Protein AF-0000000084697681 (afdb_homodimer)

Solvent-accessible surface area (backbone atoms only — not comparable to full-atom values): 21598 Å² total; per-residue (Å²): 124,84,71,75,67,72,73,78,75,67,57,63,63,62,41,42,51,48,46,28,52,48,40,50,53,44,12,68,83,71,47,48,68,67,56,49,20,61,71,52,74,42,55,61,68,55,45,37,72,73,51,44,54,69,68,48,42,50,51,52,24,51,50,52,49,48,52,53,50,48,54,53,47,51,59,32,52,45,77,88,50,92,84,57,55,68,66,58,27,54,49,38,31,48,49,45,49,48,57,63,14,45,37,92,87,50,65,44,16,44,54,55,70,32,26,30,50,27,41,38,82,41,62,70,42,19,51,49,45,41,51,51,54,50,50,56,31,48,54,47,32,53,55,44,64,74,45,41,85,44,33,74,52,56,88,42,42,65,38,50,18,51,48,55,41,13,44,49,46,29,51,24,51,42,20,41,43,62,48,47,61,75,62,49,45,53,56,42,51,28,51,46,56,54,44,62,73,46,36,55,75,80,80,127,124,83,73,75,67,74,72,78,74,65,57,63,64,60,42,41,52,49,47,28,53,48,39,49,52,43,14,67,82,68,49,48,68,68,55,48,19,62,71,52,74,40,55,59,70,55,45,36,72,72,50,45,54,69,69,48,43,50,52,51,25,49,51,52,49,48,52,55,50,48,54,54,45,51,60,32,50,45,77,87,50,91,83,57,54,67,67,58,26,55,48,39,32,47,49,44,51,47,55,64,14,48,39,90,87,53,67,46,16,42,53,54,70,32,26,29,50,27,40,37,82,42,64,69,43,18,50,50,45,40,49,51,56,50,50,55,31,47,55,47,33,53,57,44,64,75,45,41,85,44,32,74,53,57,87,42,42,64,37,50,19,52,48,55,41,14,45,50,45,29,50,23,51,41,22,40,43,62,48,47,63,75,64,49,46,53,55,42,50,28,52,46,56,52,44,62,74,46,36,54,73,79,80,128

InterPro domains:
  IPR001647 DNA-binding HTH domain, TetR-type [PF00440] (16-59)
  IPR009057 Homedomain-like superfamily [SSF46689] (5-82)
  IPR036271 Tetracyclin repressor-like, C-terminal domain superfamily [SSF48498] (85-189)

Radius of gyration: 23.49 Å; Cα contacts (8 Å, |Δi|>4): 510; chains: 2; bounding box: 80×73×41 Å

Nearest PDB structures (foldseek):
  6nsm-assembly1_B  TM=8.604E-01  e=1.608E-07  Pseudomonas aeruginosa UCBPP-PA14
  6nsr-assembly1_B  TM=8.466E-01  e=1.390E-07  Pseudomonas aeruginosa
  3qbm-assembly1_B  TM=8.726E-01  e=2.319E-06  Chloroflexus aurantiacus J-10-fl
  2g3b-assembly1_B  TM=7.833E-01  e=9.471E-06  Rhodococcus jostii RHA1
  3eup-assembly1_B  TM=8.165E-01  e=3.868E-05  Cytophaga hutchinsonii ATCC 33406

Organism: NCBI:txid1124991

Secondary structure (DSSP, 8-state):
-----------HHHHHHHHHHHHHHHTTTT--HHHHHHHHT--HHHHHHHH-SHHHHHHHHHHHHHHHHHHHHHHHHS-SSTT--HHHHHHHHHHHHHHHHS-SSS--S-HHHHHHGGGTTSHHHHHHHHHHHHHHHHHHHHHHHHTGGGBSSGGGHHHHHHHHHHHHHHHHHHHHTT--HHHHHHHHHHHHHHHHHHBPPP--/-----------HHHHHHHHHHHHHHHTTTT--HHHHHHHHT--HHHHHHHH-SHHHHHHHHHHHHHHHHHHHHHHHHS-SSTT--HHHHHHHHHHHHHHHHS-TTS--S-HHHHHHGGGTTSHHHHHHHHHHHHHHHHHHHHHHHHTGGGBSSGGGHHHHHHHHHHHHHHHHHHHHTT--HHHHHHHHHHHHHHHHHHBPPP--

Structure (mmCIF, N/CA/C/O backbone):
data_AF-0000000084697681-model_v1
#
loop_
_entity.id
_entity.type
_entity.pdbx_description
1 polymer 'Transcriptional regulator, TetR family'
#
loop_
_atom_site.group_PDB
_atom_site.id
_atom_site.type_symbol
_atom_site.label_atom_id
_atom_site.label_alt_id
_atom_site.label_comp_id
_atom_site.label_asym_id
_atom_site.label_entity_id
_atom_site.label_seq_id
_atom_site.pdbx_PDB_ins_code
_atom_site.Cartn_x
_atom_site.Cartn_y
_atom_site.Cartn_z
_atom_site.occupancy
_atom_site.B_iso_or_equiv
_atom_site.auth_seq_id
_atom_site.auth_comp_id
_atom_site.auth_asym_id
_atom_site.auth_atom_id
_atom_site.pdbx_PDB_model_num
ATOM 1 N N . MET A 1 1 ? 37.469 41.094 18.422 1 31.19 1 MET A N 1
ATOM 2 C CA . MET A 1 1 ? 36.219 40.719 17.734 1 31.19 1 MET A CA 1
ATOM 3 C C . MET A 1 1 ? 35.781 39.312 18.156 1 31.19 1 MET A C 1
ATOM 5 O O . MET A 1 1 ? 36.594 38.406 18.25 1 31.19 1 MET A O 1
ATOM 9 N N . ALA A 1 2 ? 34.781 39.125 18.938 1 38.47 2 ALA A N 1
ATOM 10 C CA . ALA A 1 2 ? 34.375 37.812 19.422 1 38.47 2 ALA A CA 1
ATOM 11 C C . ALA A 1 2 ? 34.375 36.781 18.266 1 38.47 2 ALA A C 1
ATOM 13 O O . ALA A 1 2 ? 33.844 37.062 17.203 1 38.47 2 ALA A O 1
ATOM 14 N N . GLN A 1 3 ? 35.312 36 18.031 1 37.06 3 GLN A N 1
ATOM 15 C CA . GLN A 1 3 ? 35.406 35 16.984 1 37.06 3 GLN A CA 1
ATOM 16 C C . GLN A 1 3 ? 34.094 34.25 16.828 1 37.06 3 GLN A C 1
ATOM 18 O O . GLN A 1 3 ? 33.531 33.75 17.797 1 37.06 3 GLN A O 1
ATOM 23 N N . LYS A 1 4 ? 33.219 34.719 15.969 1 39.34 4 LYS A N 1
ATOM 24 C CA . LYS A 1 4 ? 31.953 34.094 15.656 1 39.34 4 LYS A CA 1
ATOM 25 C C . LYS A 1 4 ? 32.031 32.594 15.766 1 39.34 4 LYS A C 1
ATOM 27 O O . LYS A 1 4 ? 32.969 31.969 15.219 1 39.34 4 LYS A O 1
ATOM 32 N N . GLY A 1 5 ? 31.766 32 16.922 1 38.31 5 GLY A N 1
ATOM 33 C CA . GLY A 1 5 ? 31.828 30.594 17.25 1 38.31 5 GLY A CA 1
ATOM 34 C C . GLY A 1 5 ? 31.594 29.688 16.047 1 38.31 5 GLY A C 1
ATOM 35 O O . GLY A 1 5 ? 31.062 30.141 15.023 1 38.31 5 GLY A O 1
ATOM 36 N N . ARG A 1 6 ? 32.531 28.797 15.695 1 40.5 6 ARG A N 1
ATOM 37 C CA . ARG A 1 6 ? 32.375 27.75 14.688 1 40.5 6 ARG A CA 1
ATOM 38 C C . ARG A 1 6 ? 30.906 27.312 14.602 1 40.5 6 ARG A C 1
ATOM 40 O O . ARG A 1 6 ? 30.281 27.016 15.617 1 40.5 6 ARG A O 1
ATOM 47 N N . PRO A 1 7 ? 30.109 27.828 13.664 1 44.47 7 PRO A N 1
ATOM 48 C CA . PRO A 1 7 ? 28.734 27.312 13.609 1 44.47 7 PRO A CA 1
ATOM 49 C C . PRO A 1 7 ? 28.641 25.875 14.141 1 44.47 7 PRO A C 1
ATOM 51 O O . PRO A 1 7 ? 29.578 25.094 14.008 1 44.47 7 PRO A O 1
ATOM 54 N N . ARG A 1 8 ? 28.172 25.562 15.289 1 45.44 8 ARG A N 1
ATOM 55 C CA . ARG A 1 8 ? 27.938 24.219 15.82 1 45.44 8 ARG A CA 1
ATOM 56 C C . ARG A 1 8 ? 27.781 23.203 14.695 1 45.44 8 ARG A C 1
ATOM 58 O O . ARG A 1 8 ? 26.938 23.375 13.812 1 45.44 8 ARG A O 1
ATOM 65 N N . ASN A 1 9 ? 28.75 22.578 14.188 1 47.59 9 ASN A N 1
ATOM 66 C CA . ASN A 1 9 ? 28.812 21.469 13.242 1 47.59 9 ASN A CA 1
ATOM 67 C C . ASN A 1 9 ? 27.656 20.484 13.461 1 47.59 9 ASN A C 1
ATOM 69 O O . ASN A 1 9 ? 27.766 19.578 14.281 1 47.59 9 ASN A O 1
ATOM 73 N N . TYR A 1 10 ? 26.422 20.891 13.531 1 52.44 10 TYR A N 1
ATOM 74 C CA . TYR A 1 10 ? 25.344 19.906 13.609 1 52.44 10 TYR A CA 1
ATOM 75 C C . TYR A 1 10 ? 25.641 18.703 12.727 1 52.44 10 TYR A C 1
ATOM 77 O O . TYR A 1 10 ? 26.125 18.859 11.602 1 52.44 10 TYR A O 1
ATOM 85 N N . ASP A 1 11 ? 25.984 17.625 13.414 1 62.75 11 ASP A N 1
ATOM 86 C CA . ASP A 1 11 ? 26.031 16.375 12.664 1 62.75 11 ASP A CA 1
ATOM 87 C C . ASP A 1 11 ? 24.797 16.219 11.781 1 62.75 11 ASP A C 1
ATOM 89 O O . ASP A 1 11 ? 23.719 15.875 12.273 1 62.75 11 ASP A O 1
ATOM 93 N N . SER A 1 12 ? 24.828 16.75 10.609 1 79.25 12 SER A N 1
ATOM 94 C CA . SER A 1 12 ? 23.781 16.844 9.602 1 79.25 12 SER A CA 1
ATOM 95 C C . SER A 1 12 ? 23.078 15.5 9.406 1 79.25 12 SER A C 1
ATOM 97 O O . SER A 1 12 ? 21.859 15.453 9.242 1 79.25 12 SER A O 1
ATOM 99 N N . ALA A 1 13 ? 23.844 14.461 9.812 1 85 13 ALA A N 1
ATOM 100 C CA . ALA A 1 13 ? 23.234 13.148 9.586 1 85 13 ALA A CA 1
ATOM 101 C C . ALA A 1 13 ? 22.281 12.781 10.711 1 85 13 ALA A C 1
ATOM 103 O O . ALA A 1 13 ? 21.172 12.289 10.461 1 85 13 ALA A O 1
ATOM 104 N N . ALA A 1 14 ? 22.672 13.062 11.945 1 89.69 14 ALA A N 1
ATOM 105 C CA . ALA A 1 14 ? 21.812 12.781 13.102 1 89.69 14 ALA A CA 1
ATOM 106 C C . ALA A 1 14 ? 20.562 13.641 13.078 1 89.69 14 ALA A C 1
ATOM 108 O O . ALA A 1 14 ? 19.469 13.156 13.398 1 89.69 14 ALA A O 1
ATOM 109 N N . ALA A 1 15 ? 20.766 14.867 12.75 1 90.88 15 ALA A N 1
ATOM 110 C CA . ALA A 1 15 ? 19.609 15.766 12.648 1 90.88 15 ALA A CA 1
ATOM 111 C C . ALA A 1 15 ? 18.656 15.305 11.562 1 90.88 15 ALA A C 1
ATOM 113 O O . ALA A 1 15 ? 17.438 15.312 11.758 1 90.88 15 ALA A O 1
ATOM 114 N N . LEU A 1 16 ? 19.25 14.852 10.492 1 91.81 16 LEU A N 1
ATOM 115 C CA . LEU A 1 16 ? 18.422 14.391 9.383 1 91.81 16 LEU A CA 1
ATOM 116 C C . LEU A 1 16 ? 17.641 13.133 9.766 1 91.81 16 LEU A C 1
ATOM 118 O O . LEU A 1 16 ? 16.484 12.961 9.367 1 91.81 16 LEU A O 1
ATOM 122 N N . ASP A 1 17 ? 18.266 12.312 10.57 1 92.62 17 ASP A N 1
ATOM 123 C CA . ASP A 1 17 ? 17.578 11.109 11.039 1 92.62 17 ASP A CA 1
ATOM 124 C C . ASP A 1 17 ? 16.391 11.461 11.914 1 92.62 17 ASP A C 1
ATOM 126 O O . ASP A 1 17 ? 15.336 10.828 11.82 1 92.62 17 ASP A O 1
ATOM 130 N N . LYS A 1 18 ? 16.531 12.414 12.703 1 92.75 18 LYS A N 1
ATOM 131 C CA . LYS A 1 18 ? 15.438 12.875 13.555 1 92.75 18 LYS A CA 1
ATOM 132 C C . LYS A 1 18 ? 14.32 13.508 12.734 1 92.75 18 LYS A C 1
ATOM 134 O O . LYS A 1 18 ? 13.141 13.305 13.016 1 92.75 18 LYS A O 1
ATOM 139 N N . ILE A 1 19 ? 14.758 14.25 11.75 1 93.19 19 ILE A N 1
ATOM 140 C CA . ILE A 1 19 ? 13.805 14.891 10.852 1 93.19 19 ILE A CA 1
ATOM 141 C C . ILE A 1 19 ? 13.016 13.828 10.094 1 93.19 19 ILE A C 1
ATOM 143 O O . ILE A 1 19 ? 11.789 13.906 10 1 93.19 19 ILE A O 1
ATOM 147 N N . MET A 1 20 ? 13.688 12.836 9.617 1 93.44 20 MET A N 1
ATOM 148 C CA . MET A 1 20 ? 13.062 11.719 8.922 1 93.44 20 MET A CA 1
ATOM 149 C C . MET A 1 20 ? 12.047 11.016 9.82 1 93.44 20 MET A C 1
ATOM 151 O O . MET A 1 20 ? 10.922 10.75 9.406 1 93.44 20 MET A O 1
ATOM 155 N N . ALA A 1 21 ? 12.406 10.805 11.062 1 91.81 21 ALA A N 1
ATOM 156 C CA . ALA A 1 21 ? 11.523 10.117 12.008 1 91.81 21 ALA A CA 1
ATOM 157 C C . ALA A 1 21 ? 10.258 10.93 12.258 1 91.81 21 ALA A C 1
ATOM 159 O O . ALA A 1 21 ? 9.172 10.367 12.391 1 91.81 21 ALA A O 1
ATOM 160 N N . GLN A 1 22 ? 10.398 12.211 12.281 1 92.06 22 GLN A N 1
ATOM 161 C CA . GLN A 1 22 ? 9.25 13.078 12.531 1 92.06 22 GLN A CA 1
ATOM 162 C C . GLN A 1 22 ? 8.281 13.055 11.352 1 92.06 22 GLN A C 1
ATOM 164 O O . GLN A 1 22 ? 7.074 12.898 11.531 1 92.06 22 GLN A O 1
ATOM 169 N N . PHE A 1 23 ? 8.836 13.195 10.125 1 92.25 23 PHE A N 1
ATOM 170 C CA . PHE A 1 23 ? 8 13.117 8.938 1 92.25 23 PHE A CA 1
ATOM 171 C C . PHE A 1 23 ? 7.371 11.734 8.805 1 92.25 23 PHE A C 1
ATOM 173 O O . PHE A 1 23 ? 6.238 11.609 8.336 1 92.25 23 PHE A O 1
ATOM 180 N N . TRP A 1 24 ? 8.078 10.766 9.219 1 91 24 TRP A N 1
ATOM 181 C CA . TRP A 1 24 ? 7.602 9.383 9.172 1 91 24 TRP A CA 1
ATOM 182 C C . TRP A 1 24 ? 6.41 9.195 10.102 1 91 24 TRP A C 1
ATOM 184 O O . TRP A 1 24 ? 5.406 8.586 9.719 1 91 24 TRP A O 1
ATOM 194 N N . ARG A 1 25 ? 6.441 9.82 11.188 1 87.88 25 ARG A N 1
ATOM 195 C CA . ARG A 1 25 ? 5.406 9.664 12.211 1 87.88 25 ARG A CA 1
ATOM 196 C C . ARG A 1 25 ? 4.164 10.477 11.859 1 87.88 25 ARG A C 1
ATOM 198 O O . ARG A 1 25 ? 3.045 9.969 11.906 1 87.88 25 ARG A O 1
ATOM 205 N N . LYS A 1 26 ? 4.375 11.727 11.383 1 86.06 26 LYS A N 1
ATOM 206 C CA . LYS A 1 26 ? 3.244 12.656 11.359 1 86.06 26 LYS A CA 1
ATOM 207 C C . LYS A 1 26 ? 2.854 13.016 9.93 1 86.06 26 LYS A C 1
ATOM 209 O O . LYS A 1 26 ? 1.774 13.562 9.695 1 86.06 26 LYS A O 1
ATOM 214 N N . GLY A 1 27 ? 3.768 12.664 9.008 1 88.25 27 GLY A N 1
ATOM 215 C CA . GLY A 1 27 ? 3.521 13.109 7.645 1 88.25 27 GLY A CA 1
ATOM 216 C C . GLY A 1 27 ? 3.998 14.531 7.391 1 88.25 27 GLY A C 1
ATOM 217 O O . GLY A 1 27 ? 4.586 15.156 8.273 1 88.25 27 GLY A O 1
ATOM 218 N N . TYR A 1 28 ? 3.811 15.031 6.191 1 89.62 28 TYR A N 1
ATOM 219 C CA . TYR A 1 28 ? 4.312 16.312 5.73 1 89.62 28 TYR A CA 1
ATOM 220 C C . TYR A 1 28 ? 3.479 17.469 6.285 1 89.62 28 TYR A C 1
ATOM 222 O O . TYR A 1 28 ? 4.012 18.375 6.918 1 89.62 28 TYR A O 1
ATOM 230 N N . THR A 1 29 ? 2.221 17.375 6.105 1 87.31 29 THR A N 1
ATOM 231 C CA . THR A 1 29 ? 1.325 18.484 6.434 1 87.31 29 THR A CA 1
ATOM 232 C C . THR A 1 29 ? 1.271 18.703 7.941 1 87.31 29 THR A C 1
ATOM 234 O O . THR A 1 29 ? 1.312 19.844 8.406 1 87.31 29 THR A O 1
ATOM 237 N N . ALA A 1 30 ? 1.287 17.672 8.727 1 87.56 30 ALA A N 1
ATOM 238 C CA . ALA A 1 30 ? 1.078 17.766 10.172 1 87.56 30 ALA A CA 1
ATOM 239 C C . ALA A 1 30 ? 2.371 18.141 10.891 1 87.56 30 ALA A C 1
ATOM 241 O O . ALA A 1 30 ? 2.354 18.484 12.07 1 87.56 30 ALA A O 1
ATOM 242 N N . THR A 1 31 ? 3.473 18.062 10.172 1 91.88 31 THR A N 1
ATOM 243 C CA . THR A 1 31 ? 4.754 18.406 10.773 1 91.88 31 THR A CA 1
ATOM 244 C C . THR A 1 31 ? 5.086 19.875 10.539 1 91.88 31 THR A C 1
ATOM 246 O O . THR A 1 31 ? 5.004 20.359 9.406 1 91.88 31 THR A O 1
ATOM 249 N N . SER A 1 32 ? 5.484 20.578 11.625 1 91.12 32 SER A N 1
ATOM 250 C CA . SER A 1 32 ? 5.84 21.984 11.5 1 91.12 32 SER A CA 1
ATOM 251 C C . SER A 1 32 ? 7.344 22.188 11.625 1 91.12 32 SER A C 1
ATOM 253 O O . SER A 1 32 ? 8.047 21.328 12.164 1 91.12 32 SER A O 1
ATOM 255 N N . LEU A 1 33 ? 7.711 23.359 11.156 1 91.62 33 LEU A N 1
ATOM 256 C CA . LEU A 1 33 ? 9.125 23.719 11.289 1 91.62 33 LEU A CA 1
ATOM 257 C C . LEU A 1 33 ? 9.508 23.875 12.758 1 91.62 33 LEU A C 1
ATOM 259 O O . LEU A 1 33 ? 10.633 23.562 13.148 1 91.62 33 LEU A O 1
ATOM 263 N N . ASP A 1 34 ? 8.555 24.344 13.57 1 92.19 34 ASP A N 1
ATOM 264 C CA . ASP A 1 34 ? 8.805 24.469 15 1 92.19 34 ASP A CA 1
ATOM 265 C C . ASP A 1 34 ? 9.078 23.109 15.641 1 92.19 34 ASP A C 1
ATOM 267 O O . ASP A 1 34 ? 9.992 22.984 16.453 1 92.19 34 ASP A O 1
ATOM 271 N N . GLU A 1 35 ? 8.336 22.172 15.266 1 92.94 35 GLU A N 1
ATOM 272 C CA . GLU A 1 35 ? 8.523 20.812 15.789 1 92.94 35 GLU A CA 1
ATOM 273 C C . GLU A 1 35 ? 9.867 20.234 15.352 1 92.94 35 GLU A C 1
ATOM 275 O O . GLU A 1 35 ? 10.547 19.578 16.141 1 92.94 35 GLU A O 1
ATOM 280 N N . LEU A 1 36 ? 10.203 20.453 14.086 1 94.12 36 LEU A N 1
ATOM 281 C CA . LEU A 1 36 ? 11.469 19.953 13.57 1 94.12 36 LEU A CA 1
ATOM 282 C C . LEU A 1 36 ? 12.648 20.594 14.289 1 94.12 36 LEU A C 1
ATOM 284 O O . LEU A 1 36 ? 13.633 19.938 14.602 1 94.12 36 LEU A O 1
ATOM 288 N N . ALA A 1 37 ? 12.469 21.859 14.539 1 92.69 37 ALA A N 1
ATOM 289 C CA . ALA A 1 37 ? 13.508 22.578 15.281 1 92.69 37 ALA A CA 1
ATOM 290 C C . ALA A 1 37 ? 13.672 22.016 16.688 1 92.69 37 ALA A C 1
ATOM 292 O O . ALA A 1 37 ? 14.797 21.797 17.141 1 92.69 37 ALA A O 1
ATOM 293 N N . ALA A 1 38 ? 12.617 21.766 17.344 1 92.5 38 ALA A N 1
ATOM 294 C CA . ALA A 1 38 ? 12.633 21.219 18.688 1 92.5 38 ALA A CA 1
ATOM 295 C C . ALA A 1 38 ? 13.258 19.828 18.719 1 92.5 38 ALA A C 1
ATOM 297 O O . ALA A 1 38 ? 14.07 19.531 19.594 1 92.5 38 ALA A O 1
ATOM 298 N N . GLU A 1 39 ? 12.953 19.031 17.703 1 90.69 39 GLU A N 1
ATOM 299 C CA . GLU A 1 39 ? 13.422 17.656 17.641 1 90.69 39 GLU A CA 1
ATOM 300 C C . GLU A 1 39 ? 14.922 17.594 17.359 1 90.69 39 GLU A C 1
ATOM 302 O O . GLU A 1 39 ? 15.602 16.656 17.797 1 90.69 39 GLU A O 1
ATOM 307 N N . THR A 1 40 ? 15.438 18.594 16.703 1 90.88 40 THR A N 1
ATOM 308 C CA . THR A 1 40 ? 16.844 18.578 16.312 1 90.88 40 THR A CA 1
ATOM 309 C C . THR A 1 40 ? 17.672 19.438 17.266 1 90.88 40 THR A C 1
ATOM 311 O O . THR A 1 40 ? 18.891 19.547 17.094 1 90.88 40 THR A O 1
ATOM 314 N N . ASP A 1 41 ? 17.016 20.078 18.172 1 89.62 41 ASP A N 1
ATOM 315 C CA . ASP A 1 41 ? 17.672 21 19.094 1 89.62 41 ASP A CA 1
ATOM 316 C C . ASP A 1 41 ? 18.391 22.109 18.344 1 89.62 41 ASP A C 1
ATOM 318 O O . ASP A 1 41 ? 19.547 22.406 18.641 1 89.62 41 ASP A O 1
ATOM 322 N N . MET A 1 42 ? 17.797 22.562 17.359 1 87.44 42 MET A N 1
ATOM 323 C CA . MET A 1 42 ? 18.281 23.703 16.578 1 87.44 42 MET A CA 1
ATOM 324 C C . MET A 1 42 ? 17.281 24.859 16.625 1 87.44 42 MET A C 1
ATOM 326 O O . MET A 1 42 ? 16.078 24.625 16.781 1 87.44 42 MET A O 1
ATOM 330 N N . ARG A 1 43 ? 17.875 26.047 16.5 1 88.12 43 ARG A N 1
ATOM 331 C CA . ARG A 1 43 ? 17 27.203 16.281 1 88.12 43 ARG A CA 1
ATOM 332 C C . ARG A 1 43 ? 16.516 27.25 14.836 1 88.12 43 ARG A C 1
ATOM 334 O O . ARG A 1 43 ? 17.219 26.812 13.922 1 88.12 43 ARG A O 1
ATOM 341 N N . LYS A 1 44 ? 15.305 27.75 14.609 1 88.69 44 LYS A N 1
ATOM 342 C CA . LYS A 1 44 ? 14.656 27.797 13.305 1 88.69 44 LYS A CA 1
ATOM 343 C C . LYS A 1 44 ? 15.57 28.406 12.25 1 88.69 44 LYS A C 1
ATOM 345 O O . LYS A 1 44 ? 15.734 27.844 11.164 1 88.69 44 LYS A O 1
ATOM 350 N N . PRO A 1 45 ? 16.266 29.484 12.57 1 87 45 PRO A N 1
ATOM 351 C CA . PRO A 1 45 ? 17.156 30.047 11.562 1 87 45 PRO A CA 1
ATOM 352 C C . PRO A 1 45 ? 18.297 29.109 11.188 1 87 45 PRO A C 1
ATOM 354 O O . PRO A 1 45 ? 18.688 29.031 10.023 1 87 45 PRO A O 1
ATOM 357 N N . SER A 1 46 ? 18.75 28.438 12.117 1 85.81 46 SER A N 1
ATOM 358 C CA . SER A 1 46 ? 19.797 27.469 11.867 1 85.81 46 SER A CA 1
ATOM 359 C C . SER A 1 46 ? 19.297 26.312 11.016 1 85.81 46 SER A C 1
ATOM 361 O O . SER A 1 46 ? 20.016 25.828 10.133 1 85.81 46 SER A O 1
ATOM 363 N N . LEU A 1 47 ? 18.078 25.859 11.258 1 87.69 47 LEU A N 1
ATOM 364 C CA . LEU A 1 47 ? 17.469 24.781 10.484 1 87.69 47 LEU A CA 1
ATOM 365 C C . LEU A 1 47 ? 17.297 25.188 9.031 1 87.69 47 LEU A C 1
ATOM 367 O O . LEU A 1 47 ? 17.625 24.422 8.117 1 87.69 47 LEU A O 1
ATOM 371 N N . TYR A 1 48 ? 16.859 26.422 8.891 1 85.25 48 TYR A N 1
ATOM 372 C CA . TYR A 1 48 ? 16.641 26.953 7.551 1 85.25 48 TYR A CA 1
ATOM 373 C C . TYR A 1 48 ? 17.969 27.078 6.801 1 85.25 48 TYR A C 1
ATOM 375 O O . TYR A 1 48 ? 18.047 26.781 5.609 1 85.25 48 TYR A O 1
ATOM 383 N N . ALA A 1 49 ? 18.922 27.531 7.516 1 84.81 49 ALA A N 1
ATOM 384 C CA . ALA A 1 49 ? 20.234 27.719 6.902 1 84.81 49 ALA A CA 1
ATOM 385 C C . ALA A 1 49 ? 20.844 26.375 6.496 1 84.81 49 ALA A C 1
ATOM 387 O O . ALA A 1 49 ? 21.469 26.266 5.441 1 84.81 49 ALA A O 1
ATOM 388 N N . ALA A 1 50 ? 20.578 25.438 7.27 1 81.94 50 ALA A N 1
ATOM 389 C CA . ALA A 1 50 ? 21.203 24.125 7.062 1 81.94 50 ALA A CA 1
ATOM 390 C C . ALA A 1 50 ? 20.422 23.312 6.031 1 81.94 50 ALA A C 1
ATOM 392 O O . ALA A 1 50 ? 21.016 22.609 5.215 1 81.94 50 ALA A O 1
ATOM 393 N N . PHE A 1 51 ? 19.047 23.422 6.027 1 84.5 51 PHE A N 1
ATOM 394 C CA . PHE A 1 51 ? 18.281 22.453 5.266 1 84.5 51 PHE A CA 1
ATOM 395 C C . PHE A 1 51 ? 17.312 23.141 4.324 1 84.5 51 PHE A C 1
ATOM 397 O O . PHE A 1 51 ? 16.781 22.516 3.398 1 84.5 51 PHE A O 1
ATOM 404 N N . GLY A 1 52 ? 17.141 24.312 4.535 1 84.75 52 GLY A N 1
ATOM 405 C CA . GLY A 1 52 ? 16.188 25.016 3.695 1 84.75 52 GLY A CA 1
ATOM 406 C C . GLY A 1 52 ? 14.773 25.031 4.273 1 84.75 52 GLY A C 1
ATOM 407 O O . GLY A 1 52 ? 14.602 25.047 5.492 1 84.75 52 GLY A O 1
ATOM 408 N N . ASN A 1 53 ? 13.773 25.047 3.414 1 89.56 53 ASN A N 1
ATOM 409 C CA . ASN A 1 53 ? 12.375 25.109 3.83 1 89.56 53 ASN A CA 1
ATOM 410 C C . ASN A 1 53 ? 11.805 23.719 4.086 1 89.56 53 ASN A C 1
ATOM 412 O O . ASN A 1 53 ? 12.523 22.719 3.98 1 89.56 53 ASN A O 1
ATOM 416 N N . LYS A 1 54 ? 10.609 23.656 4.477 1 91.94 54 LYS A N 1
ATOM 417 C CA . LYS A 1 54 ? 9.969 22.406 4.859 1 91.94 54 LYS A CA 1
ATOM 418 C C . LYS A 1 54 ? 9.969 21.406 3.699 1 91.94 54 LYS A C 1
ATOM 420 O O . LYS A 1 54 ? 10.195 20.219 3.896 1 91.94 54 LYS A O 1
ATOM 425 N N . GLU A 1 55 ? 9.711 21.906 2.516 1 91.75 55 GLU A N 1
ATOM 426 C CA . GLU A 1 55 ? 9.688 21.047 1.331 1 91.75 55 GLU A CA 1
ATOM 427 C C . GLU A 1 55 ? 11.039 20.375 1.118 1 91.75 55 GLU A C 1
ATOM 429 O O . GLU A 1 55 ? 11.109 19.172 0.868 1 91.75 55 GLU A O 1
ATOM 434 N N . ARG A 1 56 ? 12 21.141 1.185 1 92.38 56 ARG A N 1
ATOM 435 C CA . ARG A 1 56 ? 13.344 20.609 1.019 1 92.38 56 ARG A CA 1
ATOM 436 C C . ARG A 1 56 ? 13.68 19.609 2.123 1 92.38 56 ARG A C 1
ATOM 438 O O . ARG A 1 56 ? 14.281 18.562 1.864 1 92.38 56 ARG A O 1
ATOM 445 N N . LEU A 1 57 ? 13.336 19.938 3.365 1 93.69 57 LEU A N 1
ATOM 446 C CA . LEU A 1 57 ? 13.57 19.031 4.488 1 93.69 57 LEU A CA 1
ATOM 447 C C . LEU A 1 57 ? 12.875 17.688 4.262 1 93.69 57 LEU A C 1
ATOM 449 O O . LEU A 1 57 ? 13.438 16.641 4.547 1 93.69 57 LEU A O 1
ATOM 453 N N . TYR A 1 58 ? 11.719 17.766 3.773 1 94.44 58 TYR A N 1
ATOM 454 C CA . TYR A 1 58 ? 10.969 16.531 3.506 1 94.44 58 TYR A CA 1
ATOM 455 C C . TYR A 1 58 ? 11.641 15.719 2.408 1 94.44 58 TYR A C 1
ATOM 457 O O . TYR A 1 58 ? 11.742 14.492 2.514 1 94.44 58 TYR A O 1
ATOM 465 N N . GLN A 1 59 ? 12.078 16.359 1.381 1 93.81 59 GLN A N 1
ATOM 466 C CA . GLN A 1 59 ? 12.789 15.68 0.302 1 93.81 59 GLN A CA 1
ATOM 467 C C . GLN A 1 59 ? 14.047 14.992 0.82 1 93.81 59 GLN A C 1
ATOM 469 O O . GLN A 1 59 ? 14.336 13.852 0.458 1 93.81 59 GLN A O 1
ATOM 474 N N . LEU A 1 60 ? 14.75 15.711 1.635 1 93.62 60 LEU A N 1
ATOM 475 C CA . LEU A 1 60 ? 15.969 15.148 2.215 1 93.62 60 LEU A CA 1
ATOM 476 C C . LEU A 1 60 ? 15.641 13.938 3.092 1 93.62 60 LEU A C 1
ATOM 478 O O . LEU A 1 60 ? 16.391 12.953 3.098 1 93.62 60 LEU A O 1
ATOM 482 N N . ALA A 1 61 ? 14.57 14.016 3.824 1 94.31 61 ALA A N 1
ATOM 483 C CA . ALA A 1 61 ? 14.133 12.898 4.656 1 94.31 61 ALA A CA 1
ATOM 484 C C . ALA A 1 61 ? 13.789 11.68 3.799 1 94.31 61 ALA A C 1
ATOM 486 O O . ALA A 1 61 ? 14.195 10.562 4.113 1 94.31 61 ALA A O 1
ATOM 487 N N . MET A 1 62 ? 13.109 11.875 2.688 1 94.75 62 MET A N 1
ATOM 488 C CA . MET A 1 62 ? 12.75 10.781 1.783 1 94.75 62 MET A CA 1
ATOM 489 C C . MET A 1 62 ? 13.992 10.172 1.15 1 94.75 62 MET A C 1
ATOM 491 O O . MET A 1 62 ? 14.078 8.945 1.004 1 94.75 62 MET A O 1
ATOM 495 N N . ASP A 1 63 ? 14.93 11.031 0.822 1 94.25 63 ASP A N 1
ATOM 496 C CA . ASP A 1 63 ? 16.188 10.547 0.257 1 94.25 63 ASP A CA 1
ATOM 497 C C . ASP A 1 63 ? 16.938 9.695 1.268 1 94.25 63 ASP A C 1
ATOM 499 O O . ASP A 1 63 ? 17.484 8.641 0.919 1 94.25 63 ASP A O 1
ATOM 503 N N . ARG A 1 64 ? 16.969 10.18 2.49 1 93.75 64 ARG A N 1
ATOM 504 C CA . ARG A 1 64 ? 17.656 9.453 3.557 1 93.75 64 ARG A CA 1
ATOM 505 C C . ARG A 1 64 ? 17.031 8.07 3.76 1 93.75 64 ARG A C 1
ATOM 507 O O . ARG A 1 64 ? 17.734 7.066 3.83 1 93.75 64 ARG A O 1
ATOM 514 N N . PHE A 1 65 ? 15.781 7.973 3.803 1 93.25 65 PHE A N 1
ATOM 515 C CA . PHE A 1 65 ? 15.109 6.688 3.92 1 93.25 65 PHE A CA 1
ATOM 516 C C . PHE A 1 65 ? 15.398 5.809 2.709 1 93.25 65 PHE A C 1
ATOM 518 O O . PHE A 1 65 ? 15.641 4.605 2.852 1 93.25 65 PHE A O 1
ATOM 525 N N . GLY A 1 66 ? 15.305 6.422 1.563 1 94.75 66 GLY A N 1
ATOM 526 C CA . GLY A 1 66 ? 15.609 5.688 0.346 1 94.75 66 GLY A CA 1
ATOM 527 C C . GLY A 1 66 ? 16.969 5.023 0.377 1 94.75 66 GLY A C 1
ATOM 528 O O . GLY A 1 66 ? 17.125 3.881 -0.06 1 94.75 66 GLY A O 1
ATOM 529 N N . GLU A 1 67 ? 17.922 5.742 0.855 1 94.19 67 GLU A N 1
ATOM 530 C CA . GLU A 1 67 ? 19.266 5.203 0.965 1 94.19 67 GLU A CA 1
ATOM 531 C C . GLU A 1 67 ? 19.312 4.02 1.926 1 94.19 67 GLU A C 1
ATOM 533 O O . GLU A 1 67 ? 19.922 2.992 1.625 1 94.19 67 GLU A O 1
ATOM 538 N N . ILE A 1 68 ? 18.703 4.156 3.025 1 93.5 68 ILE A N 1
ATOM 539 C CA . ILE A 1 68 ? 18.656 3.1 4.027 1 93.5 68 ILE A CA 1
ATOM 540 C C . ILE A 1 68 ? 17.969 1.869 3.447 1 93.5 68 ILE A C 1
ATOM 542 O O . ILE A 1 68 ? 18.484 0.754 3.547 1 93.5 68 ILE A O 1
ATOM 546 N N . ALA A 1 69 ? 16.859 2.074 2.811 1 95.62 69 ALA A N 1
ATOM 547 C CA . ALA A 1 69 ? 16.078 0.979 2.248 1 95.62 69 ALA A CA 1
ATOM 548 C C . ALA A 1 69 ? 16.844 0.281 1.122 1 95.62 69 ALA A C 1
ATOM 550 O O . ALA A 1 69 ? 16.859 -0.95 1.053 1 95.62 69 ALA A O 1
ATOM 551 N N . GLN A 1 70 ? 17.438 1.117 0.279 1 95.81 70 GLN A N 1
ATOM 552 C CA . GLN A 1 70 ? 18.188 0.553 -0.833 1 95.81 70 GLN A CA 1
ATOM 553 C C . GLN A 1 70 ? 19.328 -0.342 -0.33 1 95.81 70 GLN A C 1
ATOM 555 O O . GLN A 1 70 ? 19.516 -1.448 -0.838 1 95.81 70 GLN A O 1
ATOM 560 N N . ALA A 1 71 ? 20.047 0.137 0.599 1 96.5 71 ALA A N 1
ATOM 561 C CA . ALA A 1 71 ? 21.141 -0.648 1.166 1 96.5 71 ALA A CA 1
ATOM 562 C C . ALA A 1 71 ? 20.625 -1.937 1.796 1 96.5 71 ALA A C 1
ATOM 564 O O . ALA A 1 71 ? 21.188 -3.008 1.598 1 96.5 71 ALA A O 1
ATOM 565 N N . HIS A 1 72 ? 19.547 -1.854 2.498 1 95.88 72 HIS A N 1
ATOM 566 C CA . HIS A 1 72 ? 18.922 -2.986 3.186 1 95.88 72 HIS A CA 1
ATOM 567 C C . HIS A 1 72 ? 18.453 -4.047 2.193 1 95.88 72 HIS A C 1
ATOM 569 O O . HIS A 1 72 ? 18.781 -5.227 2.35 1 95.88 72 HIS A O 1
ATOM 575 N N . TYR A 1 73 ? 17.812 -3.621 1.134 1 97.38 73 TYR A N 1
ATOM 576 C CA . TYR A 1 73 ? 17.266 -4.531 0.135 1 97.38 73 TYR A CA 1
ATOM 577 C C . TYR A 1 73 ? 18.375 -5.125 -0.728 1 97.38 73 TYR A C 1
ATOM 579 O O . TYR A 1 73 ? 18.328 -6.309 -1.074 1 97.38 73 TYR A O 1
ATOM 587 N N . SER A 1 74 ? 19.328 -4.297 -1.072 1 97.06 74 SER A N 1
ATOM 588 C CA . SER A 1 74 ? 20.438 -4.785 -1.883 1 97.06 74 SER A CA 1
ATOM 589 C C . SER A 1 74 ? 21.219 -5.871 -1.152 1 97.06 74 SER A C 1
ATOM 591 O O . SER A 1 74 ? 21.609 -6.875 -1.754 1 97.06 74 SER A O 1
ATOM 593 N N . ALA A 1 75 ? 21.422 -5.688 0.107 1 97.56 75 ALA A N 1
ATOM 594 C CA . ALA A 1 75 ? 22.109 -6.691 0.914 1 97.56 75 ALA A CA 1
ATOM 595 C C . ALA A 1 75 ? 21.328 -7.996 0.959 1 97.56 75 ALA A C 1
ATOM 597 O O . ALA A 1 75 ? 21.906 -9.078 0.919 1 97.56 75 ALA A O 1
ATOM 598 N N . ALA A 1 76 ? 20.031 -7.906 1.036 1 97.88 76 ALA A N 1
ATOM 599 C CA . ALA A 1 76 ? 19.172 -9.086 1.105 1 97.88 76 ALA A CA 1
ATOM 600 C C . ALA A 1 76 ? 19.188 -9.859 -0.21 1 97.88 76 ALA A C 1
ATOM 602 O O . ALA A 1 76 ? 19.156 -11.094 -0.215 1 97.88 76 ALA A O 1
ATOM 603 N N . LEU A 1 77 ? 19.297 -9.148 -1.333 1 98 77 LEU A N 1
ATOM 604 C CA . LEU A 1 77 ? 19.234 -9.781 -2.648 1 98 77 LEU A CA 1
ATOM 605 C C . LEU A 1 77 ? 20.578 -10.352 -3.049 1 98 77 LEU A C 1
ATOM 607 O O . LEU A 1 77 ? 20.656 -11.219 -3.92 1 98 77 LEU A O 1
ATOM 611 N N . ALA A 1 78 ? 21.625 -9.828 -2.463 1 97.06 78 ALA A N 1
ATOM 612 C CA . ALA A 1 78 ? 22.969 -10.297 -2.807 1 97.06 78 ALA A CA 1
ATOM 613 C C . ALA A 1 78 ? 23.156 -11.758 -2.424 1 97.06 78 ALA A C 1
ATOM 615 O O . ALA A 1 78 ? 22.719 -12.188 -1.349 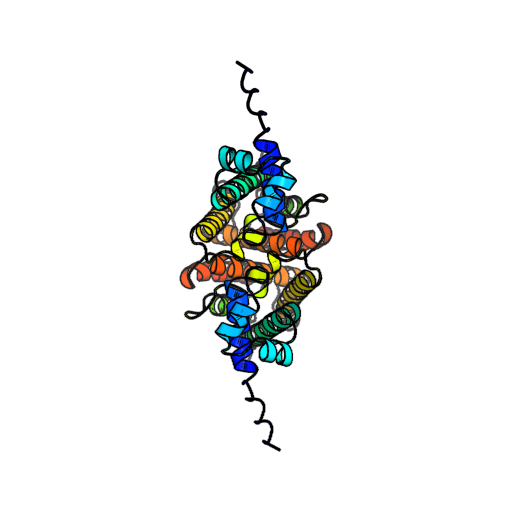1 97.06 78 ALA A O 1
ATOM 616 N N . PRO A 1 79 ? 23.781 -12.531 -3.338 1 96.38 79 PRO A N 1
ATOM 617 C CA . PRO A 1 79 ? 24.062 -13.914 -2.945 1 96.38 79 PRO A CA 1
ATOM 618 C C . PRO A 1 79 ? 24.953 -14 -1.702 1 96.38 79 PRO A C 1
ATOM 620 O O . PRO A 1 79 ? 25.938 -13.273 -1.589 1 96.38 79 PRO A O 1
ATOM 623 N N . GLN A 1 80 ? 24.578 -14.883 -0.801 1 96.31 80 GLN A N 1
ATOM 624 C CA . GLN A 1 80 ? 25.344 -15.062 0.436 1 96.31 80 GLN A CA 1
ATOM 625 C C . GLN A 1 80 ? 26.312 -16.234 0.317 1 96.31 80 GLN A C 1
ATOM 627 O O . GLN A 1 80 ? 27.281 -16.312 1.074 1 96.31 80 GLN A O 1
ATOM 632 N N . THR A 1 81 ? 26.047 -17.219 -0.516 1 96.12 81 THR A N 1
ATOM 633 C CA . THR A 1 81 ? 26.922 -18.328 -0.868 1 96.12 81 THR A CA 1
ATOM 634 C C . THR A 1 81 ? 26.938 -18.547 -2.379 1 96.12 81 THR A C 1
ATOM 636 O O . THR A 1 81 ? 26 -18.156 -3.078 1 96.12 81 THR A O 1
ATOM 639 N N . PRO A 1 82 ? 28.062 -19.125 -2.816 1 93.94 82 PRO A N 1
ATOM 640 C CA . PRO A 1 82 ? 28.078 -19.422 -4.246 1 93.94 82 PRO A CA 1
ATOM 641 C C . PRO A 1 82 ? 26.953 -20.375 -4.668 1 93.94 82 PRO A C 1
ATOM 643 O O . PRO A 1 82 ? 26.734 -21.391 -4.016 1 93.94 82 PRO A O 1
ATOM 646 N N . GLY A 1 83 ? 26.234 -19.984 -5.664 1 92.31 83 GLY A N 1
ATOM 647 C CA . GLY A 1 83 ? 25.203 -20.859 -6.215 1 92.31 83 GLY A CA 1
ATOM 648 C C . GLY A 1 83 ? 23.906 -20.812 -5.445 1 92.31 83 GLY A C 1
ATOM 649 O O . GLY A 1 83 ? 23.016 -21.656 -5.648 1 92.31 83 GLY A O 1
ATOM 650 N N . GLU A 1 84 ? 23.766 -19.844 -4.609 1 95.62 84 GLU A N 1
ATOM 651 C CA . GLU A 1 84 ? 22.531 -19.719 -3.861 1 95.62 84 GLU A CA 1
ATOM 652 C C . GLU A 1 84 ? 21.328 -19.625 -4.801 1 95.62 84 GLU A C 1
ATOM 654 O O . GLU A 1 84 ? 21.328 -18.844 -5.754 1 95.62 84 GLU A O 1
ATOM 659 N N . PRO A 1 85 ? 20.297 -20.438 -4.523 1 96 85 PRO A N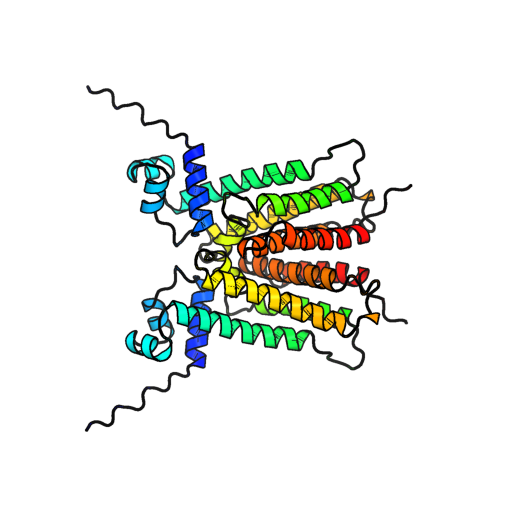 1
ATOM 660 C CA . PRO A 1 85 ? 19.125 -20.391 -5.391 1 96 85 PRO A CA 1
ATOM 661 C C . PRO A 1 85 ? 18.422 -19.047 -5.379 1 96 85 PRO A C 1
ATOM 663 O O . PRO A 1 85 ? 18.344 -18.391 -4.332 1 96 85 PRO A O 1
ATOM 666 N N . LEU A 1 86 ? 17.875 -18.656 -6.52 1 97.19 86 LEU A N 1
ATOM 667 C CA . LEU A 1 86 ? 17.172 -17.391 -6.68 1 97.19 86 LEU A CA 1
ATOM 668 C C . LEU A 1 86 ? 15.984 -17.297 -5.715 1 97.19 86 LEU A C 1
ATOM 670 O O . LEU A 1 86 ? 15.734 -16.25 -5.141 1 97.19 86 LEU A O 1
ATOM 674 N N . ALA A 1 87 ? 15.328 -18.438 -5.484 1 97.25 87 ALA A N 1
ATOM 675 C CA . ALA A 1 87 ? 14.18 -18.484 -4.586 1 97.25 87 ALA A CA 1
ATOM 676 C C . ALA A 1 87 ? 14.57 -18.047 -3.174 1 97.25 87 ALA A C 1
ATOM 678 O O . ALA A 1 87 ? 13.828 -17.328 -2.504 1 97.25 87 ALA A O 1
ATOM 679 N N . ALA A 1 88 ? 15.695 -18.438 -2.738 1 97.44 88 ALA A N 1
ATOM 680 C CA . ALA A 1 88 ? 16.172 -18.094 -1.403 1 97.44 88 ALA A CA 1
ATOM 681 C C . ALA A 1 88 ? 16.484 -16.594 -1.3 1 97.44 88 ALA A C 1
ATOM 683 O O . ALA A 1 88 ? 16.156 -15.961 -0.299 1 97.44 88 ALA A O 1
ATOM 684 N N . ARG A 1 89 ? 17.094 -16.047 -2.293 1 97.94 89 ARG A N 1
ATOM 685 C CA . ARG A 1 89 ? 17.438 -14.625 -2.32 1 97.94 89 ARG A CA 1
ATOM 686 C C . ARG A 1 89 ? 16.172 -13.758 -2.303 1 97.94 89 ARG A C 1
ATOM 688 O O . ARG A 1 89 ? 16.094 -12.805 -1.527 1 97.94 89 ARG A O 1
ATOM 695 N N . LEU A 1 90 ? 15.211 -14.156 -3.107 1 98.69 90 LEU A N 1
ATOM 696 C CA . LEU A 1 90 ? 13.977 -13.383 -3.191 1 98.69 90 LEU A CA 1
ATOM 697 C C . LEU A 1 90 ? 13.148 -13.539 -1.919 1 98.69 90 LEU A C 1
ATOM 699 O O . LEU A 1 90 ? 12.492 -12.586 -1.481 1 98.69 90 LEU A O 1
ATOM 703 N N . THR A 1 91 ? 13.195 -14.695 -1.316 1 98.62 91 THR A N 1
ATOM 704 C CA . THR A 1 91 ? 12.547 -14.891 -0.026 1 98.62 91 THR A CA 1
ATOM 705 C C . THR A 1 91 ? 13.195 -14.016 1.043 1 98.62 91 THR A C 1
ATOM 707 O O . THR A 1 91 ? 12.5 -13.383 1.841 1 98.62 91 THR A O 1
ATOM 710 N N . ARG A 1 92 ? 14.445 -13.938 1.032 1 98.62 92 ARG A N 1
ATOM 711 C CA . ARG A 1 92 ? 15.164 -13.086 1.974 1 98.62 92 ARG A CA 1
ATOM 712 C C . ARG A 1 92 ? 14.828 -11.617 1.758 1 98.62 92 ARG A C 1
ATOM 714 O O . ARG A 1 92 ? 14.734 -10.852 2.717 1 98.62 92 ARG A O 1
ATOM 721 N N . TRP A 1 93 ? 14.711 -11.258 0.564 1 98.62 93 TRP A N 1
ATOM 722 C CA . TRP A 1 93 ? 14.297 -9.891 0.248 1 98.62 93 TRP A CA 1
ATOM 723 C C . TRP A 1 93 ? 12.922 -9.586 0.836 1 98.62 93 TRP A C 1
ATOM 725 O O . TRP A 1 93 ? 12.719 -8.539 1.446 1 98.62 93 TRP A O 1
ATOM 735 N N . LEU A 1 94 ? 11.977 -10.508 0.705 1 98.75 94 LEU A N 1
ATOM 736 C CA . LEU A 1 94 ? 10.664 -10.328 1.314 1 98.75 94 LEU A CA 1
ATOM 737 C C . LEU A 1 94 ? 10.781 -10.219 2.832 1 98.75 94 LEU A C 1
ATOM 739 O O . LEU A 1 94 ? 10.125 -9.375 3.447 1 98.75 94 LEU A O 1
ATOM 743 N N . GLN A 1 95 ? 11.594 -11.016 3.438 1 98.19 95 GLN A N 1
ATOM 744 C CA . GLN A 1 95 ? 11.828 -10.961 4.879 1 98.19 95 GLN A CA 1
ATOM 745 C C . GLN A 1 95 ? 12.438 -9.617 5.285 1 98.19 95 GLN A C 1
ATOM 747 O O . GLN A 1 95 ? 12.109 -9.078 6.344 1 98.19 95 GLN A O 1
ATOM 752 N N . ALA A 1 96 ? 13.297 -9.133 4.461 1 96.81 96 ALA A N 1
ATOM 753 C CA . ALA A 1 96 ? 13.945 -7.855 4.73 1 96.81 96 ALA A CA 1
ATOM 754 C C . ALA A 1 96 ? 12.93 -6.715 4.734 1 96.81 96 ALA A C 1
ATOM 756 O O . ALA A 1 96 ? 13.078 -5.746 5.48 1 96.81 96 ALA A O 1
ATOM 757 N N . THR A 1 97 ? 11.906 -6.828 3.893 1 96.81 97 THR A N 1
ATOM 758 C CA . THR A 1 97 ? 10.844 -5.832 3.922 1 96.81 97 THR A CA 1
ATOM 759 C C . THR A 1 97 ? 10.156 -5.816 5.285 1 96.81 97 THR A C 1
ATOM 761 O O . THR A 1 97 ? 9.914 -4.746 5.852 1 96.81 97 THR A O 1
ATOM 764 N N . VAL A 1 98 ? 9.891 -6.988 5.84 1 97.12 98 VAL A N 1
ATOM 765 C CA . VAL A 1 98 ? 9.234 -7.113 7.141 1 97.12 98 VAL A CA 1
ATOM 766 C C . VAL A 1 98 ? 10.117 -6.5 8.227 1 97.12 98 VAL A C 1
ATOM 768 O O . VAL A 1 98 ? 9.648 -5.699 9.039 1 97.12 98 VAL A O 1
ATOM 771 N N . THR A 1 99 ? 11.398 -6.766 8.18 1 95.06 99 THR A N 1
ATOM 772 C CA . THR A 1 99 ? 12.312 -6.297 9.211 1 95.06 99 THR A CA 1
ATOM 773 C C . THR A 1 99 ? 12.469 -4.777 9.148 1 95.06 99 THR A C 1
ATOM 775 O O . THR A 1 99 ? 12.523 -4.113 10.188 1 95.06 99 THR A O 1
ATOM 778 N N . LEU A 1 100 ? 12.477 -4.289 7.961 1 94 100 LEU A N 1
ATOM 779 C CA . LEU A 1 100 ? 12.648 -2.85 7.801 1 94 100 LEU A CA 1
ATOM 780 C C . LEU A 1 100 ? 11.414 -2.102 8.289 1 94 100 LEU A C 1
ATOM 782 O O . LEU A 1 100 ? 11.523 -1.008 8.852 1 94 100 LEU A O 1
ATOM 786 N N . TYR A 1 101 ? 10.258 -2.732 8.148 1 94.94 101 TYR A N 1
ATOM 787 C CA . TYR A 1 101 ? 9.023 -1.993 8.352 1 94.94 101 TYR A CA 1
ATOM 788 C C . TYR A 1 101 ? 8.453 -2.248 9.742 1 94.94 101 TYR A C 1
ATOM 790 O O . TYR A 1 101 ? 7.445 -1.652 10.133 1 94.94 101 TYR A O 1
ATOM 798 N N . THR A 1 102 ? 8.922 -3.223 10.516 1 90.94 102 THR A N 1
ATOM 799 C CA . THR A 1 102 ? 8.406 -3.49 11.852 1 90.94 102 THR A CA 1
ATOM 800 C C . THR A 1 102 ? 9.398 -3.016 12.914 1 90.94 102 THR A C 1
ATOM 802 O O . THR A 1 102 ? 9.266 -3.357 14.094 1 90.94 102 THR A O 1
ATOM 805 N N . GLY A 1 103 ? 10.258 -2.016 12.695 1 69.19 103 GLY A N 1
ATOM 806 C CA . GLY A 1 103 ? 11.328 -1.595 13.594 1 69.19 103 GLY A CA 1
ATOM 807 C C . GLY A 1 103 ? 10.867 -1.417 15.031 1 69.19 103 GLY A C 1
ATOM 808 O O . GLY A 1 103 ? 9.695 -1.11 15.273 1 69.19 103 GLY A O 1
ATOM 809 N N . GLU A 1 104 ? 11.312 -2.271 15.953 1 58.72 104 GLU A N 1
ATOM 810 C CA . GLU A 1 104 ? 11.016 -2.223 17.391 1 58.72 104 GLU A CA 1
ATOM 811 C C . GLU A 1 104 ? 10.992 -0.786 17.891 1 58.72 104 GLU A C 1
ATOM 813 O O . GLU A 1 104 ? 10.211 -0.45 18.781 1 58.72 104 GLU A O 1
ATOM 818 N N . HIS A 1 105 ? 11.812 0.027 17.328 1 54.75 105 HIS A N 1
ATOM 819 C CA . HIS A 1 105 ? 12.023 1.299 18.016 1 54.75 105 HIS A CA 1
ATOM 820 C C . HIS A 1 105 ? 11.531 2.467 17.172 1 54.75 105 HIS A C 1
ATOM 822 O O . HIS A 1 105 ? 11.719 3.629 17.531 1 54.75 105 HIS A O 1
ATOM 828 N N . GLY A 1 106 ? 10.766 2.09 15.992 1 63.84 106 GLY A N 1
ATOM 829 C CA . GLY A 1 106 ? 10.445 3.256 15.18 1 63.84 106 GLY A CA 1
ATOM 830 C C . GLY A 1 106 ? 9.156 3.102 14.398 1 63.84 106 GLY A C 1
ATOM 831 O O . GLY A 1 106 ? 8.375 2.182 14.656 1 63.84 106 GLY A O 1
ATOM 832 N N . PRO A 1 107 ? 8.977 4.117 13.656 1 73.44 107 PRO A N 1
ATOM 833 C CA . PRO A 1 107 ? 7.738 4.117 12.875 1 73.44 107 PRO A CA 1
ATOM 834 C C . PRO A 1 107 ? 7.648 2.932 11.914 1 73.44 107 PRO A C 1
ATOM 836 O O . PRO A 1 107 ? 8.664 2.482 11.383 1 73.44 107 PRO A O 1
ATOM 839 N N . ALA A 1 108 ? 6.48 2.449 11.836 1 86.69 108 ALA A N 1
ATOM 840 C CA . ALA A 1 108 ? 6.238 1.268 11.016 1 86.69 108 ALA A CA 1
ATOM 841 C C . ALA A 1 108 ? 5.871 1.659 9.586 1 86.69 108 ALA A C 1
ATOM 843 O O . ALA A 1 108 ? 5.496 2.805 9.328 1 86.69 108 ALA A O 1
ATOM 844 N N . GLY A 1 109 ? 6.164 0.684 8.68 1 92.38 109 GLY A N 1
ATOM 845 C CA . GLY A 1 109 ? 5.855 0.868 7.273 1 92.38 109 GLY A CA 1
ATOM 846 C C . GLY A 1 109 ? 6.93 1.627 6.52 1 92.38 109 GLY A C 1
ATOM 847 O O . GLY A 1 109 ? 7.926 2.051 7.109 1 92.38 109 GLY A O 1
ATOM 848 N N . CYS A 1 110 ? 6.766 1.768 5.293 1 94.62 110 CYS A N 1
ATOM 849 C CA . CYS A 1 110 ? 7.668 2.551 4.457 1 94.62 110 CYS A CA 1
ATOM 850 C C . CYS A 1 110 ? 7.379 4.043 4.586 1 94.62 110 CYS A C 1
ATOM 852 O O . CYS A 1 110 ? 6.262 4.488 4.309 1 94.62 110 CYS A O 1
ATOM 854 N N . MET A 1 111 ? 8.305 4.809 4.91 1 92.44 111 MET A N 1
ATOM 855 C CA . MET A 1 111 ? 8.102 6.234 5.145 1 92.44 111 MET A CA 1
ATOM 856 C C . MET A 1 111 ? 7.453 6.898 3.934 1 92.44 111 MET A C 1
ATOM 858 O O . MET A 1 111 ? 6.484 7.648 4.074 1 92.44 111 MET A O 1
ATOM 862 N N . VAL A 1 112 ? 7.961 6.582 2.787 1 94.88 112 VAL A N 1
ATOM 863 C CA . VAL A 1 112 ? 7.496 7.258 1.579 1 94.88 112 VAL A CA 1
ATOM 864 C C . VAL A 1 112 ? 6.09 6.777 1.225 1 94.88 112 VAL A C 1
ATOM 866 O O . VAL A 1 112 ? 5.18 7.59 1.043 1 94.88 112 VAL A O 1
ATOM 869 N N . LEU A 1 113 ? 5.883 5.488 1.243 1 96.12 113 LEU A N 1
ATOM 870 C CA . LEU A 1 113 ? 4.578 4.953 0.875 1 96.12 113 LEU A CA 1
ATOM 871 C C . LEU A 1 113 ? 3.514 5.363 1.887 1 96.12 113 LEU A C 1
ATOM 873 O O . LEU A 1 113 ? 2.363 5.609 1.52 1 96.12 113 LEU A O 1
ATOM 877 N N . SER A 1 114 ? 3.869 5.52 3.109 1 92.5 114 SER A N 1
ATOM 878 C CA . SER A 1 114 ? 2.924 5.746 4.199 1 92.5 114 SER A CA 1
ATOM 879 C C . SER A 1 114 ? 2.516 7.215 4.273 1 92.5 114 SER A C 1
ATOM 881 O O . SER A 1 114 ? 1.411 7.535 4.719 1 92.5 114 SER A O 1
ATOM 883 N N . THR A 1 115 ? 3.426 8.133 3.838 1 91.31 115 THR A N 1
ATOM 884 C CA . THR A 1 115 ? 3.135 9.539 4.09 1 91.31 115 THR A CA 1
ATOM 885 C C . THR A 1 115 ? 2.902 10.289 2.781 1 91.31 115 THR A C 1
ATOM 887 O O . THR A 1 115 ? 2.023 11.148 2.701 1 91.31 115 THR A O 1
ATOM 890 N N . ALA A 1 116 ? 3.607 9.898 1.722 1 92 116 ALA A N 1
ATOM 891 C CA . ALA A 1 116 ? 3.502 10.609 0.448 1 92 116 ALA A CA 1
ATOM 892 C C . ALA A 1 116 ? 2.135 10.383 -0.191 1 92 116 ALA A C 1
ATOM 894 O O . ALA A 1 116 ? 1.582 11.289 -0.823 1 92 116 ALA A O 1
ATOM 895 N N . ALA A 1 117 ? 1.579 9.195 0.027 1 91.12 117 ALA A N 1
ATOM 896 C CA . ALA A 1 117 ? 0.3 8.844 -0.583 1 91.12 117 ALA A CA 1
ATOM 897 C C . ALA A 1 117 ? -0.807 9.789 -0.125 1 91.12 117 ALA A C 1
ATOM 899 O O . ALA A 1 117 ? -1.783 10.008 -0.845 1 91.12 117 ALA A O 1
ATOM 900 N N . ALA A 1 118 ? -0.623 10.391 1.055 1 89.62 118 ALA A N 1
ATOM 901 C CA . ALA A 1 118 ? -1.629 11.305 1.589 1 89.62 118 ALA A CA 1
ATOM 902 C C . ALA A 1 118 ? -1.397 12.727 1.088 1 89.62 118 ALA A C 1
ATOM 904 O O . ALA A 1 118 ? -2.221 13.617 1.32 1 89.62 118 ALA A O 1
ATOM 905 N N . GLU A 1 119 ? -0.312 12.945 0.354 1 89.56 119 GLU A N 1
ATOM 906 C CA . GLU A 1 119 ? 0.099 14.312 0.022 1 89.56 119 GLU A CA 1
ATOM 907 C C . GLU A 1 119 ? 0.323 14.469 -1.479 1 89.56 119 GLU A C 1
ATOM 909 O O . GLU A 1 119 ? 1.155 15.273 -1.907 1 89.56 119 GLU A O 1
ATOM 914 N N . VAL A 1 120 ? -0.387 13.734 -2.27 1 88.44 120 VAL A N 1
ATOM 915 C CA . VAL A 1 120 ? -0.103 13.641 -3.697 1 88.44 120 VAL A CA 1
ATOM 916 C C . VAL A 1 120 ? -0.621 14.883 -4.414 1 88.44 120 VAL A C 1
ATOM 918 O O . VAL A 1 120 ? -0.378 15.062 -5.609 1 88.44 120 VAL A O 1
ATOM 921 N N . TYR A 1 121 ? -1.315 15.758 -3.766 1 86.5 121 TYR A N 1
ATOM 922 C CA . TYR A 1 121 ? -1.724 17.016 -4.379 1 86.5 121 TYR A CA 1
ATOM 923 C C . TYR A 1 121 ? -0.516 17.906 -4.66 1 86.5 121 TYR A C 1
ATOM 925 O O . TYR A 1 121 ? -0.583 18.797 -5.496 1 86.5 121 TYR A O 1
ATOM 933 N N . ASP A 1 122 ? 0.53 17.672 -3.861 1 88.69 122 A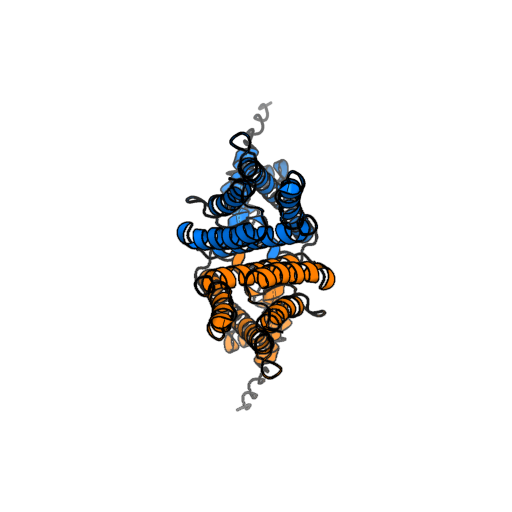SP A N 1
ATOM 934 C CA . ASP A 1 122 ? 1.814 18.281 -4.207 1 88.69 122 ASP A CA 1
ATOM 935 C C . ASP A 1 122 ? 2.523 17.469 -5.293 1 88.69 122 ASP A C 1
ATOM 937 O O . ASP A 1 122 ? 2.926 16.328 -5.062 1 88.69 122 ASP A O 1
ATOM 941 N N . PRO A 1 123 ? 2.738 18.047 -6.41 1 92.5 123 PRO A N 1
ATOM 942 C CA . PRO A 1 123 ? 3.295 17.297 -7.539 1 92.5 123 PRO A CA 1
ATOM 943 C C . PRO A 1 123 ? 4.699 16.766 -7.254 1 92.5 123 PRO A C 1
ATOM 945 O O . PRO A 1 123 ? 5.074 15.703 -7.766 1 92.5 123 PRO A O 1
ATOM 948 N N . ALA A 1 124 ? 5.438 17.484 -6.48 1 93.19 124 ALA A N 1
ATOM 949 C CA . ALA A 1 124 ? 6.789 17.031 -6.16 1 93.19 124 ALA A CA 1
ATOM 950 C C . ALA A 1 124 ? 6.754 15.773 -5.293 1 93.19 124 ALA A C 1
ATOM 952 O O . ALA A 1 124 ? 7.57 14.859 -5.473 1 93.19 124 ALA A O 1
ATOM 953 N N . ILE A 1 125 ? 5.809 15.711 -4.391 1 93.38 125 ILE A N 1
ATOM 954 C CA . ILE A 1 125 ? 5.672 14.547 -3.521 1 93.38 125 ILE A CA 1
ATOM 955 C C . ILE A 1 125 ? 5.156 13.359 -4.328 1 93.38 125 ILE A C 1
ATOM 957 O O . ILE A 1 125 ? 5.656 12.242 -4.184 1 93.38 125 ILE A O 1
ATOM 961 N N . ARG A 1 126 ? 4.242 13.625 -5.199 1 94.19 126 ARG A N 1
ATOM 962 C CA . ARG A 1 126 ? 3.723 12.562 -6.059 1 94.19 126 ARG A CA 1
ATOM 963 C C . ARG A 1 126 ? 4.828 11.977 -6.934 1 94.19 126 ARG A C 1
ATOM 965 O O . ARG A 1 126 ? 4.918 10.758 -7.094 1 94.19 126 ARG A O 1
ATOM 972 N N . LYS A 1 127 ? 5.637 12.789 -7.473 1 96 127 LYS A N 1
ATOM 973 C CA . LYS A 1 127 ? 6.742 12.344 -8.32 1 96 127 LYS A CA 1
ATOM 974 C C . LYS A 1 127 ? 7.711 11.461 -7.539 1 96 127 LYS A C 1
ATOM 976 O O . LYS A 1 127 ? 8.172 10.438 -8.047 1 96 127 LYS A O 1
ATOM 981 N N . ARG A 1 128 ? 7.977 11.844 -6.328 1 95 128 ARG A N 1
ATOM 982 C CA . ARG A 1 128 ? 8.867 11.047 -5.492 1 95 128 ARG A CA 1
ATOM 983 C C . ARG A 1 128 ? 8.258 9.68 -5.191 1 95 128 ARG A C 1
ATOM 985 O O . ARG A 1 128 ? 8.953 8.664 -5.211 1 95 128 ARG A O 1
ATOM 992 N N . LEU A 1 129 ? 7.012 9.695 -4.891 1 96.25 129 LEU A N 1
ATOM 993 C CA . LEU A 1 129 ? 6.305 8.438 -4.672 1 96.25 129 LEU A CA 1
ATOM 994 C C . LEU A 1 129 ? 6.434 7.523 -5.887 1 96.25 129 LEU A C 1
ATOM 996 O O . LEU A 1 129 ? 6.746 6.34 -5.75 1 96.25 129 LEU A O 1
ATOM 1000 N N . GLN A 1 130 ? 6.301 8.07 -7.102 1 97.25 130 GLN A N 1
ATOM 1001 C CA . GLN A 1 130 ? 6.445 7.324 -8.352 1 97.25 130 GLN A CA 1
ATOM 1002 C C . GLN A 1 130 ? 7.852 6.746 -8.484 1 97.25 130 GLN A C 1
ATOM 1004 O O . GLN A 1 130 ? 8.016 5.586 -8.852 1 97.25 130 GLN A O 1
ATOM 1009 N N . GLU A 1 131 ? 8.758 7.539 -8.156 1 96.94 131 GLU A N 1
ATOM 1010 C CA . GLU A 1 131 ? 10.156 7.141 -8.289 1 96.94 131 GLU A CA 1
ATOM 1011 C C . GLU A 1 131 ? 10.5 5.996 -7.344 1 96.94 131 GLU A C 1
ATOM 1013 O O . GLU A 1 131 ? 11.227 5.074 -7.715 1 96.94 131 GLU A O 1
ATOM 1018 N N . VAL A 1 132 ? 9.969 6.062 -6.188 1 97.38 132 VAL A N 1
ATOM 1019 C CA . VAL A 1 132 ? 10.258 5.031 -5.199 1 97.38 132 VAL A CA 1
ATOM 1020 C C . VAL A 1 132 ? 9.609 3.715 -5.617 1 97.38 132 VAL A C 1
ATOM 1022 O O . VAL A 1 132 ? 10.25 2.658 -5.555 1 97.38 132 VAL A O 1
ATOM 1025 N N . ILE A 1 133 ? 8.391 3.742 -6.098 1 98.06 133 ILE A N 1
ATOM 1026 C CA . ILE A 1 133 ? 7.715 2.541 -6.574 1 98.06 133 ILE A CA 1
ATOM 1027 C C . ILE A 1 133 ? 8.5 1.933 -7.734 1 98.06 133 ILE A C 1
ATOM 1029 O O . ILE A 1 133 ? 8.758 0.727 -7.754 1 98.06 133 ILE A O 1
ATOM 1033 N N . ALA A 1 134 ? 8.953 2.791 -8.648 1 97.75 134 ALA A N 1
ATOM 1034 C CA . ALA A 1 134 ? 9.711 2.332 -9.805 1 97.75 134 ALA A CA 1
ATOM 1035 C C . ALA A 1 134 ? 11.039 1.708 -9.383 1 97.75 134 ALA A C 1
ATOM 1037 O O . ALA A 1 134 ? 11.438 0.672 -9.922 1 97.75 134 ALA A O 1
ATOM 1038 N N . ALA A 1 135 ? 11.68 2.328 -8.461 1 97.44 135 ALA A N 1
ATOM 1039 C CA . ALA A 1 135 ? 12.977 1.829 -7.988 1 97.44 135 ALA A CA 1
ATOM 1040 C C . ALA A 1 135 ? 12.82 0.471 -7.309 1 97.44 135 ALA A C 1
ATOM 1042 O O . ALA A 1 135 ? 13.672 -0.411 -7.477 1 97.44 135 ALA A O 1
ATOM 1043 N N . GLN A 1 136 ? 11.781 0.323 -6.523 1 97.81 136 GLN A N 1
ATOM 1044 C CA . GLN A 1 136 ? 11.508 -0.948 -5.859 1 97.81 136 GLN A CA 1
ATOM 1045 C C . GLN A 1 136 ? 11.281 -2.061 -6.879 1 97.81 136 GLN A C 1
ATOM 1047 O O . GLN A 1 136 ? 11.828 -3.156 -6.742 1 97.81 136 GLN A O 1
ATOM 1052 N N . GLU A 1 137 ? 10.523 -1.771 -7.883 1 98.19 137 GLU A N 1
ATOM 1053 C CA . GLU A 1 137 ? 10.234 -2.762 -8.914 1 98.19 137 GLU A CA 1
ATOM 1054 C C . GLU A 1 137 ? 11.492 -3.098 -9.719 1 98.19 137 GLU A C 1
ATOM 1056 O O . GLU A 1 137 ? 11.766 -4.27 -9.992 1 98.19 137 GLU A O 1
ATOM 1061 N N . MET A 1 138 ? 12.289 -2.1 -10.047 1 98.06 138 MET A N 1
ATOM 1062 C CA . MET A 1 138 ? 13.477 -2.285 -10.875 1 98.06 138 MET A CA 1
ATOM 1063 C C . MET A 1 138 ? 14.516 -3.133 -10.148 1 98.06 138 MET A C 1
ATOM 1065 O O . MET A 1 138 ? 15.211 -3.936 -10.766 1 98.06 138 MET A O 1
ATOM 1069 N N . MET A 1 139 ? 14.625 -2.967 -8.898 1 97.81 139 MET A N 1
ATOM 1070 C CA . MET A 1 139 ? 15.578 -3.738 -8.117 1 97.81 139 MET A CA 1
ATOM 1071 C C . MET A 1 139 ? 15.281 -5.23 -8.211 1 97.81 139 MET A C 1
ATOM 1073 O O . MET A 1 139 ? 16.188 -6.035 -8.414 1 97.81 139 MET A O 1
ATOM 1077 N N . VAL A 1 140 ? 14.07 -5.598 -8.109 1 98.5 140 VAL A N 1
ATOM 1078 C CA . VAL A 1 140 ? 13.656 -6.996 -8.18 1 98.5 140 VAL A CA 1
ATOM 1079 C C . VAL A 1 140 ? 13.812 -7.508 -9.609 1 98.5 140 VAL A C 1
ATOM 1081 O O . VAL A 1 140 ? 14.32 -8.609 -9.828 1 98.5 140 VAL A O 1
ATOM 1084 N N . LEU A 1 141 ? 13.406 -6.66 -10.547 1 98.44 141 LEU A N 1
ATOM 1085 C CA . LEU A 1 141 ? 13.492 -7.047 -11.945 1 98.44 141 LEU A CA 1
ATOM 1086 C C . LEU A 1 141 ? 14.945 -7.309 -12.352 1 98.44 141 LEU A C 1
ATOM 1088 O O . LEU A 1 141 ? 15.234 -8.266 -13.07 1 98.44 141 LEU A O 1
ATOM 1092 N N . ASP A 1 142 ? 15.836 -6.469 -11.875 1 97.88 142 ASP A N 1
ATOM 1093 C CA . ASP A 1 142 ? 17.25 -6.652 -12.164 1 97.88 142 ASP A CA 1
ATOM 1094 C C . ASP A 1 142 ? 17.766 -7.988 -11.617 1 97.88 142 ASP A C 1
ATOM 1096 O O . ASP A 1 142 ? 18.484 -8.711 -12.305 1 97.88 142 ASP A O 1
ATOM 1100 N N . CYS A 1 143 ? 17.328 -8.328 -10.453 1 97.5 143 CYS A N 1
ATOM 1101 C CA . CYS A 1 143 ? 17.719 -9.594 -9.844 1 97.5 143 CYS A CA 1
ATOM 1102 C C . CYS A 1 143 ? 17.188 -10.773 -10.656 1 97.5 143 CYS A C 1
ATOM 1104 O O . CYS A 1 143 ? 17.922 -11.727 -10.914 1 97.5 143 CYS A O 1
ATOM 1106 N N . LEU A 1 144 ? 15.961 -10.711 -11.109 1 98 144 LEU A N 1
ATOM 1107 C CA . LEU A 1 144 ? 15.352 -11.766 -11.914 1 98 144 LEU A CA 1
ATOM 1108 C C . LEU A 1 144 ? 16.078 -11.922 -13.25 1 98 144 LEU A C 1
ATOM 1110 O O . LEU A 1 144 ? 16.312 -13.047 -13.703 1 98 144 LEU A O 1
ATOM 1114 N N . ASN A 1 145 ? 16.469 -10.812 -13.797 1 96.88 145 ASN A N 1
ATOM 1115 C CA . ASN A 1 145 ? 17.109 -10.82 -15.109 1 96.88 145 ASN A CA 1
ATOM 1116 C C . ASN A 1 145 ? 18.516 -11.398 -15.039 1 96.88 145 ASN A C 1
ATOM 1118 O O . ASN A 1 145 ? 19.047 -11.891 -16.047 1 96.88 145 ASN A O 1
ATOM 1122 N N . GLU A 1 146 ? 19.125 -11.367 -13.914 1 94.12 146 GLU A N 1
ATOM 1123 C CA . GLU A 1 146 ? 20.438 -11.961 -13.719 1 94.12 146 GLU A CA 1
ATOM 1124 C C . GLU A 1 146 ? 20.375 -13.484 -13.742 1 94.12 146 GLU A C 1
ATOM 1126 O O . GLU A 1 146 ? 21.375 -14.156 -13.977 1 94.12 146 GLU A O 1
ATOM 1131 N N . GLU A 1 147 ? 19.188 -14.016 -13.461 1 93.81 147 GLU A N 1
ATOM 1132 C CA . GLU A 1 147 ? 19.031 -15.461 -13.375 1 93.81 147 GLU A CA 1
ATOM 1133 C C . GLU A 1 147 ? 17.797 -15.93 -14.156 1 93.81 147 GLU A C 1
ATOM 1135 O O . GLU A 1 147 ? 16.969 -16.672 -13.633 1 93.81 147 GLU A O 1
ATOM 1140 N N . LYS A 1 148 ? 17.766 -15.672 -15.375 1 93.12 148 LYS A N 1
ATOM 1141 C CA . LYS A 1 148 ? 16.594 -15.938 -16.219 1 93.12 148 LYS A CA 1
ATOM 1142 C C . LYS A 1 148 ? 16.344 -17.438 -16.328 1 93.12 148 LYS A C 1
ATOM 1144 O O . LYS A 1 148 ? 15.195 -17.875 -16.469 1 93.12 148 LYS A O 1
ATOM 1149 N N . THR A 1 149 ? 17.406 -18.219 -16.25 1 92.69 149 THR A N 1
ATOM 1150 C CA . THR A 1 149 ? 17.297 -19.656 -16.422 1 92.69 149 THR A CA 1
ATOM 1151 C C . THR A 1 149 ? 16.562 -20.281 -15.234 1 92.69 149 THR A C 1
ATOM 1153 O O . THR A 1 149 ? 16.094 -21.422 -15.32 1 92.69 149 THR A O 1
ATOM 1156 N N . ALA A 1 150 ? 16.453 -19.547 -14.172 1 94.75 150 ALA A N 1
ATOM 1157 C CA . ALA A 1 150 ? 15.766 -20.047 -12.984 1 94.75 150 ALA A CA 1
ATOM 1158 C C . ALA A 1 150 ? 14.25 -19.844 -13.102 1 94.75 150 ALA A C 1
ATOM 1160 O O . ALA A 1 150 ? 13.492 -20.344 -12.266 1 94.75 150 ALA A O 1
ATOM 1161 N N . LEU A 1 151 ? 13.805 -19.156 -14.117 1 96.38 151 LEU A N 1
ATOM 1162 C CA . LEU A 1 151 ? 12.383 -18.891 -14.305 1 96.38 151 LEU A CA 1
ATOM 1163 C C . LEU A 1 151 ? 11.75 -19.922 -15.234 1 96.38 151 LEU A C 1
ATOM 1165 O O . LEU A 1 151 ? 12.32 -20.266 -16.266 1 96.38 151 LEU A O 1
ATOM 1169 N N . HIS A 1 152 ? 10.547 -20.422 -14.883 1 94.81 152 HIS A N 1
ATOM 1170 C CA . HIS A 1 152 ? 9.812 -21.312 -15.781 1 94.81 152 HIS A CA 1
ATOM 1171 C C . HIS A 1 152 ? 9.547 -20.641 -17.125 1 94.81 152 HIS A C 1
ATOM 1173 O O . HIS A 1 152 ? 9.625 -21.281 -18.172 1 94.81 152 HIS A O 1
ATOM 1179 N N . ASP A 1 153 ? 9.219 -19.375 -17.109 1 94.94 153 ASP A N 1
ATOM 1180 C CA . ASP A 1 153 ? 8.977 -18.547 -18.281 1 94.94 153 ASP A CA 1
ATOM 1181 C C . ASP A 1 153 ? 9.672 -17.188 -18.141 1 94.94 153 ASP A C 1
ATOM 1183 O O . ASP A 1 153 ? 9.133 -16.266 -17.531 1 94.94 153 ASP A O 1
ATOM 1187 N N . PRO A 1 154 ? 10.82 -16.953 -18.719 1 93.62 154 PRO A N 1
ATOM 1188 C CA . PRO A 1 154 ? 11.594 -15.727 -18.578 1 93.62 154 PRO A CA 1
ATOM 1189 C C . PRO A 1 154 ? 10.82 -14.484 -19.016 1 93.62 154 PRO A C 1
ATOM 1191 O O . PRO A 1 154 ? 11.086 -13.383 -18.531 1 93.62 154 PRO A O 1
ATOM 1194 N N . ASP A 1 155 ? 9.852 -14.695 -19.828 1 94.38 155 ASP A N 1
ATOM 1195 C CA . ASP A 1 155 ? 9.078 -13.562 -20.328 1 94.38 155 ASP A CA 1
ATOM 1196 C C . ASP A 1 155 ? 8.148 -13.016 -19.234 1 94.38 155 ASP A C 1
ATOM 1198 O O . ASP A 1 155 ? 7.605 -11.922 -19.375 1 94.38 155 ASP A O 1
ATOM 1202 N N . CYS A 1 156 ? 8.125 -13.758 -18.125 1 96.06 156 CYS A N 1
ATOM 1203 C CA . CYS A 1 156 ? 7.223 -13.352 -17.047 1 96.06 156 CYS A CA 1
ATOM 1204 C C . CYS A 1 156 ? 7.984 -12.609 -15.953 1 96.06 156 CYS A C 1
ATOM 1206 O O . CYS A 1 156 ? 7.398 -12.211 -14.945 1 96.06 156 CYS A O 1
ATOM 1208 N N . ALA A 1 157 ? 9.289 -12.305 -16.219 1 98.06 157 ALA A N 1
ATOM 1209 C CA . ALA A 1 157 ? 10.102 -11.641 -15.195 1 98.06 157 ALA A CA 1
ATOM 1210 C C . ALA A 1 157 ? 9.484 -10.312 -14.781 1 98.06 157 ALA A C 1
ATOM 1212 O O . ALA A 1 157 ? 9.367 -10.016 -13.586 1 98.06 157 ALA A O 1
ATOM 1213 N N . PRO A 1 158 ? 8.945 -9.484 -15.734 1 98.25 158 PRO A N 1
ATOM 1214 C CA . PRO A 1 158 ? 8.336 -8.219 -15.32 1 98.25 158 PRO A CA 1
ATOM 1215 C C . PRO A 1 158 ? 7.078 -8.422 -14.477 1 98.25 158 PRO A C 1
ATOM 1217 O O . PRO A 1 158 ? 6.855 -7.684 -13.508 1 98.25 158 PRO A O 1
ATOM 1220 N N . LEU A 1 159 ? 6.289 -9.422 -14.773 1 98.44 159 LEU A N 1
ATOM 1221 C CA . LEU A 1 159 ? 5.078 -9.695 -14.008 1 98.44 159 LEU A CA 1
ATOM 1222 C C . LEU A 1 159 ? 5.422 -10.219 -12.617 1 98.44 159 LEU A C 1
ATOM 1224 O O . LEU A 1 159 ? 4.766 -9.859 -11.633 1 98.44 159 LEU A O 1
ATOM 1228 N N . LEU A 1 160 ? 6.465 -11.031 -12.547 1 98.56 160 LEU A N 1
ATOM 1229 C CA . LEU A 1 160 ? 6.895 -11.531 -11.25 1 98.56 160 LEU A CA 1
ATOM 1230 C C . LEU A 1 160 ? 7.449 -10.398 -10.391 1 98.56 160 LEU A C 1
ATOM 1232 O O . LEU A 1 160 ? 7.203 -10.352 -9.18 1 98.56 160 LEU A O 1
ATOM 1236 N N . ALA A 1 161 ? 8.18 -9.461 -10.992 1 98.81 161 ALA A N 1
ATOM 1237 C CA . ALA A 1 161 ? 8.68 -8.297 -10.273 1 98.81 161 ALA A CA 1
ATOM 1238 C C . ALA A 1 161 ? 7.531 -7.461 -9.719 1 98.81 161 ALA A C 1
ATOM 1240 O O . ALA A 1 161 ? 7.57 -7.027 -8.562 1 98.81 161 ALA A O 1
ATOM 1241 N N . LYS A 1 162 ? 6.492 -7.246 -10.516 1 98.81 162 LYS A N 1
ATOM 1242 C CA . LYS A 1 162 ? 5.305 -6.52 -10.07 1 98.81 162 LYS A CA 1
ATOM 1243 C C . LYS A 1 162 ? 4.613 -7.25 -8.922 1 98.81 162 LYS A C 1
ATOM 1245 O O . LYS A 1 162 ? 4.172 -6.621 -7.957 1 98.81 162 LYS A O 1
ATOM 1250 N N . THR A 1 163 ? 4.57 -8.57 -9.016 1 98.88 163 THR A N 1
ATOM 1251 C CA . THR A 1 163 ? 3.949 -9.375 -7.969 1 98.88 163 THR A CA 1
ATOM 1252 C C . THR A 1 163 ? 4.699 -9.219 -6.648 1 98.88 163 THR A C 1
ATOM 1254 O O . THR A 1 163 ? 4.09 -8.93 -5.617 1 98.88 163 THR A O 1
ATOM 1257 N N . LEU A 1 164 ? 6.012 -9.336 -6.68 1 98.88 164 LEU A N 1
ATOM 1258 C CA . LEU A 1 164 ? 6.805 -9.234 -5.461 1 98.88 164 LEU A CA 1
ATOM 1259 C C . LEU A 1 164 ? 6.758 -7.82 -4.895 1 98.88 164 LEU A C 1
ATOM 1261 O O . LEU A 1 164 ? 6.723 -7.637 -3.674 1 98.88 164 LEU A O 1
ATOM 1265 N N . THR A 1 165 ? 6.723 -6.824 -5.742 1 98.81 165 THR A N 1
ATOM 1266 C CA . THR A 1 165 ? 6.609 -5.445 -5.277 1 98.81 165 THR A CA 1
ATOM 1267 C C . THR A 1 165 ? 5.238 -5.195 -4.656 1 98.81 165 THR A C 1
ATOM 1269 O O . THR A 1 165 ? 5.117 -4.434 -3.693 1 98.81 165 THR A O 1
ATOM 1272 N N . ALA A 1 166 ? 4.211 -5.883 -5.152 1 98.88 166 ALA A N 1
ATOM 1273 C CA . ALA A 1 166 ? 2.896 -5.793 -4.52 1 98.88 166 ALA A CA 1
ATOM 1274 C C . ALA A 1 166 ? 2.947 -6.293 -3.076 1 98.88 166 ALA A C 1
ATOM 1276 O O . ALA A 1 166 ? 2.326 -5.707 -2.188 1 98.88 166 ALA A O 1
ATOM 1277 N N . PHE A 1 167 ? 3.701 -7.332 -2.846 1 98.88 167 PHE A N 1
ATOM 1278 C CA . PHE A 1 167 ? 3.871 -7.82 -1.482 1 98.88 167 PHE A CA 1
ATOM 1279 C C . PHE A 1 167 ? 4.562 -6.773 -0.617 1 98.88 167 PHE A C 1
ATOM 1281 O O . PHE A 1 167 ? 4.164 -6.543 0.526 1 98.88 167 PHE A O 1
ATOM 1288 N N . LEU A 1 168 ? 5.582 -6.168 -1.194 1 98.75 168 LEU A N 1
ATOM 1289 C CA . LEU A 1 168 ? 6.273 -5.117 -0.458 1 98.75 168 LEU A CA 1
ATOM 1290 C C . LEU A 1 168 ? 5.305 -4.012 -0.054 1 98.75 168 LEU A C 1
ATOM 1292 O O . LEU A 1 168 ? 5.301 -3.574 1.101 1 98.75 168 LEU A O 1
ATOM 1296 N N . HIS A 1 169 ? 4.492 -3.547 -0.944 1 98.69 169 HIS A N 1
ATOM 1297 C CA . HIS A 1 169 ? 3.516 -2.5 -0.669 1 98.69 169 HIS A CA 1
ATOM 1298 C C . HIS A 1 169 ? 2.531 -2.936 0.41 1 98.69 169 HIS A C 1
ATOM 1300 O O . HIS A 1 169 ? 2.221 -2.164 1.32 1 98.69 169 HIS A O 1
ATOM 1306 N N . SER A 1 170 ? 2.068 -4.152 0.337 1 98.81 170 SER A N 1
ATOM 1307 C CA . SER A 1 170 ? 1.1 -4.656 1.305 1 98.81 170 SER A CA 1
ATOM 1308 C C . SER A 1 170 ? 1.736 -4.84 2.678 1 98.81 170 SER A C 1
ATOM 1310 O O . SER A 1 170 ? 1.121 -4.531 3.701 1 98.81 170 SER A O 1
ATOM 1312 N N . ILE A 1 171 ? 2.963 -5.32 2.701 1 98.56 171 ILE A N 1
ATOM 1313 C CA . ILE A 1 171 ? 3.678 -5.477 3.963 1 98.56 171 ILE A CA 1
ATOM 1314 C C . ILE A 1 171 ? 3.863 -4.113 4.625 1 98.56 171 ILE A C 1
ATOM 1316 O O . ILE A 1 171 ? 3.646 -3.967 5.832 1 98.56 171 ILE A O 1
ATOM 1320 N N . SER A 1 172 ? 4.238 -3.129 3.859 1 97.56 172 SER A N 1
ATOM 1321 C CA . SER A 1 172 ? 4.387 -1.777 4.387 1 97.56 172 SER A CA 1
ATOM 1322 C C . SER A 1 172 ? 3.084 -1.273 5 1 97.56 172 SER A C 1
ATOM 1324 O O . SER A 1 172 ? 3.076 -0.758 6.117 1 97.56 172 SER A O 1
ATOM 1326 N N . LEU A 1 173 ? 2.023 -1.451 4.301 1 97.62 173 LEU A N 1
ATOM 1327 C CA . LEU A 1 173 ? 0.715 -0.971 4.73 1 97.62 173 LEU A CA 1
ATOM 1328 C C . LEU A 1 173 ? 0.261 -1.696 5.996 1 97.62 173 LEU A C 1
ATOM 1330 O O . LEU A 1 173 ? -0.222 -1.065 6.938 1 97.62 173 LEU A O 1
ATOM 1334 N N . ARG A 1 174 ? 0.427 -2.973 6.031 1 97.88 174 ARG A N 1
ATOM 1335 C CA . ARG A 1 174 ? 0.025 -3.791 7.168 1 97.88 174 ARG A CA 1
ATOM 1336 C C . ARG A 1 174 ? 0.867 -3.469 8.398 1 97.88 174 ARG A C 1
ATOM 1338 O O . ARG A 1 174 ? 0.354 -3.441 9.523 1 97.88 174 ARG A O 1
ATOM 1345 N N . ALA A 1 175 ? 2.117 -3.262 8.188 1 96.5 175 ALA A N 1
ATOM 1346 C CA . ALA A 1 175 ? 2.971 -2.82 9.289 1 96.5 175 ALA A CA 1
ATOM 1347 C C . ALA A 1 175 ? 2.479 -1.495 9.867 1 96.5 175 ALA A C 1
ATOM 1349 O O . ALA A 1 175 ? 2.42 -1.327 11.086 1 96.5 175 ALA A O 1
ATOM 1350 N N . ARG A 1 176 ? 2.141 -0.609 8.961 1 93.69 176 ARG A N 1
ATOM 1351 C CA . ARG A 1 176 ? 1.604 0.682 9.383 1 93.69 176 ARG A CA 1
ATOM 1352 C C . ARG A 1 176 ? 0.335 0.507 10.203 1 93.69 176 ARG A C 1
ATOM 1354 O O . ARG A 1 176 ? 0.075 1.285 11.125 1 93.69 176 ARG A O 1
ATOM 1361 N N . ALA A 1 177 ? -0.412 -0.469 9.867 1 95.12 177 ALA A N 1
ATOM 1362 C CA . ALA A 1 177 ? -1.671 -0.758 10.555 1 95.12 177 ALA A CA 1
ATOM 1363 C C . ALA A 1 177 ? -1.423 -1.452 11.891 1 95.12 177 ALA A C 1
ATOM 1365 O O . ALA A 1 177 ? -2.357 -1.677 12.664 1 95.12 177 ALA A O 1
ATOM 1366 N N . GLY A 1 178 ? -0.16 -1.875 12.156 1 93.62 178 GLY A N 1
ATOM 1367 C CA . GLY A 1 178 ? 0.176 -2.385 13.477 1 93.62 178 GLY A CA 1
ATOM 1368 C C . GLY A 1 178 ? 0.406 -3.885 13.492 1 93.62 178 GLY A C 1
ATOM 1369 O O . GLY A 1 178 ? 0.578 -4.477 14.562 1 93.62 178 GLY A O 1
ATOM 1370 N N . GLU A 1 179 ? 0.394 -4.512 12.336 1 95.94 179 GLU A N 1
ATOM 1371 C CA . GLU A 1 179 ? 0.686 -5.941 12.328 1 95.94 179 GLU A CA 1
ATOM 1372 C C . GLU A 1 179 ? 2.121 -6.219 12.766 1 95.94 179 GLU A C 1
ATOM 1374 O O . GLU A 1 179 ? 3.041 -5.488 12.383 1 95.94 179 GLU A O 1
ATOM 1379 N N . SER A 1 180 ? 2.289 -7.23 13.586 1 94.75 180 SER A N 1
ATOM 1380 C CA . SER A 1 180 ? 3.598 -7.629 14.094 1 94.75 180 SER A CA 1
ATOM 1381 C C . SER A 1 180 ? 4.406 -8.359 13.023 1 94.75 180 SER A C 1
ATOM 1383 O O . SER A 1 180 ? 3.861 -8.766 12 1 94.75 180 SER A O 1
ATOM 1385 N N . ALA A 1 181 ? 5.719 -8.516 13.328 1 95.44 181 ALA A N 1
ATOM 1386 C CA . ALA A 1 181 ? 6.574 -9.281 12.43 1 95.44 181 ALA A CA 1
ATOM 1387 C C . ALA A 1 181 ? 6.043 -10.703 12.258 1 95.44 181 ALA A C 1
ATOM 1389 O O . ALA A 1 181 ? 6.113 -11.266 11.156 1 95.44 181 ALA A O 1
ATOM 1390 N N . GLY A 1 182 ? 5.523 -11.273 13.336 1 95.56 182 GLY A N 1
ATOM 1391 C CA . GLY A 1 182 ? 4.953 -12.609 13.266 1 95.56 182 GLY A CA 1
ATOM 1392 C C . GLY A 1 182 ? 3.758 -12.703 12.344 1 95.56 182 GLY A C 1
ATOM 1393 O O . GLY A 1 182 ? 3.637 -13.648 11.57 1 95.56 182 GLY A O 1
ATOM 1394 N N . GLN A 1 183 ? 2.916 -11.734 12.406 1 96.62 183 GLN A N 1
ATOM 1395 C CA . GLN A 1 183 ? 1.757 -11.695 11.516 1 96.62 183 GLN A CA 1
ATOM 1396 C C . GLN A 1 183 ? 2.178 -11.469 10.07 1 96.62 183 GLN A C 1
ATOM 1398 O O . GLN A 1 183 ? 1.65 -12.109 9.156 1 96.62 183 GLN A O 1
ATOM 1403 N N . LEU A 1 184 ? 3.193 -10.695 9.836 1 98.25 184 LEU A N 1
ATOM 1404 C CA . LEU A 1 184 ? 3.654 -10.344 8.492 1 98.25 184 LEU A CA 1
ATOM 1405 C C . LEU A 1 184 ? 4.422 -11.5 7.863 1 98.25 184 LEU A C 1
ATOM 1407 O O . LEU A 1 184 ? 4.629 -11.531 6.648 1 98.25 184 LEU A O 1
ATOM 1411 N N . ALA A 1 185 ? 4.828 -12.445 8.703 1 98 185 ALA A N 1
ATOM 1412 C CA . ALA A 1 185 ? 5.48 -13.641 8.18 1 98 185 ALA A CA 1
ATOM 1413 C C . ALA A 1 185 ? 4.559 -14.398 7.234 1 98 185 ALA A C 1
ATOM 1415 O O . ALA A 1 185 ? 5.023 -15.086 6.32 1 98 185 ALA A O 1
ATOM 1416 N N . GLU A 1 186 ? 3.24 -14.219 7.418 1 98.31 186 GLU A N 1
ATOM 1417 C CA . GLU A 1 186 ? 2.279 -14.859 6.527 1 98.31 186 GLU A CA 1
ATOM 1418 C C . GLU A 1 186 ? 2.344 -14.266 5.121 1 98.31 186 GLU A C 1
ATOM 1420 O O . GLU A 1 186 ? 2.121 -14.977 4.137 1 98.31 186 GLU A O 1
ATOM 1425 N N . MET A 1 187 ? 2.691 -13.039 5.047 1 98.75 187 MET A N 1
ATOM 1426 C CA . MET A 1 187 ? 2.859 -12.422 3.734 1 98.75 187 MET A CA 1
ATOM 1427 C C . MET A 1 187 ? 4.09 -12.977 3.027 1 98.75 187 MET A C 1
ATOM 1429 O O . MET A 1 187 ? 4.086 -13.156 1.809 1 98.75 187 MET A O 1
ATOM 1433 N N . VAL A 1 188 ? 5.121 -13.203 3.824 1 98.81 188 VAL A N 1
ATOM 1434 C CA . VAL A 1 188 ? 6.324 -13.805 3.262 1 98.81 188 VAL A CA 1
ATOM 1435 C C . VAL A 1 188 ? 6.016 -15.211 2.758 1 98.81 188 VAL A C 1
ATOM 1437 O O . VAL A 1 188 ? 6.441 -15.594 1.666 1 98.81 188 VAL A O 1
ATOM 1440 N N . ARG A 1 189 ? 5.207 -15.953 3.486 1 98.62 189 ARG A N 1
ATOM 1441 C CA . ARG A 1 189 ? 4.805 -17.297 3.066 1 98.62 189 ARG A CA 1
ATOM 1442 C C . ARG A 1 189 ? 4 -17.234 1.771 1 98.62 189 ARG A C 1
ATOM 1444 O O . ARG A 1 189 ? 4.184 -18.078 0.888 1 98.62 189 ARG A O 1
ATOM 1451 N N . ALA A 1 190 ? 3.162 -16.281 1.67 1 98.69 190 ALA A N 1
ATOM 1452 C CA . ALA A 1 190 ? 2.393 -16.109 0.44 1 98.69 190 ALA A CA 1
ATOM 1453 C C . ALA A 1 190 ? 3.311 -15.82 -0.744 1 98.69 190 ALA A C 1
ATOM 1455 O O . ALA A 1 190 ? 3.113 -16.359 -1.838 1 98.69 190 ALA A O 1
ATOM 145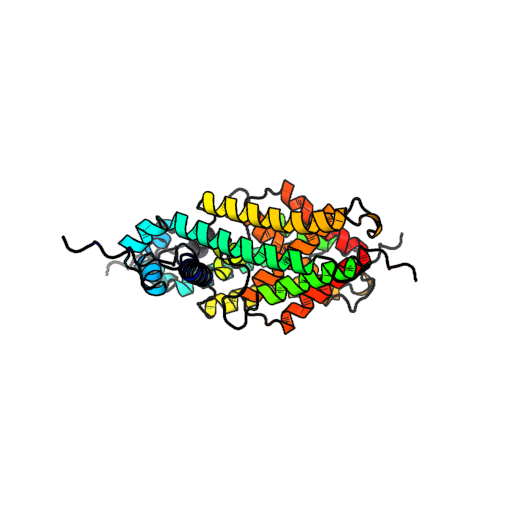6 N N . GLY A 1 191 ? 4.309 -14.93 -0.521 1 98.75 191 GLY A N 1
ATOM 1457 C CA . GLY A 1 191 ? 5.297 -14.68 -1.561 1 98.75 191 GLY A CA 1
ATOM 1458 C C . GLY A 1 191 ? 6.066 -15.922 -1.964 1 98.75 191 GLY A C 1
ATOM 1459 O O . GLY A 1 191 ? 6.348 -16.125 -3.146 1 98.75 191 GLY A O 1
ATOM 1460 N N . GLN A 1 192 ? 6.359 -16.75 -1.001 1 98.31 192 GLN A N 1
ATOM 1461 C CA . GLN A 1 192 ? 7.066 -18 -1.269 1 98.31 192 GLN A CA 1
ATOM 1462 C C . GLN A 1 192 ? 6.219 -18.938 -2.121 1 98.31 192 GLN A C 1
ATOM 1464 O O . GLN A 1 192 ? 6.738 -19.641 -2.992 1 98.31 192 GLN A O 1
ATOM 1469 N N . MET A 1 193 ? 4.949 -18.969 -1.84 1 97.25 193 MET A N 1
ATOM 1470 C CA . MET A 1 193 ? 4.047 -19.781 -2.654 1 97.25 193 MET A CA 1
ATOM 1471 C C . MET A 1 193 ? 4.113 -19.359 -4.121 1 97.25 193 MET A C 1
ATOM 1473 O O . MET A 1 193 ? 4.195 -20.203 -5.012 1 97.25 193 MET A O 1
ATOM 1477 N N . VAL A 1 194 ? 4.164 -18.078 -4.41 1 98.19 194 VAL A N 1
ATOM 1478 C CA . VAL A 1 194 ? 4.246 -17.562 -5.77 1 98.19 194 VAL A CA 1
ATOM 1479 C C . VAL A 1 194 ? 5.594 -17.938 -6.383 1 98.19 194 VAL A C 1
ATOM 1481 O O . VAL A 1 194 ? 5.656 -18.391 -7.531 1 98.19 194 VAL A O 1
ATOM 1484 N N . LEU A 1 195 ? 6.652 -17.797 -5.57 1 98.06 195 LEU A N 1
ATOM 1485 C CA . LEU A 1 195 ? 7.992 -18.078 -6.062 1 98.06 195 LEU A CA 1
ATOM 1486 C C . LEU A 1 195 ? 8.133 -19.562 -6.418 1 98.06 195 LEU A C 1
ATOM 1488 O O . LEU A 1 195 ? 8.766 -19.906 -7.418 1 98.06 195 LEU A O 1
ATOM 1492 N N . GLN A 1 196 ? 7.516 -20.422 -5.656 1 95.69 196 GLN A N 1
ATOM 1493 C CA . GLN A 1 196 ? 7.582 -21.859 -5.906 1 95.69 196 GLN A CA 1
ATOM 1494 C C . GLN A 1 196 ? 6.938 -22.203 -7.242 1 95.69 196 GLN A C 1
ATOM 1496 O O . GLN A 1 196 ? 7.395 -23.125 -7.934 1 95.69 196 GLN A O 1
ATOM 1501 N N . SER A 1 197 ? 5.973 -21.469 -7.602 1 94.69 197 SER A N 1
ATOM 1502 C CA . SER A 1 197 ? 5.262 -21.75 -8.844 1 94.69 197 SER A CA 1
ATOM 1503 C C . SER A 1 197 ? 5.965 -21.125 -10.039 1 94.69 197 SER A C 1
ATOM 1505 O O . SER A 1 197 ? 5.812 -21.578 -11.172 1 94.69 197 SER A O 1
ATOM 1507 N N . ALA A 1 198 ? 6.793 -20.062 -9.828 1 96.25 198 ALA A N 1
ATOM 1508 C CA . ALA A 1 198 ? 7.359 -19.281 -10.922 1 96.25 198 ALA A CA 1
ATOM 1509 C C . ALA A 1 198 ? 8.781 -19.734 -11.242 1 96.25 198 ALA A C 1
ATOM 1511 O O . ALA A 1 198 ? 9.289 -19.5 -12.336 1 96.25 198 ALA A O 1
ATOM 1512 N N . LEU A 1 199 ? 9.406 -20.359 -10.234 1 95.81 199 LEU A N 1
ATOM 1513 C CA . LEU A 1 199 ? 10.828 -20.656 -10.383 1 95.81 199 LEU A CA 1
ATOM 1514 C C . LEU A 1 199 ? 11.055 -22.156 -10.531 1 95.81 199 LEU A C 1
ATOM 1516 O O . LEU A 1 199 ? 10.281 -22.953 -9.992 1 95.81 199 LEU A O 1
ATOM 1520 N N . THR A 1 200 ? 12.047 -22.5 -11.227 1 88.06 200 THR A N 1
ATOM 1521 C CA . THR A 1 200 ? 12.43 -23.891 -11.414 1 88.06 200 THR A CA 1
ATOM 1522 C C . THR A 1 200 ? 13.133 -24.438 -10.172 1 88.06 200 THR A C 1
ATOM 1524 O O . THR A 1 200 ? 13.797 -23.688 -9.453 1 88.06 200 THR A O 1
ATOM 1527 N N . SER A 1 201 ? 12.734 -25.641 -9.75 1 75 201 SER A N 1
ATOM 1528 C CA . SER A 1 201 ? 13.414 -26.281 -8.625 1 75 201 SER A CA 1
ATOM 1529 C C . SER A 1 201 ? 14.852 -26.641 -8.992 1 75 201 SER A C 1
ATOM 1531 O O . SER A 1 201 ? 15.125 -27.031 -10.125 1 75 201 SER A O 1
ATOM 1533 N N . PRO A 1 202 ? 15.82 -26.125 -8.086 1 60.34 202 PRO A N 1
ATOM 1534 C CA . PRO A 1 202 ? 17.188 -26.547 -8.43 1 60.34 202 PRO A CA 1
ATOM 1535 C C . PRO A 1 202 ? 17.281 -28.047 -8.719 1 60.34 202 PRO A C 1
ATOM 1537 O O . PRO A 1 202 ? 16.531 -28.844 -8.156 1 60.34 202 PRO A O 1
ATOM 1540 N N . ALA A 1 203 ? 17.703 -28.5 -9.984 1 48.97 203 ALA A N 1
ATOM 1541 C CA . ALA A 1 203 ? 18.031 -29.875 -10.305 1 48.97 203 ALA A CA 1
ATOM 1542 C C . ALA A 1 203 ? 18.672 -30.578 -9.109 1 48.97 203 ALA A C 1
ATOM 1544 O O . ALA A 1 203 ? 19.578 -30.031 -8.469 1 48.97 203 ALA A O 1
ATOM 1545 N N . ALA A 1 204 ? 17.922 -31.547 -8.5 1 41.84 204 ALA A N 1
ATOM 1546 C CA . ALA A 1 204 ? 18.672 -32.469 -7.645 1 41.84 204 ALA A CA 1
ATOM 1547 C C . ALA A 1 204 ? 19.938 -32.938 -8.336 1 41.84 204 ALA A C 1
ATOM 1549 O O . ALA A 1 204 ? 19.969 -33.094 -9.555 1 41.84 204 ALA A O 1
ATOM 1550 N N . MET B 1 1 ? -45.156 32.781 16.734 1 31.17 1 MET B N 1
ATOM 1551 C CA . MET B 1 1 ? -43.781 32.344 16.828 1 31.17 1 MET B CA 1
ATOM 1552 C C . MET B 1 1 ? -43.219 31.969 15.453 1 31.17 1 MET B C 1
ATOM 1554 O O . MET B 1 1 ? -43.938 31.391 14.633 1 31.17 1 MET B O 1
ATOM 1558 N N . ALA B 1 2 ? -42.375 32.688 14.844 1 38.75 2 ALA B N 1
ATOM 1559 C CA . ALA B 1 2 ? -41.844 32.375 13.523 1 38.75 2 ALA B CA 1
ATOM 1560 C C . ALA B 1 2 ? -41.531 30.875 13.398 1 38.75 2 ALA B C 1
ATOM 1562 O O . ALA B 1 2 ? -40.938 30.281 14.305 1 38.75 2 ALA B O 1
ATOM 1563 N N . GLN B 1 3 ? -42.25 30.062 12.828 1 36.38 3 GLN B N 1
ATOM 1564 C CA . GLN B 1 3 ? -42.094 28.625 12.656 1 36.38 3 GLN B CA 1
ATOM 1565 C C . GLN B 1 3 ? -40.656 28.281 12.258 1 36.38 3 GLN B C 1
ATOM 1567 O O . GLN B 1 3 ? -40.125 28.859 11.312 1 36.38 3 GLN B O 1
ATOM 1572 N N . LYS B 1 4 ? -39.844 28.078 13.258 1 39.84 4 LYS B N 1
ATOM 1573 C CA . LYS B 1 4 ? -38.438 27.703 13.031 1 39.84 4 LYS B CA 1
ATOM 1574 C C . LYS B 1 4 ? -38.281 26.875 11.758 1 39.84 4 LYS B C 1
ATOM 1576 O O . LYS B 1 4 ? -39.062 25.938 11.531 1 39.84 4 LYS B O 1
ATOM 1581 N N . GLY B 1 5 ? -38 27.484 10.602 1 38.62 5 GLY B N 1
ATOM 1582 C CA . GLY B 1 5 ? -37.875 26.875 9.289 1 38.62 5 GLY B CA 1
ATOM 1583 C C . GLY B 1 5 ? -37.375 25.453 9.344 1 38.62 5 GLY B C 1
ATOM 1584 O O . GLY B 1 5 ? -36.875 25 10.367 1 38.62 5 GLY B O 1
ATOM 1585 N N . ARG B 1 6 ? -38.125 24.5 8.742 1 40.19 6 ARG B N 1
ATOM 1586 C CA . ARG B 1 6 ? -37.688 23.109 8.57 1 40.19 6 ARG B CA 1
ATOM 1587 C C . ARG B 1 6 ? -36.188 23.016 8.422 1 40.19 6 ARG B C 1
ATOM 1589 O O . ARG B 1 6 ? -35.594 23.719 7.613 1 40.19 6 ARG B O 1
ATOM 1596 N N . PRO B 1 7 ? -35.438 22.766 9.492 1 44.31 7 PRO B N 1
ATOM 1597 C CA . PRO B 1 7 ? -34 22.625 9.242 1 44.31 7 PRO B CA 1
ATOM 1598 C C . PRO B 1 7 ? -33.688 22.156 7.82 1 44.31 7 PRO B C 1
ATOM 1600 O O . PRO B 1 7 ? -34.438 21.406 7.23 1 44.31 7 PRO B O 1
ATOM 1603 N N . ARG B 1 8 ? -33.281 22.938 6.883 1 45.16 8 ARG B N 1
ATOM 1604 C CA . ARG B 1 8 ? -32.875 22.547 5.543 1 45.16 8 ARG B CA 1
ATOM 1605 C C . ARG B 1 8 ? -32.406 21.094 5.508 1 45.16 8 ARG B C 1
ATOM 1607 O O . ARG B 1 8 ? -31.5 20.703 6.238 1 45.16 8 ARG B O 1
ATOM 1614 N N . ASN B 1 9 ? -33.188 20.125 5.309 1 47.41 9 ASN B N 1
ATOM 1615 C CA . ASN B 1 9 ? -32.969 18.703 5.078 1 47.41 9 ASN B CA 1
ATOM 1616 C C . ASN B 1 9 ? -31.703 18.453 4.266 1 47.41 9 ASN B C 1
ATOM 1618 O O . ASN B 1 9 ? -31.734 18.469 3.035 1 47.41 9 ASN B O 1
ATOM 1622 N N . TYR B 1 10 ? -30.562 19.016 4.59 1 52.12 10 TYR B N 1
ATOM 1623 C CA . TYR B 1 10 ? -29.344 18.656 3.875 1 52.12 10 TYR B CA 1
ATOM 1624 C C . TYR B 1 10 ? -29.359 17.172 3.514 1 52.12 10 TYR B C 1
ATOM 1626 O O . TYR B 1 10 ? -29.75 16.328 4.32 1 52.12 10 TYR B O 1
ATOM 1634 N N . ASP B 1 11 ? -29.594 16.969 2.227 1 62.66 11 ASP B N 1
ATOM 1635 C CA . ASP B 1 11 ? -29.359 15.602 1.759 1 62.66 11 ASP B CA 1
ATOM 1636 C C . ASP B 1 11 ? -28.047 15.055 2.311 1 62.66 11 ASP B C 1
ATOM 1638 O O . ASP B 1 11 ? -26.969 15.391 1.818 1 62.66 11 ASP B O 1
ATOM 1642 N N . SER B 1 12 ? -28.078 14.508 3.475 1 79.12 12 SER B N 1
ATOM 1643 C CA . SER B 1 12 ? -26.984 13.984 4.289 1 79.12 12 SER B CA 1
ATOM 1644 C C . SER B 1 12 ? -26.047 13.109 3.467 1 79.12 12 SER B C 1
ATOM 1646 O O . SER B 1 12 ? -24.828 13.156 3.641 1 79.12 12 SER B O 1
ATOM 1648 N N . ALA B 1 13 ? -26.656 12.641 2.355 1 84.94 13 ALA B N 1
ATOM 1649 C CA . ALA B 1 13 ? -25.828 11.734 1.564 1 84.94 13 ALA B CA 1
ATOM 1650 C C . ALA B 1 13 ? -24.906 12.516 0.629 1 84.94 13 ALA B C 1
ATOM 1652 O O . ALA B 1 13 ? -23.719 12.195 0.507 1 84.94 13 ALA B O 1
ATOM 1653 N N . ALA B 1 14 ? -25.438 13.562 0.01 1 89.56 14 ALA B N 1
ATOM 1654 C CA . ALA B 1 14 ? -24.641 14.391 -0.891 1 89.56 14 ALA B CA 1
ATOM 1655 C C . ALA B 1 14 ? -23.547 15.133 -0.13 1 89.56 14 ALA B C 1
ATOM 1657 O O . ALA B 1 14 ? -22.406 15.25 -0.611 1 89.56 14 ALA B O 1
ATOM 1658 N N . ALA B 1 15 ? -23.922 15.641 0.985 1 90.62 15 ALA B N 1
ATOM 1659 C CA . ALA B 1 15 ? -22.938 16.328 1.822 1 90.62 15 ALA B CA 1
ATOM 1660 C C . ALA B 1 15 ? -21.828 15.375 2.26 1 90.62 15 ALA B C 1
ATOM 1662 O O . ALA B 1 15 ? -20.656 15.734 2.238 1 90.62 15 ALA B O 1
ATOM 1663 N N . LEU B 1 16 ? -22.266 14.18 2.576 1 91.5 16 LEU B N 1
ATOM 1664 C CA . LEU B 1 16 ? -21.281 13.188 3.02 1 91.5 16 LEU B CA 1
ATOM 1665 C C . LEU B 1 16 ? -20.344 12.805 1.882 1 91.5 16 LEU B C 1
ATOM 1667 O O . LEU B 1 16 ? -19.156 12.594 2.105 1 91.5 16 LEU B O 1
ATOM 1671 N N . ASP B 1 17 ? -20.875 12.781 0.693 1 92.31 17 ASP B N 1
ATOM 1672 C CA . ASP B 1 17 ? -20.047 12.484 -0.467 1 92.31 17 ASP B CA 1
ATOM 1673 C C . ASP B 1 17 ? -19 13.57 -0.68 1 92.31 17 ASP B C 1
ATOM 1675 O O . ASP B 1 17 ? -17.844 13.273 -1.013 1 92.31 17 ASP B O 1
ATOM 1679 N N . LYS B 1 18 ? -19.359 14.75 -0.483 1 92.56 18 LYS B N 1
ATOM 1680 C CA . LYS B 1 18 ? -18.422 15.867 -0.611 1 92.56 18 LYS B CA 1
ATOM 1681 C C . LYS B 1 18 ? -17.375 15.836 0.495 1 92.56 18 LYS B C 1
ATOM 1683 O O . LYS B 1 18 ? -16.203 16.125 0.25 1 92.56 18 LYS B O 1
ATOM 1688 N N . ILE B 1 19 ? -17.859 15.492 1.66 1 93 19 ILE B N 1
ATOM 1689 C CA . ILE B 1 19 ? -16.953 15.391 2.807 1 93 19 ILE B CA 1
ATOM 1690 C C . ILE B 1 19 ? -15.945 14.273 2.568 1 93 19 ILE B C 1
ATOM 1692 O O . ILE B 1 19 ? -14.742 14.461 2.783 1 93 19 ILE B O 1
ATOM 1696 N N . MET B 1 20 ? -16.391 13.18 2.078 1 93.19 20 MET B N 1
ATOM 1697 C CA . MET B 1 20 ? -15.531 12.055 1.746 1 93.19 20 MET B CA 1
ATOM 1698 C C . MET B 1 20 ? -14.484 12.453 0.708 1 93.19 20 MET B C 1
ATOM 1700 O O . MET B 1 20 ? -13.305 12.156 0.869 1 93.19 20 MET B O 1
ATOM 1704 N N . ALA B 1 21 ? -14.898 13.188 -0.292 1 91.56 21 ALA B N 1
ATOM 1705 C CA . ALA B 1 21 ? -13.992 13.609 -1.357 1 91.56 21 ALA B CA 1
ATOM 1706 C C . ALA B 1 21 ? -12.906 14.531 -0.816 1 91.56 21 ALA B C 1
ATOM 1708 O O . ALA B 1 21 ? -11.75 14.453 -1.243 1 91.56 21 ALA B O 1
ATOM 1709 N N . GLN B 1 22 ? -13.266 15.344 0.125 1 91.81 22 GLN B N 1
ATOM 1710 C CA . GLN B 1 22 ? -12.305 16.266 0.704 1 91.81 22 GLN B CA 1
ATOM 1711 C C . GLN B 1 22 ? -11.258 15.539 1.533 1 91.81 22 GLN B C 1
ATOM 1713 O O . GLN B 1 22 ? -10.055 15.781 1.389 1 91.81 22 GLN B O 1
ATOM 1718 N N . PHE B 1 23 ? -11.727 14.609 2.389 1 92.06 23 PHE B N 1
ATOM 1719 C CA . PHE B 1 23 ? -10.797 13.805 3.178 1 92.06 23 PHE B CA 1
ATOM 1720 C C . PHE B 1 23 ? -9.938 12.93 2.275 1 92.06 23 PHE B C 1
ATOM 1722 O O . PHE B 1 23 ? -8.766 12.688 2.572 1 92.06 23 PHE B O 1
ATOM 1729 N N . TRP B 1 24 ? -10.5 12.508 1.214 1 90.88 24 TRP B N 1
ATOM 1730 C CA . TRP B 1 24 ? -9.797 11.68 0.242 1 90.88 24 TRP B CA 1
ATOM 1731 C C . TRP B 1 24 ? -8.664 12.453 -0.417 1 90.88 24 TRP B C 1
ATOM 1733 O O . TRP B 1 24 ? -7.547 11.953 -0.542 1 90.88 24 TRP B O 1
ATOM 1743 N N . ARG B 1 25 ? -8.891 13.68 -0.653 1 87.69 25 ARG B N 1
ATOM 1744 C CA . ARG B 1 25 ? -7.926 14.516 -1.354 1 87.69 25 ARG B CA 1
ATOM 1745 C C . ARG B 1 25 ? -6.816 14.977 -0.415 1 87.69 25 ARG B C 1
ATOM 1747 O O . ARG B 1 25 ? -5.633 14.883 -0.749 1 87.69 25 ARG B O 1
ATOM 1754 N N . LYS B 1 26 ? -7.195 15.367 0.827 1 85.81 26 LYS B N 1
ATOM 1755 C CA . LYS B 1 26 ? -6.238 16.125 1.623 1 85.81 26 LYS B CA 1
ATOM 1756 C C . LYS B 1 26 ? -5.805 15.352 2.861 1 85.81 26 LYS B C 1
ATOM 1758 O O . LYS B 1 26 ? -4.812 15.703 3.506 1 85.81 26 LYS B O 1
ATOM 1763 N N . GLY B 1 27 ? -6.582 14.289 3.129 1 88.19 27 GLY B N 1
ATOM 1764 C CA . GLY B 1 27 ? -6.309 13.594 4.375 1 88.19 27 GLY B CA 1
ATOM 1765 C C . GLY B 1 27 ? -6.992 14.219 5.574 1 88.19 27 GLY B C 1
ATOM 1766 O O . GLY B 1 27 ? -7.738 15.195 5.434 1 88.19 27 GLY B O 1
ATOM 1767 N N . TYR B 1 28 ? -6.801 13.672 6.742 1 89.56 28 TYR B N 1
ATOM 1768 C CA . TYR B 1 28 ? -7.477 14.047 7.977 1 89.56 28 TYR B CA 1
ATOM 1769 C C . TYR B 1 28 ? -6.891 15.336 8.539 1 89.56 28 TYR B C 1
ATOM 1771 O O . TYR B 1 28 ? -7.621 16.312 8.781 1 89.56 28 TYR B O 1
ATOM 1779 N N . THR B 1 29 ? -5.625 15.359 8.703 1 87.31 29 THR B N 1
ATOM 1780 C CA . THR B 1 29 ? -4.961 16.469 9.391 1 87.31 29 THR B CA 1
ATOM 1781 C C . THR B 1 29 ? -5.062 17.75 8.578 1 87.31 29 THR B C 1
ATOM 1783 O O . THR B 1 29 ? -5.328 18.812 9.133 1 87.31 29 THR B O 1
ATOM 1786 N N . ALA B 1 30 ? -4.969 17.672 7.285 1 87.38 30 ALA B N 1
ATOM 1787 C CA . ALA B 1 30 ? -4.887 18.859 6.43 1 87.38 30 ALA B CA 1
ATOM 1788 C C . ALA B 1 30 ? -6.277 19.422 6.145 1 87.38 30 ALA B C 1
ATOM 1790 O O . ALA B 1 30 ? -6.406 20.531 5.637 1 87.38 30 ALA B O 1
ATOM 1791 N N . THR B 1 31 ? -7.293 18.641 6.457 1 91.81 31 THR B N 1
ATOM 1792 C CA . THR B 1 31 ? -8.656 19.109 6.219 1 91.81 31 THR B CA 1
ATOM 1793 C C . THR B 1 31 ? -9.219 19.797 7.453 1 91.81 31 THR B C 1
ATOM 1795 O O . THR B 1 31 ? -9.125 19.281 8.562 1 91.81 31 THR B O 1
ATOM 1798 N N . SER B 1 32 ? -9.805 21 7.246 1 91.06 32 SER B N 1
ATOM 1799 C CA . SER B 1 32 ? -10.383 21.75 8.359 1 91.06 32 SER B CA 1
ATOM 1800 C C . SER B 1 32 ? -11.914 21.719 8.312 1 91.06 32 SER B C 1
ATOM 1802 O O . SER B 1 32 ? -12.492 21.453 7.258 1 91.06 32 SER B O 1
ATOM 1804 N N . LEU B 1 33 ? -12.438 22.047 9.469 1 91.56 33 LEU B N 1
ATOM 1805 C CA . LEU B 1 33 ? -13.891 22.141 9.523 1 91.56 33 LEU B CA 1
ATOM 1806 C C . LEU B 1 33 ? -14.406 23.281 8.648 1 91.56 33 LEU B C 1
ATOM 1808 O O . LEU B 1 33 ? -15.484 23.172 8.07 1 91.56 33 LEU B O 1
ATOM 1812 N N . ASP B 1 34 ? -13.609 24.344 8.547 1 92.12 34 ASP B N 1
ATOM 1813 C CA . ASP B 1 34 ? -13.984 25.469 7.691 1 92.12 34 ASP B CA 1
ATOM 1814 C C . ASP B 1 34 ? -14.07 25.047 6.23 1 92.12 34 ASP B C 1
ATOM 1816 O O . ASP B 1 34 ? -15.008 25.422 5.523 1 92.12 34 ASP B O 1
ATOM 1820 N N . GLU B 1 35 ? -13.148 24.281 5.82 1 92.88 35 GLU B N 1
ATOM 1821 C CA . GLU B 1 35 ? -13.141 23.781 4.449 1 92.88 35 GLU B CA 1
ATOM 1822 C C . GLU B 1 35 ? -14.328 22.844 4.191 1 92.88 35 GLU B C 1
ATOM 1824 O O . GLU B 1 35 ? -14.945 22.906 3.125 1 92.88 35 GLU B O 1
ATOM 1829 N N . LEU B 1 36 ? -14.602 21.984 5.152 1 94.12 36 LEU B N 1
ATOM 1830 C CA . LEU B 1 36 ? -15.719 21.062 5.008 1 94.12 36 LEU B CA 1
ATOM 1831 C C . LEU B 1 36 ? -17.047 21.812 4.934 1 94.12 36 LEU B C 1
ATOM 1833 O O . LEU B 1 36 ? -17.922 21.453 4.152 1 94.12 36 LEU B O 1
ATOM 1837 N N . ALA B 1 37 ? -17.109 22.828 5.73 1 92.69 37 ALA B N 1
ATOM 1838 C CA . ALA B 1 37 ? -18.297 23.672 5.703 1 92.69 37 ALA B CA 1
ATOM 1839 C C . ALA B 1 37 ? -18.469 24.344 4.34 1 92.69 37 ALA B C 1
ATOM 1841 O O . ALA B 1 37 ? -19.578 24.359 3.781 1 92.69 37 ALA B O 1
ATOM 1842 N N . ALA B 1 38 ? -17.438 24.844 3.811 1 92.44 38 ALA B N 1
ATOM 1843 C CA . ALA B 1 38 ? -17.469 25.516 2.51 1 92.44 38 ALA B CA 1
ATOM 1844 C C . ALA B 1 38 ? -17.844 24.531 1.4 1 92.44 38 ALA B C 1
ATOM 1846 O O . ALA B 1 38 ? -18.656 24.859 0.529 1 92.44 38 ALA B O 1
ATOM 1847 N N . GLU B 1 39 ? -17.328 23.328 1.494 1 90.69 39 GLU B N 1
ATOM 1848 C CA . GLU B 1 39 ? -17.547 22.312 0.463 1 90.69 39 GLU B CA 1
ATOM 1849 C C . GLU B 1 39 ? -19 21.828 0.476 1 90.69 39 GLU B C 1
ATOM 1851 O O . GLU B 1 39 ? -19.531 21.438 -0.563 1 90.69 39 GLU B O 1
ATOM 1856 N N . THR B 1 40 ? -19.609 21.875 1.629 1 90.88 40 THR B N 1
ATOM 1857 C CA . THR B 1 40 ? -20.969 21.328 1.761 1 90.88 40 THR B CA 1
ATOM 1858 C C . THR B 1 40 ? -22 22.453 1.713 1 90.88 40 THR B C 1
ATOM 1860 O O . THR B 1 40 ? -23.203 22.188 1.793 1 90.88 40 THR B O 1
ATOM 1863 N N . ASP B 1 41 ? -21.531 23.656 1.655 1 89.62 41 ASP B N 1
ATOM 1864 C CA . ASP B 1 41 ? -22.391 24.828 1.679 1 89.62 41 ASP B CA 1
ATOM 1865 C C . ASP B 1 41 ? -23.234 24.859 2.951 1 89.62 41 ASP B C 1
ATOM 1867 O O . ASP B 1 41 ? -24.453 25.047 2.891 1 89.62 41 ASP B O 1
ATOM 1871 N N . MET B 1 42 ? -22.656 24.5 3.994 1 87.44 42 MET B N 1
ATOM 1872 C CA . MET B 1 42 ? -23.25 24.562 5.32 1 87.44 42 MET B CA 1
ATOM 1873 C C . MET B 1 42 ? -22.484 25.5 6.23 1 87.44 42 MET B C 1
ATOM 1875 O O . MET B 1 42 ? -21.266 25.672 6.066 1 87.44 42 MET B O 1
ATOM 1879 N N . ARG B 1 43 ? -23.266 26.062 7.168 1 88.44 43 ARG B N 1
ATOM 1880 C CA . ARG B 1 43 ? -22.594 26.781 8.234 1 88.44 43 ARG B CA 1
ATOM 1881 C C . ARG B 1 43 ? -22 25.812 9.258 1 88.44 43 ARG B C 1
ATOM 1883 O O . ARG B 1 43 ? -22.547 24.734 9.477 1 88.44 43 ARG B O 1
ATOM 1890 N N . LYS B 1 44 ? -20.891 26.172 9.883 1 88.62 44 LYS B N 1
ATOM 1891 C CA . LYS B 1 44 ? -20.141 25.328 10.812 1 88.62 44 LYS B CA 1
ATOM 1892 C C . LYS B 1 44 ? -21.062 24.766 11.898 1 88.62 44 LYS B C 1
ATOM 1894 O O . LYS B 1 44 ? -21.047 23.562 12.172 1 88.62 44 LYS B O 1
ATOM 1899 N N . PRO B 1 45 ? -21.953 25.594 12.445 1 87.12 45 PRO B N 1
ATOM 1900 C CA . PRO B 1 45 ? -22.844 25.047 13.469 1 87.12 45 PRO B CA 1
ATOM 1901 C C . PRO B 1 45 ? -23.781 23.969 12.914 1 87.12 45 PRO B C 1
ATOM 1903 O O . PRO B 1 45 ? -24.062 22.984 13.602 1 87.12 45 PRO B O 1
ATOM 1906 N N . SER B 1 46 ? -24.188 24.156 11.773 1 85.88 46 SER B N 1
ATOM 1907 C CA . SER B 1 46 ? -25.047 23.172 11.125 1 85.88 46 SER B CA 1
ATOM 1908 C C . SER B 1 46 ? -24.297 21.875 10.852 1 85.88 46 SER B C 1
ATOM 1910 O O . SER B 1 46 ? -24.844 20.797 11.016 1 85.88 46 SER B O 1
ATOM 1912 N N . LEU B 1 47 ? -23.031 21.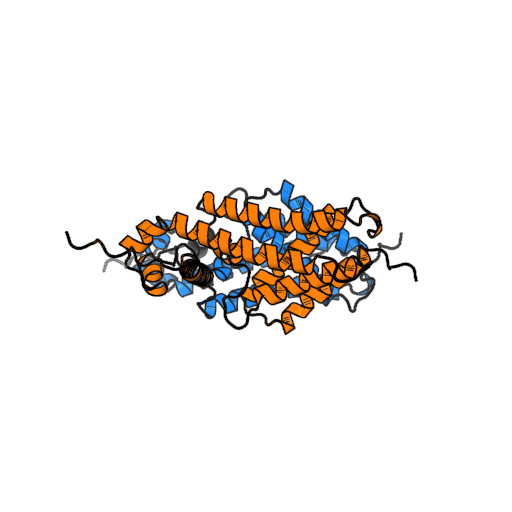969 10.438 1 87.56 47 LEU B N 1
ATOM 1913 C CA . LEU B 1 47 ? -22.188 20.812 10.18 1 87.56 47 LEU B CA 1
ATOM 1914 C C . LEU B 1 47 ? -21.969 20.016 11.453 1 87.56 47 LEU B C 1
ATOM 1916 O O . LEU B 1 47 ? -22.094 18.781 11.445 1 87.56 47 LEU B O 1
ATOM 1920 N N . TYR B 1 48 ? -21.75 20.766 12.516 1 85.19 48 TYR B N 1
ATOM 1921 C CA . TYR B 1 48 ? -21.531 20.125 13.812 1 85.19 48 TYR B CA 1
ATOM 1922 C C . TYR B 1 48 ? -22.781 19.422 14.297 1 85.19 48 TYR B C 1
ATOM 1924 O O . TYR B 1 48 ? -22.719 18.328 14.844 1 85.19 48 TYR B O 1
ATOM 1932 N N . ALA B 1 49 ? -23.844 20.078 14.086 1 84.62 49 ALA B N 1
ATOM 1933 C CA . ALA B 1 49 ? -25.125 19.516 14.531 1 84.62 49 ALA B CA 1
ATOM 1934 C C . ALA B 1 49 ? -25.469 18.266 13.75 1 84.62 49 ALA B C 1
ATOM 1936 O O . ALA B 1 49 ? -25.984 17.297 14.312 1 84.62 49 ALA B O 1
ATOM 1937 N N . ALA B 1 50 ? -25.109 18.281 12.547 1 81.81 50 ALA B N 1
ATOM 1938 C CA . ALA B 1 50 ? -25.469 17.188 11.656 1 81.81 50 ALA B CA 1
ATOM 1939 C C . ALA B 1 50 ? -24.5 16.031 11.781 1 81.81 50 ALA B C 1
ATOM 1941 O O . ALA B 1 50 ? -24.906 14.859 11.742 1 81.81 50 ALA B O 1
ATOM 1942 N N . PHE B 1 51 ? -23.172 16.328 11.977 1 84.31 51 PHE B N 1
ATOM 1943 C CA . PHE B 1 51 ? -22.188 15.266 11.797 1 84.31 51 PHE B CA 1
ATOM 1944 C C . PHE B 1 51 ? -21.266 15.164 13.008 1 84.31 51 PHE B C 1
ATOM 1946 O O . PHE B 1 51 ? -20.578 14.164 13.188 1 84.31 51 PHE B O 1
ATOM 1953 N N . GLY B 1 52 ? -21.344 16.094 13.781 1 84.69 52 GLY B N 1
ATOM 1954 C CA . GLY B 1 52 ? -20.453 16.078 14.938 1 84.69 52 GLY B CA 1
ATOM 1955 C C . GLY B 1 52 ? -19.125 16.75 14.68 1 84.69 52 GLY B C 1
ATOM 1956 O O . GLY B 1 52 ? -19.047 17.703 13.906 1 84.69 52 GLY B O 1
ATOM 1957 N N . ASN B 1 53 ? -18.062 16.281 15.328 1 89.44 53 ASN B N 1
ATOM 1958 C CA . ASN B 1 53 ? -16.734 16.875 15.211 1 89.44 53 ASN B CA 1
ATOM 1959 C C . ASN B 1 53 ? -15.961 16.266 14.039 1 89.44 53 ASN B C 1
ATOM 1961 O O . ASN B 1 53 ? -16.484 15.43 13.305 1 89.44 53 ASN B O 1
ATOM 1965 N N . LYS B 1 54 ? -14.797 16.719 13.836 1 91.88 54 LYS B N 1
ATOM 1966 C CA . LYS B 1 54 ? -13.992 16.312 12.688 1 91.88 54 LYS B CA 1
ATOM 1967 C C . LYS B 1 54 ? -13.727 14.812 12.703 1 91.88 54 LYS B C 1
ATOM 1969 O O . LYS B 1 54 ? -13.766 14.164 11.656 1 91.88 54 LYS B O 1
ATOM 1974 N N . GLU B 1 55 ? -13.484 14.281 13.867 1 91.69 55 GLU B N 1
ATOM 1975 C CA . GLU B 1 55 ? -13.234 12.852 14.008 1 91.69 55 GLU B CA 1
ATOM 1976 C C . GLU B 1 55 ? -14.43 12.039 13.531 1 91.69 55 GLU B C 1
ATOM 1978 O O . GLU B 1 55 ? -14.266 11.07 12.781 1 91.69 55 GLU B O 1
ATOM 1983 N N . ARG B 1 56 ? -15.5 12.414 13.977 1 92.31 56 ARG B N 1
ATOM 1984 C CA . ARG B 1 56 ? -16.719 11.727 13.578 1 92.31 56 ARG B CA 1
ATOM 1985 C C . ARG B 1 56 ? -16.969 11.867 12.078 1 92.31 56 ARG B C 1
ATOM 1987 O O . ARG B 1 56 ? -17.359 10.906 11.414 1 92.31 56 ARG B O 1
ATOM 1994 N N . LEU B 1 57 ? -16.766 13.055 11.539 1 93.56 57 LEU B N 1
ATOM 1995 C CA . LEU B 1 57 ? -16.938 13.281 10.109 1 93.56 57 LEU B CA 1
ATOM 1996 C C . LEU B 1 57 ? -16 12.383 9.312 1 93.56 57 LEU B C 1
ATOM 1998 O O . LEU B 1 57 ? -16.391 11.836 8.281 1 93.56 57 LEU B O 1
ATOM 2002 N N . TYR B 1 58 ? -14.844 12.258 9.773 1 94.31 58 TYR B N 1
ATOM 2003 C CA . TYR B 1 58 ? -13.875 11.398 9.086 1 94.31 58 TYR B CA 1
ATOM 2004 C C . TYR B 1 58 ? -14.312 9.938 9.133 1 94.31 58 TYR B C 1
ATOM 2006 O O . TYR B 1 58 ? -14.219 9.227 8.133 1 94.31 58 TYR B O 1
ATOM 2014 N N . GLN B 1 59 ? -14.781 9.5 10.25 1 93.75 59 GLN B N 1
ATOM 2015 C CA . GLN B 1 59 ? -15.281 8.133 10.383 1 93.75 59 GLN B CA 1
ATOM 2016 C C . GLN B 1 59 ? -16.438 7.879 9.43 1 93.75 59 GLN B C 1
ATOM 2018 O O . GLN B 1 59 ? -16.5 6.832 8.781 1 93.75 59 GLN B O 1
ATOM 2023 N N . LEU B 1 60 ? -17.312 8.836 9.375 1 93.5 60 LEU B N 1
ATOM 2024 C CA . LEU B 1 60 ? -18.453 8.703 8.469 1 93.5 60 LEU B CA 1
ATOM 2025 C C . LEU B 1 60 ? -18 8.656 7.02 1 93.5 60 LEU B C 1
ATOM 2027 O O . LEU B 1 60 ? -18.562 7.91 6.211 1 93.5 60 LEU B O 1
ATOM 2031 N N . ALA B 1 61 ? -17.016 9.43 6.68 1 94.06 61 ALA B N 1
ATOM 2032 C CA . ALA B 1 61 ? -16.453 9.422 5.332 1 94.06 61 ALA B CA 1
ATOM 2033 C C . ALA B 1 61 ? -15.836 8.062 5.004 1 94.06 61 ALA B C 1
ATOM 2035 O O . ALA B 1 61 ? -16.062 7.516 3.922 1 94.06 61 ALA B O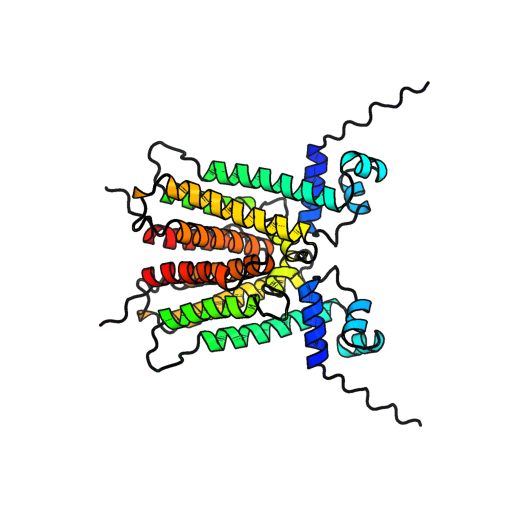 1
ATOM 2036 N N . MET B 1 62 ? -15.125 7.457 5.93 1 94.56 62 MET B N 1
ATOM 2037 C CA . MET B 1 62 ? -14.516 6.145 5.734 1 94.56 62 MET B CA 1
ATOM 2038 C C . MET B 1 62 ? -15.578 5.066 5.586 1 94.56 62 MET B C 1
ATOM 2040 O O . MET B 1 62 ? -15.445 4.164 4.758 1 94.56 62 MET B O 1
ATOM 2044 N N . ASP B 1 63 ? -16.625 5.219 6.375 1 94.06 63 ASP B N 1
ATOM 2045 C CA . ASP B 1 63 ? -17.719 4.27 6.281 1 94.06 63 ASP B CA 1
ATOM 2046 C C . ASP B 1 63 ? -18.406 4.359 4.914 1 94.06 63 ASP B C 1
ATOM 2048 O O . ASP B 1 63 ? -18.719 3.338 4.309 1 94.06 63 ASP B O 1
ATOM 2052 N N . ARG B 1 64 ? -18.625 5.586 4.488 1 93.38 64 ARG B N 1
ATOM 2053 C CA . ARG B 1 64 ? -19.234 5.812 3.184 1 93.38 64 ARG B CA 1
ATOM 2054 C C . ARG B 1 64 ? -18.406 5.191 2.066 1 93.38 64 ARG B C 1
ATOM 2056 O O . ARG B 1 64 ? -18.938 4.484 1.209 1 93.38 64 ARG B O 1
ATOM 2063 N N . PHE B 1 65 ? -17.172 5.359 2.055 1 93.06 65 PHE B N 1
ATOM 2064 C CA . PHE B 1 65 ? -16.297 4.746 1.064 1 93.06 65 PHE B CA 1
ATOM 2065 C C . PHE B 1 65 ? -16.344 3.227 1.17 1 93.06 65 PHE B C 1
ATOM 2067 O O . PHE B 1 65 ? -16.375 2.529 0.154 1 93.06 65 PHE B O 1
ATOM 2074 N N . GLY B 1 66 ? -16.266 2.773 2.385 1 94.5 66 GLY B N 1
ATOM 2075 C CA . GLY B 1 66 ? -16.344 1.339 2.604 1 94.5 66 GLY B CA 1
ATOM 2076 C C . GLY B 1 66 ? -17.578 0.708 1.978 1 94.5 66 GLY B C 1
ATOM 2077 O O . GLY B 1 66 ? -17.5 -0.374 1.393 1 94.5 66 GLY B O 1
ATOM 2078 N N . GLU B 1 67 ? -18.656 1.361 2.141 1 93.88 67 GLU B N 1
ATOM 2079 C CA . GLU B 1 67 ? -19.906 0.872 1.56 1 93.88 67 GLU B CA 1
ATOM 2080 C C . GLU B 1 67 ? -19.828 0.833 0.036 1 93.88 67 GLU B C 1
ATOM 2082 O O . GLU B 1 67 ? -20.234 -0.148 -0.587 1 93.88 67 GLU B O 1
ATOM 2087 N N . ILE B 1 68 ? -19.344 1.853 -0.529 1 93.25 68 ILE B N 1
ATOM 2088 C CA . ILE B 1 68 ? -19.203 1.945 -1.978 1 93.25 68 ILE B CA 1
ATOM 2089 C C . ILE B 1 68 ? -18.266 0.842 -2.473 1 93.25 68 ILE B C 1
ATOM 2091 O O . ILE B 1 68 ? -18.594 0.12 -3.416 1 93.25 68 ILE B O 1
ATOM 2095 N N . ALA B 1 69 ? -17.172 0.684 -1.821 1 95.25 69 ALA B N 1
ATOM 2096 C CA . ALA B 1 69 ? -16.172 -0.303 -2.219 1 95.25 69 ALA B CA 1
ATOM 2097 C C . ALA B 1 69 ? -16.703 -1.723 -2.068 1 95.25 69 ALA B C 1
ATOM 2099 O O . ALA B 1 69 ? -16.531 -2.562 -2.953 1 95.25 69 ALA B O 1
ATOM 2100 N N . GLN B 1 70 ? -17.375 -1.932 -0.93 1 95.56 70 GLN B N 1
ATOM 2101 C CA . GLN B 1 70 ? -17.938 -3.256 -0.686 1 95.56 70 GLN B CA 1
ATOM 2102 C C . GLN B 1 70 ? -18.938 -3.639 -1.774 1 95.56 70 GLN B C 1
ATOM 2104 O O . GLN B 1 70 ? -18.891 -4.758 -2.291 1 95.56 70 GLN B O 1
ATOM 2109 N N . ALA B 1 71 ? -19.797 -2.752 -2.078 1 96.38 71 ALA B N 1
ATOM 2110 C CA . ALA B 1 71 ? -20.781 -3.01 -3.123 1 96.38 71 ALA B CA 1
ATOM 2111 C C . ALA B 1 71 ? -20.109 -3.268 -4.465 1 96.38 71 ALA B C 1
ATOM 2113 O O . ALA B 1 71 ? -20.484 -4.195 -5.188 1 96.38 71 ALA B O 1
ATOM 2114 N N . HIS B 1 72 ? -19.125 -2.504 -4.785 1 95.56 72 HIS B N 1
ATOM 2115 C CA . HIS B 1 72 ? -18.375 -2.602 -6.039 1 95.56 72 HIS B CA 1
ATOM 2116 C C . HIS B 1 72 ? -17.672 -3.943 -6.156 1 95.56 72 HIS B C 1
ATOM 2118 O O . HIS B 1 72 ? -17.797 -4.633 -7.172 1 95.56 72 HIS B O 1
ATOM 2124 N N . TYR B 1 73 ? -17.016 -4.367 -5.086 1 97.25 73 TYR B N 1
ATOM 2125 C CA . TYR B 1 73 ? -16.25 -5.605 -5.082 1 97.25 73 TYR B CA 1
ATOM 2126 C C . TYR B 1 73 ? -17.172 -6.82 -5.043 1 97.25 73 TYR B C 1
ATOM 2128 O O . TYR B 1 73 ? -16.906 -7.828 -5.703 1 97.25 73 TYR B O 1
ATOM 2136 N N . SER B 1 74 ? -18.219 -6.707 -4.273 1 97 74 SER B N 1
ATOM 2137 C CA . SER B 1 74 ? -19.172 -7.816 -4.199 1 97 74 SER B CA 1
ATOM 2138 C C . SER B 1 74 ? -19.812 -8.086 -5.555 1 97 74 SER B C 1
ATOM 2140 O O . SER B 1 74 ? -19.969 -9.242 -5.949 1 97 74 SER B O 1
ATOM 2142 N N . ALA B 1 75 ? -20.141 -7.059 -6.254 1 97.62 75 ALA B N 1
ATOM 2143 C CA . ALA B 1 75 ? -20.719 -7.203 -7.594 1 97.62 75 ALA B CA 1
ATOM 2144 C C . ALA B 1 75 ? -19.719 -7.863 -8.547 1 97.62 75 ALA B C 1
ATOM 2146 O O . ALA B 1 75 ? -20.094 -8.688 -9.383 1 97.62 75 ALA B O 1
ATOM 2147 N N . ALA B 1 76 ? -18.453 -7.527 -8.43 1 98 76 ALA B N 1
ATOM 2148 C CA . ALA B 1 76 ? -17.422 -8.07 -9.297 1 98 76 ALA B CA 1
ATOM 2149 C C . ALA B 1 76 ? -17.203 -9.555 -9.023 1 98 76 ALA B C 1
ATOM 2151 O O . ALA B 1 76 ? -16.953 -10.336 -9.945 1 98 76 ALA B O 1
ATOM 2152 N N . LEU B 1 77 ? -17.328 -9.977 -7.762 1 98 77 LEU B N 1
ATOM 2153 C CA . LEU B 1 77 ? -17.047 -11.352 -7.371 1 98 77 LEU B CA 1
ATOM 2154 C C . LEU B 1 77 ? -18.25 -12.25 -7.645 1 98 77 LEU B C 1
ATOM 2156 O O . LEU B 1 77 ? -18.109 -13.469 -7.738 1 98 77 LEU B O 1
ATOM 2160 N N . ALA B 1 78 ? -19.406 -11.648 -7.719 1 97.06 78 ALA B N 1
ATOM 2161 C CA . ALA B 1 78 ? -20.609 -12.43 -7.949 1 97.06 78 ALA B CA 1
ATOM 2162 C C . ALA B 1 78 ? -20.578 -13.102 -9.32 1 97.06 78 ALA B C 1
ATOM 2164 O O . ALA B 1 78 ? -20.172 -12.492 -10.305 1 97.06 78 ALA B O 1
ATOM 2165 N N . PRO B 1 79 ? -21 -14.398 -9.352 1 96.44 79 PRO B N 1
ATOM 2166 C CA . PRO B 1 79 ? -21.078 -15.023 -10.672 1 96.44 79 PRO B CA 1
ATOM 2167 C C . PRO B 1 79 ? -22.031 -14.297 -11.625 1 96.44 79 PRO B C 1
ATOM 2169 O O . PRO B 1 79 ? -23.125 -13.906 -11.227 1 96.44 79 PRO B O 1
ATOM 2172 N N . GLN B 1 80 ? -21.594 -14.109 -12.844 1 96.31 80 GLN B N 1
ATOM 2173 C CA . GLN B 1 80 ? -22.406 -13.414 -13.844 1 96.31 80 GLN B CA 1
ATOM 2174 C C . GLN B 1 80 ? -23.156 -14.406 -14.727 1 96.31 80 GLN B C 1
ATOM 2176 O O . GLN B 1 80 ? -24.141 -14.055 -15.367 1 96.31 80 GLN B O 1
ATOM 2181 N N . THR B 1 81 ? -22.656 -15.633 -14.906 1 96.12 81 THR B N 1
ATOM 2182 C CA . THR B 1 81 ? -23.297 -16.75 -15.594 1 96.12 81 THR B CA 1
ATOM 2183 C C . THR B 1 81 ? -23.156 -18.031 -14.773 1 96.12 81 THR B C 1
ATOM 2185 O O . THR B 1 81 ? -22.25 -18.156 -13.953 1 96.12 81 THR B O 1
ATOM 2188 N N . PRO B 1 82 ? -24.125 -18.891 -15 1 93.88 82 PRO B N 1
ATOM 2189 C CA . PRO B 1 82 ? -23.984 -20.172 -14.305 1 93.88 82 PRO B CA 1
ATOM 2190 C C . PRO B 1 82 ? -22.688 -20.906 -14.656 1 93.88 82 PRO B C 1
ATOM 2192 O O . PRO B 1 82 ? -22.344 -21.016 -15.828 1 93.88 82 PRO B O 1
ATOM 2195 N N . GLY B 1 83 ? -21.969 -21.297 -13.656 1 92.31 83 GLY B N 1
ATOM 2196 C CA . GLY B 1 83 ? -20.781 -22.094 -13.875 1 92.31 83 GLY B CA 1
ATOM 2197 C C . GLY B 1 83 ? -19.562 -21.266 -14.234 1 92.31 83 GLY B C 1
ATOM 2198 O O . GLY B 1 83 ? -18.531 -21.797 -14.664 1 92.31 83 GLY B O 1
ATOM 2199 N N . GLU B 1 84 ? -19.656 -19.984 -14.039 1 95.69 84 GLU B N 1
ATOM 2200 C CA . GLU B 1 84 ? -18.516 -19.125 -14.336 1 95.69 84 GLU B CA 1
ATOM 2201 C C . GLU B 1 84 ? -17.281 -19.578 -13.555 1 95.69 84 GLU B C 1
ATOM 2203 O O . GLU B 1 84 ? -17.344 -19.797 -12.352 1 95.69 84 GLU B O 1
ATOM 2208 N N . PRO B 1 85 ? -16.156 -19.719 -14.273 1 96.06 85 PRO B N 1
ATOM 2209 C CA . PRO B 1 85 ? -14.938 -20.156 -13.586 1 96.06 85 PRO B CA 1
ATOM 2210 C C . PRO B 1 85 ? -14.477 -19.172 -12.523 1 96.06 85 PRO B C 1
ATOM 2212 O O . PRO B 1 85 ? -14.602 -17.953 -12.703 1 96.06 85 PRO B O 1
ATOM 2215 N N . LEU B 1 86 ? -13.922 -19.688 -11.445 1 97.25 86 LEU B N 1
ATOM 2216 C CA . LEU B 1 86 ? -13.43 -18.875 -10.328 1 97.25 86 LEU B CA 1
ATOM 2217 C C . LEU B 1 86 ? -12.359 -17.891 -10.797 1 97.25 86 LEU B C 1
ATOM 2219 O O . LEU B 1 86 ? -12.336 -16.75 -10.352 1 97.25 86 LEU B O 1
ATOM 2223 N N . ALA B 1 87 ? -11.531 -18.328 -11.75 1 97.31 87 ALA B N 1
ATOM 2224 C CA . ALA B 1 87 ? -10.461 -17.484 -12.273 1 97.31 87 ALA B CA 1
ATOM 2225 C C . ALA B 1 87 ? -11.031 -16.219 -12.906 1 97.31 87 ALA B C 1
ATOM 2227 O O . ALA B 1 87 ? -10.477 -15.125 -12.742 1 97.31 87 ALA B O 1
ATOM 2228 N N . ALA B 1 88 ? -12.109 -16.328 -13.57 1 97.44 88 ALA B N 1
ATOM 2229 C CA . ALA B 1 88 ? -12.75 -15.18 -14.219 1 97.44 88 ALA B CA 1
ATOM 2230 C C . ALA B 1 88 ? -13.312 -14.211 -13.188 1 97.44 88 ALA B C 1
ATOM 2232 O O . ALA B 1 88 ? -13.18 -12.992 -13.328 1 97.44 88 ALA B O 1
ATOM 2233 N N . ARG B 1 89 ? -13.914 -14.703 -12.164 1 98 89 ARG B N 1
ATOM 2234 C CA . ARG B 1 89 ? -14.492 -13.883 -11.102 1 98 89 ARG B CA 1
ATOM 2235 C C . ARG B 1 89 ? -13.406 -13.102 -10.359 1 98 89 ARG B C 1
ATOM 2237 O O . ARG B 1 89 ? -13.547 -11.898 -10.141 1 98 89 ARG B O 1
ATOM 2244 N N . LEU B 1 90 ? -12.336 -13.805 -10.055 1 98.69 90 LEU B N 1
ATOM 2245 C CA . LEU B 1 90 ? -11.242 -13.172 -9.32 1 98.69 90 LEU B CA 1
ATOM 2246 C C . LEU B 1 90 ? -10.508 -12.164 -10.203 1 98.69 90 LEU B C 1
ATOM 2248 O O . LEU B 1 90 ? -10.055 -11.125 -9.727 1 98.69 90 LEU B O 1
ATOM 2252 N N . THR B 1 91 ? -10.391 -12.461 -11.484 1 98.62 91 THR B N 1
ATOM 2253 C CA . THR B 1 91 ? -9.82 -11.5 -12.422 1 98.62 91 THR B CA 1
ATOM 2254 C C . THR B 1 91 ? -10.688 -10.25 -12.508 1 98.62 91 THR B C 1
ATOM 2256 O O . THR B 1 91 ? -10.18 -9.133 -12.5 1 98.62 91 THR B O 1
ATOM 2259 N N . ARG B 1 92 ? -11.93 -10.414 -12.539 1 98.62 92 ARG B N 1
ATOM 2260 C CA . ARG B 1 92 ? -12.859 -9.289 -12.57 1 98.62 92 ARG B CA 1
ATOM 2261 C C . ARG B 1 92 ? -12.766 -8.453 -11.297 1 98.62 92 ARG B C 1
ATOM 2263 O O . ARG B 1 92 ? -12.883 -7.23 -11.336 1 98.62 92 ARG B O 1
ATOM 2270 N N . TRP B 1 93 ? -12.617 -9.109 -10.234 1 98.62 93 TRP B N 1
ATOM 2271 C CA . TRP B 1 93 ? -12.422 -8.414 -8.969 1 98.62 93 TRP B CA 1
ATOM 2272 C C . TRP B 1 93 ? -11.164 -7.539 -9.016 1 98.62 93 TRP B C 1
ATOM 2274 O O . TRP B 1 93 ? -11.195 -6.375 -8.609 1 98.62 93 TRP B O 1
ATOM 2284 N N . LEU B 1 94 ? -10.078 -8.062 -9.547 1 98.75 94 LEU B N 1
ATOM 2285 C CA . LEU B 1 94 ? -8.867 -7.266 -9.711 1 98.75 94 LEU B CA 1
ATOM 2286 C C . LEU B 1 94 ? -9.117 -6.074 -10.633 1 98.75 94 LEU B C 1
ATOM 2288 O O . LEU B 1 94 ? -8.672 -4.961 -10.344 1 98.75 94 LEU B O 1
ATOM 2292 N N . GLN B 1 95 ? -9.828 -6.262 -11.688 1 98.19 95 GLN B N 1
ATOM 2293 C CA . GLN B 1 95 ? -10.18 -5.184 -12.602 1 98.19 95 GLN B CA 1
ATOM 2294 C C . GLN B 1 95 ? -11.039 -4.133 -11.914 1 98.19 95 GLN B C 1
ATOM 2296 O O . GLN B 1 95 ? -10.891 -2.936 -12.172 1 98.19 95 GLN B O 1
ATOM 2301 N N . ALA B 1 96 ? -11.898 -4.594 -11.078 1 96.69 96 ALA B N 1
ATOM 2302 C CA . ALA B 1 96 ? -12.773 -3.686 -10.344 1 96.69 96 ALA B CA 1
ATOM 2303 C C . ALA B 1 96 ? -11.969 -2.785 -9.414 1 96.69 96 ALA B C 1
ATOM 2305 O O . ALA B 1 96 ? -12.344 -1.634 -9.172 1 96.69 96 ALA B O 1
ATOM 2306 N N . THR B 1 97 ? -10.891 -3.316 -8.859 1 96.62 97 THR B N 1
ATOM 2307 C CA . THR B 1 97 ? -10.016 -2.482 -8.039 1 96.62 97 THR B CA 1
ATOM 2308 C C . THR B 1 97 ? -9.445 -1.329 -8.867 1 96.62 97 THR B C 1
ATOM 2310 O O . THR B 1 97 ? -9.438 -0.182 -8.414 1 96.62 97 THR B O 1
ATOM 2313 N N . VAL B 1 98 ? -9.023 -1.614 -10.094 1 97 98 VAL B N 1
ATOM 2314 C CA . VAL B 1 98 ? -8.461 -0.605 -10.984 1 97 98 VAL B CA 1
ATOM 2315 C C . VAL B 1 98 ? -9.516 0.453 -11.305 1 97 98 VAL B C 1
ATOM 2317 O O . VAL B 1 98 ? -9.258 1.652 -11.195 1 97 98 VAL B O 1
ATOM 2320 N N . THR B 1 99 ? -10.734 0.036 -11.57 1 94.94 99 THR B N 1
ATOM 2321 C CA . THR B 1 99 ? -11.797 0.954 -11.961 1 94.94 99 THR B CA 1
ATOM 2322 C C . THR B 1 99 ? -12.195 1.846 -10.789 1 94.94 99 THR B C 1
ATOM 2324 O O . THR B 1 99 ? -12.445 3.041 -10.969 1 94.94 99 THR B O 1
ATOM 2327 N N . LEU B 1 100 ? -12.203 1.261 -9.648 1 93.75 100 LEU B N 1
ATOM 2328 C CA . LEU B 1 100 ? -12.602 2.021 -8.469 1 93.75 100 LEU B CA 1
ATOM 2329 C C . LEU B 1 100 ? -11.562 3.086 -8.133 1 93.75 100 LEU B C 1
ATOM 2331 O O . LEU B 1 100 ? -11.906 4.18 -7.688 1 93.75 100 LEU B O 1
ATOM 2335 N N . TYR B 1 101 ? -10.305 2.787 -8.414 1 94.62 101 TYR B N 1
ATOM 2336 C CA . TYR B 1 101 ? -9.234 3.631 -7.902 1 94.62 101 TYR B CA 1
ATOM 2337 C C . TYR B 1 101 ? -8.758 4.621 -8.961 1 94.62 101 TYR B C 1
ATOM 2339 O O . TYR B 1 101 ? -7.926 5.484 -8.68 1 94.62 101 TYR B O 1
ATOM 2347 N N . THR B 1 102 ? -9.07 4.469 -10.227 1 90.56 102 THR B N 1
ATOM 2348 C CA . THR B 1 102 ? -8.656 5.398 -11.273 1 90.56 102 THR B CA 1
ATOM 2349 C C . THR B 1 102 ? -9.82 6.266 -11.727 1 90.56 102 THR B C 1
ATOM 2351 O O . THR B 1 102 ? -9.734 6.953 -12.742 1 90.56 102 THR B O 1
ATOM 2354 N N . GLY B 1 103 ? -10.977 6.309 -11.039 1 68.81 103 GLY B N 1
ATOM 2355 C CA . GLY B 1 103 ? -12.172 6.984 -11.516 1 68.81 103 GLY B CA 1
ATOM 2356 C C . GLY B 1 103 ? -11.906 8.383 -12.031 1 68.81 103 GLY B C 1
ATOM 2357 O O . GLY B 1 103 ? -10.891 8.992 -11.68 1 68.81 103 GLY B O 1
ATOM 2358 N N . GLU B 1 104 ? -12.258 8.711 -13.336 1 58.16 104 GLU B N 1
ATOM 2359 C CA . GLU B 1 104 ? -12.117 9.938 -14.117 1 58.16 104 GLU B CA 1
ATOM 2360 C C . GLU B 1 104 ? -12.344 11.172 -13.25 1 58.16 104 GLU B C 1
ATOM 2362 O O . GLU B 1 104 ? -11.719 12.211 -13.469 1 58.16 104 GLU B O 1
ATOM 2367 N N . HIS B 1 105 ? -13.227 11.062 -12.367 1 52.34 105 HIS B N 1
ATOM 2368 C CA . HIS B 1 105 ? -13.688 12.344 -11.836 1 52.34 105 HIS B CA 1
ATOM 2369 C C . HIS B 1 105 ? -13.32 12.5 -10.367 1 52.34 105 HIS B C 1
ATOM 2371 O O . HIS B 1 105 ? -13.773 13.43 -9.703 1 52.34 105 HIS B O 1
ATOM 2377 N N . GLY B 1 106 ? -12.281 11.531 -9.891 1 62.16 106 GLY B N 1
ATOM 2378 C CA . GLY B 1 106 ? -12.078 11.742 -8.469 1 62.16 106 GLY B CA 1
ATOM 2379 C C . GLY B 1 106 ? -10.695 11.32 -7.996 1 62.16 106 GLY B C 1
ATOM 2380 O O . GLY B 1 106 ? -9.797 11.094 -8.812 1 62.16 106 GLY B O 1
ATOM 2381 N N . PRO B 1 107 ? -10.617 11.461 -6.77 1 70.06 107 PRO B N 1
ATOM 2382 C CA . PRO B 1 107 ? -9.328 11.102 -6.184 1 70.06 107 PRO B CA 1
ATOM 2383 C C . PRO B 1 107 ? -8.953 9.641 -6.43 1 70.06 107 PRO B C 1
ATOM 2385 O O . PRO B 1 107 ? -9.828 8.781 -6.52 1 70.06 107 PRO B O 1
ATOM 2388 N N . ALA B 1 108 ? -7.707 9.469 -6.617 1 85.94 108 ALA B N 1
ATOM 2389 C CA . ALA B 1 108 ? -7.199 8.141 -6.953 1 85.94 108 ALA B CA 1
ATOM 2390 C C . ALA B 1 108 ? -6.805 7.371 -5.695 1 85.94 108 ALA B C 1
ATOM 2392 O O . ALA B 1 108 ? -6.641 7.961 -4.625 1 85.94 108 ALA B O 1
ATOM 2393 N N . GLY B 1 109 ? -6.875 6.035 -5.855 1 91.94 109 GLY B N 1
ATOM 2394 C CA . GLY B 1 109 ? -6.492 5.129 -4.781 1 91.94 109 GLY B CA 1
ATOM 2395 C C . GLY B 1 109 ? -7.621 4.859 -3.803 1 91.94 109 GLY B C 1
ATOM 2396 O O . GLY B 1 109 ? -8.719 5.395 -3.949 1 91.94 109 GLY B O 1
ATOM 2397 N N . CYS B 1 110 ? -7.391 4.066 -2.875 1 94.25 110 CYS B N 1
ATOM 2398 C CA . CYS B 1 110 ? -8.344 3.779 -1.809 1 94.25 110 CYS B CA 1
ATOM 2399 C C . CYS B 1 110 ? -8.32 4.875 -0.749 1 94.25 110 CYS B C 1
ATOM 2401 O O . CYS B 1 110 ? -7.285 5.137 -0.14 1 94.25 110 CYS B O 1
ATOM 2403 N N . MET B 1 111 ? -9.391 5.449 -0.461 1 92.06 111 MET B N 1
ATOM 2404 C CA . MET B 1 111 ? -9.445 6.57 0.473 1 92.06 111 MET B CA 1
ATOM 2405 C C . MET B 1 111 ? -8.828 6.191 1.816 1 92.06 111 MET B C 1
ATOM 2407 O O . MET B 1 111 ? -8.031 6.945 2.369 1 92.06 111 MET B O 1
ATOM 2411 N N . VAL B 1 112 ? -9.188 5.039 2.285 1 94.56 112 VAL B N 1
ATOM 2412 C CA . VAL B 1 112 ? -8.75 4.637 3.619 1 94.56 112 VAL B CA 1
ATOM 2413 C C . VAL B 1 112 ? -7.262 4.305 3.598 1 94.56 112 VAL B C 1
ATOM 2415 O O . VAL B 1 112 ? -6.484 4.844 4.387 1 94.56 112 VAL B O 1
ATOM 2418 N N . LEU B 1 113 ? -6.84 3.531 2.637 1 95.94 113 LEU B N 1
ATOM 2419 C CA . LEU B 1 113 ? -5.441 3.131 2.574 1 95.94 113 LEU B CA 1
ATOM 2420 C C . LEU B 1 113 ? -4.543 4.332 2.295 1 95.94 113 LEU B C 1
ATOM 2422 O O . LEU B 1 113 ? -3.424 4.41 2.805 1 95.94 113 LEU B O 1
ATOM 2426 N N . SER B 1 114 ? -5.023 5.285 1.583 1 92.31 114 SER B N 1
ATOM 2427 C CA . SER B 1 114 ? -4.219 6.406 1.104 1 92.31 114 SER B CA 1
ATOM 2428 C C . SER B 1 114 ? -4.062 7.477 2.182 1 92.31 114 SER B C 1
ATOM 2430 O O . SER B 1 114 ? -3.074 8.211 2.197 1 92.31 114 SER B O 1
ATOM 2432 N N . THR B 1 115 ? -5.055 7.57 3.107 1 91.06 115 THR B N 1
ATOM 2433 C CA . THR B 1 115 ? -5.02 8.711 4.02 1 91.06 115 THR B CA 1
ATOM 2434 C C . THR B 1 115 ? -4.816 8.242 5.457 1 91.06 115 THR B C 1
ATOM 2436 O O . THR B 1 115 ? -4.094 8.883 6.227 1 91.06 115 THR B O 1
ATOM 2439 N N . ALA B 1 116 ? -5.355 7.074 5.809 1 91.81 116 ALA B N 1
ATOM 2440 C CA . ALA B 1 116 ? -5.273 6.586 7.184 1 91.81 116 ALA B CA 1
ATOM 2441 C C . ALA B 1 116 ? -3.846 6.195 7.543 1 91.81 116 ALA B C 1
ATOM 2443 O O . ALA B 1 116 ? -3.412 6.387 8.68 1 91.81 116 ALA B O 1
ATOM 2444 N N . ALA B 1 117 ? -3.121 5.707 6.551 1 91.06 117 ALA B N 1
ATOM 2445 C CA . ALA B 1 117 ? -1.758 5.238 6.789 1 91.06 117 ALA B CA 1
ATOM 2446 C C . ALA B 1 117 ? -0.868 6.375 7.289 1 91.06 117 ALA B C 1
ATOM 2448 O O . ALA B 1 117 ? 0.104 6.137 8.008 1 91.06 117 ALA B O 1
ATOM 2449 N N . ALA B 1 118 ? -1.234 7.613 6.965 1 89.69 118 ALA B N 1
ATOM 2450 C CA . ALA B 1 118 ? -0.447 8.766 7.391 1 89.69 118 ALA B CA 1
ATOM 2451 C C . ALA B 1 118 ? -0.886 9.25 8.773 1 89.69 118 ALA B C 1
ATOM 2453 O O . ALA B 1 118 ? -0.249 10.125 9.359 1 89.69 118 ALA B O 1
ATOM 2454 N N . GLU B 1 119 ? -1.94 8.648 9.32 1 89.69 119 GLU B N 1
ATOM 2455 C CA . GLU B 1 119 ? -2.559 9.188 10.531 1 89.69 119 GLU B CA 1
ATOM 2456 C C . GLU B 1 119 ? -2.686 8.125 11.609 1 89.69 119 GLU B C 1
ATOM 2458 O O . GLU B 1 119 ? -3.602 8.172 12.43 1 89.69 119 GLU B O 1
ATOM 2463 N N . VAL B 1 120 ? -1.803 7.188 11.633 1 88.31 120 VAL B N 1
ATOM 2464 C CA . VAL B 1 120 ? -1.95 6 12.469 1 88.31 120 VAL B CA 1
ATOM 2465 C C . VAL B 1 120 ? -1.607 6.344 13.922 1 88.31 120 VAL B C 1
ATOM 2467 O O . VAL B 1 120 ? -1.79 5.52 14.82 1 88.31 120 VAL B O 1
ATOM 2470 N N . TYR B 1 121 ? -1.136 7.496 14.219 1 86.5 121 TYR B N 1
ATOM 2471 C CA . TYR B 1 121 ? -0.9 7.902 15.594 1 86.5 121 TYR B CA 1
ATOM 2472 C C . TYR B 1 121 ? -2.217 8.07 16.344 1 86.5 121 TYR B C 1
ATOM 2474 O O . TYR B 1 121 ? -2.242 8.055 17.578 1 86.5 121 TYR B O 1
ATOM 2482 N N . ASP B 1 122 ? -3.262 8.344 15.562 1 88.69 122 ASP B N 1
ATOM 2483 C CA . ASP B 1 122 ? -4.602 8.25 16.141 1 88.69 122 ASP B CA 1
ATOM 2484 C C . ASP B 1 122 ? -5.074 6.801 16.188 1 88.69 122 ASP B C 1
ATOM 2486 O O . ASP B 1 122 ? -5.297 6.18 15.148 1 88.69 122 ASP B O 1
ATOM 2490 N N . PRO B 1 123 ? -5.289 6.281 17.344 1 92.5 123 PRO B N 1
ATOM 2491 C CA . PRO B 1 123 ? -5.621 4.859 17.469 1 92.5 123 PRO B CA 1
ATOM 2492 C C . PRO B 1 123 ? -6.93 4.496 16.766 1 92.5 123 PRO B C 1
ATOM 2494 O O . PRO B 1 123 ? -7.082 3.375 16.281 1 92.5 123 PRO B O 1
ATOM 2497 N N . ALA B 1 124 ? -7.84 5.41 16.734 1 93.19 124 ALA B N 1
ATOM 2498 C CA . ALA B 1 124 ? -9.109 5.129 16.078 1 93.19 124 ALA B CA 1
ATOM 2499 C C . ALA B 1 124 ? -8.93 4.992 14.562 1 93.19 124 ALA B C 1
ATOM 2501 O O . ALA B 1 124 ? -9.57 4.145 13.93 1 93.19 124 ALA B O 1
ATOM 2502 N N . ILE B 1 125 ? -8.062 5.797 14.008 1 93.38 125 ILE B N 1
ATOM 2503 C CA . ILE B 1 125 ? -7.801 5.734 12.578 1 93.38 125 ILE B CA 1
ATOM 2504 C C . ILE B 1 125 ? -7.031 4.457 12.25 1 93.38 125 ILE B C 1
ATOM 2506 O O . ILE B 1 125 ? -7.34 3.771 11.266 1 93.38 125 ILE B O 1
ATOM 2510 N N . ARG B 1 126 ? -6.105 4.129 13.086 1 94.12 126 ARG B N 1
ATOM 2511 C CA . ARG B 1 126 ? -5.355 2.895 12.891 1 94.12 126 ARG B CA 1
ATOM 2512 C C . ARG B 1 126 ? -6.273 1.679 12.938 1 94.12 126 ARG B C 1
ATOM 2514 O O . ARG B 1 126 ? -6.145 0.766 12.117 1 94.12 126 ARG B O 1
ATOM 2521 N N . LYS B 1 127 ? -7.164 1.65 13.828 1 96 127 LYS B N 1
ATOM 2522 C CA . LYS B 1 127 ? -8.109 0.546 13.961 1 96 127 LYS B CA 1
ATOM 2523 C C . LYS B 1 127 ? -8.969 0.407 12.703 1 96 127 LYS B C 1
ATOM 2525 O O . LYS B 1 127 ? -9.211 -0.705 12.234 1 96 127 LYS B O 1
ATOM 2530 N N . ARG B 1 128 ? -9.391 1.521 12.18 1 94.94 128 ARG B N 1
ATOM 2531 C CA . ARG B 1 128 ? -10.195 1.488 10.961 1 94.94 128 ARG B CA 1
ATOM 2532 C C . ARG B 1 128 ? -9.383 0.951 9.789 1 94.94 128 ARG B C 1
ATOM 2534 O O . ARG B 1 128 ? -9.891 0.173 8.977 1 94.94 128 ARG B O 1
ATOM 2541 N N . LEU B 1 129 ? -8.188 1.392 9.711 1 96.19 129 LEU B N 1
ATOM 2542 C CA . LEU B 1 129 ? -7.289 0.877 8.68 1 96.19 129 LEU B CA 1
ATOM 2543 C C . LEU B 1 129 ? -7.164 -0.64 8.773 1 96.19 129 LEU B C 1
ATOM 2545 O O . LEU B 1 129 ? -7.281 -1.342 7.766 1 96.19 129 LEU B O 1
ATOM 2549 N N . GLN B 1 130 ? -7.039 -1.188 9.992 1 97.31 130 GLN B N 1
ATOM 2550 C CA . GLN B 1 130 ? -6.961 -2.625 10.234 1 97.31 130 GLN B CA 1
ATOM 2551 C C . GLN B 1 130 ? -8.234 -3.33 9.773 1 97.31 130 GLN B C 1
ATOM 2553 O O . GLN B 1 130 ? -8.172 -4.375 9.125 1 97.31 130 GLN B O 1
ATOM 2558 N N . GLU B 1 131 ? -9.281 -2.732 10.078 1 96.94 131 GLU B N 1
ATOM 2559 C CA . GLU B 1 131 ? -10.578 -3.322 9.758 1 96.94 131 GLU B CA 1
ATOM 2560 C C . GLU B 1 131 ? -10.797 -3.398 8.25 1 96.94 131 GLU B C 1
ATOM 2562 O O . GLU B 1 131 ? -11.328 -4.387 7.738 1 96.94 131 GLU B O 1
ATOM 2567 N N . VAL B 1 132 ? -10.375 -2.393 7.586 1 97.31 132 VAL B N 1
ATOM 2568 C CA . VAL B 1 132 ? -10.562 -2.35 6.141 1 97.31 132 VAL B CA 1
ATOM 2569 C C . VAL B 1 132 ? -9.672 -3.395 5.473 1 97.31 132 VAL B C 1
ATOM 2571 O O . VAL B 1 132 ? -10.117 -4.125 4.586 1 97.31 132 VAL B O 1
ATOM 2574 N N . ILE B 1 133 ? -8.438 -3.533 5.906 1 98.06 133 ILE B N 1
ATOM 2575 C CA . ILE B 1 133 ? -7.531 -4.543 5.367 1 98.06 133 ILE B CA 1
ATOM 2576 C C . ILE B 1 133 ? -8.109 -5.934 5.605 1 98.06 133 ILE B C 1
ATOM 2578 O O . ILE B 1 133 ? -8.156 -6.758 4.688 1 98.06 133 ILE B O 1
ATOM 2582 N N . ALA B 1 134 ? -8.625 -6.156 6.812 1 97.81 134 ALA B N 1
ATOM 2583 C CA . ALA B 1 134 ? -9.203 -7.449 7.164 1 97.81 134 ALA B CA 1
ATOM 2584 C C . ALA B 1 134 ? -10.438 -7.754 6.312 1 97.81 134 ALA B C 1
ATOM 2586 O O . ALA B 1 134 ? -10.617 -8.883 5.848 1 97.81 134 ALA B O 1
ATOM 2587 N N . ALA B 1 135 ? -11.25 -6.77 6.129 1 97.44 135 ALA B N 1
ATOM 2588 C CA . ALA B 1 135 ? -12.469 -6.953 5.344 1 97.44 135 ALA B CA 1
ATOM 2589 C C . ALA B 1 135 ? -12.148 -7.277 3.891 1 97.44 135 ALA B C 1
ATOM 2591 O O . ALA B 1 135 ? -12.812 -8.109 3.268 1 97.44 135 ALA B O 1
ATOM 2592 N N . GLN B 1 136 ? -11.156 -6.602 3.336 1 97.81 136 GLN B N 1
ATOM 2593 C CA . GLN B 1 136 ? -10.727 -6.859 1.968 1 97.81 136 GLN B CA 1
ATOM 2594 C C . GLN B 1 136 ? -10.234 -8.297 1.811 1 97.81 136 GLN B C 1
ATOM 2596 O O . GLN B 1 136 ? -10.602 -8.984 0.854 1 97.81 136 GLN B O 1
ATOM 2601 N N . GLU B 1 137 ? -9.461 -8.75 2.744 1 98.19 137 GLU B N 1
ATOM 2602 C CA . GLU B 1 137 ? -8.93 -10.109 2.693 1 98.19 137 GLU B CA 1
ATOM 2603 C C . GLU B 1 137 ? -10.039 -11.141 2.867 1 98.19 137 GLU B C 1
ATOM 2605 O O . GLU B 1 137 ? -10.086 -12.133 2.141 1 98.19 137 GLU B O 1
ATOM 2610 N N . MET B 1 138 ? -10.969 -10.883 3.773 1 98.06 138 MET B N 1
ATOM 2611 C CA . MET B 1 138 ? -12.039 -11.82 4.078 1 98.06 138 MET B CA 1
ATOM 2612 C C . MET B 1 138 ? -12.977 -11.992 2.885 1 98.06 138 MET B C 1
ATOM 2614 O O . MET B 1 138 ? -13.477 -13.086 2.633 1 98.06 138 MET B O 1
ATOM 2618 N N . MET B 1 139 ? -13.203 -10.961 2.189 1 97.81 139 MET B N 1
ATOM 2619 C CA . MET B 1 139 ? -14.078 -11.023 1.02 1 97.81 139 MET B CA 1
ATOM 2620 C C . MET B 1 139 ? -13.523 -11.992 -0.019 1 97.81 139 MET B C 1
ATOM 2622 O O . MET B 1 139 ? -14.266 -12.82 -0.557 1 97.81 139 MET B O 1
ATOM 2626 N N . VAL B 1 140 ? -12.281 -11.945 -0.274 1 98.5 140 VAL B N 1
ATOM 2627 C CA . VAL B 1 140 ? -11.633 -12.812 -1.249 1 98.5 140 VAL B CA 1
ATOM 2628 C C . VAL B 1 140 ? -11.586 -14.242 -0.711 1 98.5 140 VAL B C 1
ATOM 2630 O O . VAL B 1 140 ? -11.883 -15.195 -1.435 1 98.5 140 VAL B O 1
ATOM 2633 N N . LEU B 1 141 ? -11.258 -14.344 0.584 1 98.44 141 LEU B N 1
ATOM 2634 C CA . LEU B 1 141 ? -11.164 -15.664 1.201 1 98.44 141 LEU B CA 1
ATOM 2635 C C . LEU B 1 141 ? -12.516 -16.375 1.153 1 98.44 141 LEU B C 1
ATOM 2637 O O . LEU B 1 141 ? -12.578 -17.578 0.879 1 98.44 141 LEU B O 1
ATOM 2641 N N . ASP B 1 142 ? -13.57 -15.641 1.403 1 97.88 142 ASP B N 1
ATOM 2642 C CA . ASP B 1 142 ? -14.914 -16.219 1.342 1 97.88 142 ASP B CA 1
ATOM 2643 C C . ASP B 1 142 ? -15.219 -16.734 -0.058 1 97.88 142 ASP B C 1
ATOM 2645 O O . ASP B 1 142 ? -15.758 -17.844 -0.209 1 97.88 142 ASP B O 1
ATOM 2649 N N . CYS B 1 143 ? -14.844 -16 -1.04 1 97.5 143 CYS B N 1
ATOM 2650 C CA . CYS B 1 143 ? -15.055 -16.406 -2.422 1 97.5 143 CYS B CA 1
ATOM 2651 C C . CYS B 1 143 ? -14.273 -17.688 -2.74 1 97.5 143 CYS B C 1
ATOM 2653 O O . CYS B 1 143 ? -14.812 -18.609 -3.346 1 97.5 143 CYS B O 1
ATOM 2655 N N . LEU B 1 144 ? -13.031 -17.781 -2.305 1 98 144 LEU B N 1
ATOM 2656 C CA . LEU B 1 144 ? -12.195 -18.953 -2.523 1 98 144 LEU B CA 1
ATOM 2657 C C . LEU B 1 144 ? -12.773 -20.188 -1.832 1 98 144 LEU B C 1
ATOM 2659 O O . LEU B 1 144 ? -12.773 -21.281 -2.398 1 98 144 LEU B O 1
ATOM 2663 N N . ASN B 1 145 ? -13.312 -19.953 -0.667 1 96.88 145 ASN B N 1
ATOM 2664 C CA . ASN B 1 145 ? -13.828 -21.047 0.136 1 96.88 145 ASN B CA 1
ATOM 2665 C C . ASN B 1 145 ? -15.125 -21.609 -0.451 1 96.88 145 ASN B C 1
ATOM 2667 O O . ASN B 1 145 ? -15.477 -22.766 -0.205 1 96.88 145 ASN B O 1
ATOM 2671 N N . GLU B 1 146 ? -15.805 -20.844 -1.21 1 94.12 146 GLU B N 1
ATOM 2672 C CA . GLU B 1 146 ? -17.016 -21.297 -1.889 1 94.12 146 GLU B CA 1
ATOM 2673 C C . GLU B 1 146 ? -16.688 -22.266 -3.018 1 94.12 146 GLU B C 1
ATOM 2675 O O . GLU B 1 146 ? -17.547 -23.031 -3.455 1 94.12 146 GLU B O 1
ATOM 2680 N N . GLU B 1 147 ? -15.453 -22.203 -3.51 1 93.94 147 GLU B N 1
ATOM 2681 C CA . GLU B 1 147 ? -15.055 -23.016 -4.648 1 93.94 147 GLU B CA 1
ATOM 2682 C C . GLU B 1 147 ? -13.719 -23.703 -4.391 1 93.94 147 GLU B C 1
ATOM 2684 O O . GLU B 1 147 ? -12.812 -23.641 -5.223 1 93.94 147 GLU B O 1
ATOM 2689 N N . LYS B 1 148 ? -13.625 -24.453 -3.387 1 93.25 148 LYS B N 1
ATOM 2690 C CA . LYS B 1 148 ? -12.367 -25.047 -2.951 1 93.25 148 LYS B CA 1
ATOM 2691 C C . LYS B 1 148 ? -11.852 -26.047 -3.977 1 93.25 148 LYS B C 1
ATOM 2693 O O . LYS B 1 148 ? -10.641 -26.234 -4.129 1 93.25 148 LYS B O 1
ATOM 2698 N N . THR B 1 149 ? -12.789 -26.656 -4.719 1 92.88 149 THR B N 1
ATOM 2699 C CA . THR B 1 149 ? -12.414 -27.672 -5.684 1 92.88 149 THR B CA 1
ATOM 2700 C C . THR B 1 149 ? -11.68 -27.062 -6.875 1 92.88 149 THR B C 1
ATOM 2702 O O . THR B 1 149 ? -11.023 -27.766 -7.641 1 92.88 149 THR B O 1
ATOM 2705 N N . ALA B 1 150 ? -11.773 -25.781 -7 1 94.88 150 ALA B N 1
ATOM 2706 C CA . ALA B 1 150 ? -11.117 -25.078 -8.094 1 94.88 150 ALA B CA 1
ATOM 2707 C C . ALA B 1 150 ? -9.656 -24.781 -7.758 1 94.88 150 ALA B C 1
ATOM 2709 O O . ALA B 1 150 ? -8.891 -24.344 -8.617 1 94.88 150 ALA B O 1
ATOM 2710 N N . LEU B 1 151 ? -9.25 -25.047 -6.547 1 96.5 151 LEU B N 1
ATOM 2711 C CA . LEU B 1 151 ? -7.883 -24.781 -6.109 1 96.5 151 LEU B CA 1
ATOM 2712 C C . LEU B 1 151 ? -7.016 -26.016 -6.242 1 96.5 151 LEU B C 1
ATOM 2714 O O . LEU B 1 151 ? -7.441 -27.125 -5.867 1 96.5 151 LEU B O 1
ATOM 2718 N N . HIS B 1 152 ? -5.773 -25.875 -6.738 1 94.94 152 HIS B N 1
ATOM 2719 C CA . HIS B 1 152 ? -4.832 -26.984 -6.766 1 94.94 152 HIS B CA 1
ATOM 2720 C C . HIS B 1 152 ? -4.578 -27.531 -5.363 1 94.94 152 HIS B C 1
ATOM 2722 O O . HIS B 1 152 ? -4.465 -28.734 -5.172 1 94.94 152 HIS B O 1
ATOM 2728 N N . ASP B 1 153 ? -4.477 -26.656 -4.391 1 95.06 153 ASP B N 1
ATOM 2729 C CA . ASP B 1 153 ? -4.289 -26.969 -2.975 1 95.06 153 ASP B CA 1
ATOM 2730 C C . ASP B 1 153 ? -5.211 -26.125 -2.1 1 95.06 153 ASP B C 1
ATOM 2732 O O . ASP B 1 153 ? -4.879 -24.984 -1.762 1 95.06 153 ASP B O 1
ATOM 2736 N N . PRO B 1 154 ? -6.328 -26.625 -1.643 1 93.81 154 PRO B N 1
ATOM 2737 C CA . PRO B 1 154 ? -7.316 -25.859 -0.869 1 93.81 154 PRO B CA 1
ATOM 2738 C C . PRO B 1 154 ? -6.73 -25.266 0.412 1 93.81 154 PRO B C 1
ATOM 2740 O O . PRO B 1 154 ? -7.223 -24.25 0.904 1 93.81 154 PRO B O 1
ATOM 2743 N N . ASP B 1 155 ? -5.672 -25.844 0.874 1 94.5 155 ASP B N 1
ATOM 2744 C CA . ASP B 1 155 ? -5.062 -25.359 2.109 1 94.5 155 ASP B CA 1
ATOM 2745 C C . ASP B 1 155 ? -4.332 -24.047 1.882 1 94.5 155 ASP B C 1
ATOM 2747 O O . ASP B 1 155 ? -3.973 -23.359 2.84 1 94.5 155 ASP B O 1
ATOM 2751 N N . CYS B 1 156 ? -4.27 -23.672 0.593 1 96.19 156 CYS B N 1
ATOM 2752 C CA . CYS B 1 156 ? -3.541 -22.453 0.27 1 96.19 156 CYS B CA 1
ATOM 2753 C C . CYS B 1 156 ? -4.5 -21.281 0.06 1 96.19 156 CYS B C 1
ATOM 2755 O O . CYS B 1 156 ? -4.07 -20.172 -0.25 1 96.19 156 CYS B O 1
ATOM 2757 N N . ALA B 1 157 ? -5.809 -21.5 0.353 1 98.12 157 ALA B N 1
ATOM 2758 C CA . ALA B 1 157 ? -6.801 -20.453 0.129 1 98.12 157 ALA B CA 1
ATOM 2759 C C . ALA B 1 157 ? -6.449 -19.188 0.904 1 98.12 157 ALA B C 1
ATOM 2761 O O . ALA B 1 157 ? -6.484 -18.094 0.354 1 98.12 157 ALA B O 1
ATOM 2762 N N . PRO B 1 158 ? -5.988 -19.281 2.184 1 98.31 158 PRO B N 1
ATOM 2763 C CA . PRO B 1 158 ? -5.633 -18.062 2.916 1 98.31 158 PRO B CA 1
ATOM 2764 C C . PRO B 1 158 ? -4.43 -17.344 2.312 1 98.31 158 PRO B C 1
ATOM 2766 O O . PRO B 1 158 ? -4.41 -16.109 2.256 1 98.31 158 PRO B O 1
ATOM 2769 N N . LEU B 1 159 ? -3.465 -18.078 1.817 1 98.5 159 LEU B N 1
ATOM 2770 C CA . LEU B 1 159 ? -2.289 -17.469 1.202 1 98.5 159 LEU B CA 1
ATOM 2771 C C . LEU B 1 159 ? -2.648 -16.812 -0.124 1 98.5 159 LEU B C 1
ATOM 2773 O O . LEU B 1 159 ? -2.133 -15.742 -0.448 1 98.5 159 LEU B O 1
ATOM 2777 N N . LEU B 1 160 ? -3.537 -17.453 -0.86 1 98.62 160 LEU B N 1
ATOM 2778 C CA . LEU B 1 160 ? -3.979 -16.859 -2.119 1 98.62 160 LEU B CA 1
ATOM 2779 C C . LEU B 1 160 ? -4.781 -15.586 -1.87 1 98.62 160 LEU B C 1
ATOM 2781 O O . LEU B 1 160 ? -4.641 -14.609 -2.602 1 98.62 160 LEU B O 1
ATOM 2785 N N . ALA B 1 161 ? -5.613 -15.578 -0.823 1 98.81 161 ALA B N 1
ATOM 2786 C CA . ALA B 1 161 ? -6.359 -14.375 -0.453 1 98.81 161 ALA B CA 1
ATOM 2787 C C . ALA B 1 161 ? -5.418 -13.234 -0.096 1 98.81 161 ALA B C 1
ATOM 2789 O O . ALA B 1 161 ? -5.621 -12.094 -0.524 1 98.81 161 ALA B O 1
ATOM 2790 N N . LYS B 1 162 ? -4.371 -13.516 0.668 1 98.81 162 LYS B N 1
ATOM 2791 C CA . LYS B 1 162 ? -3.363 -12.523 1.019 1 98.81 162 LYS B CA 1
ATOM 2792 C C . LYS B 1 162 ? -2.65 -12 -0.226 1 98.81 162 LYS B C 1
ATOM 2794 O O . LYS B 1 162 ? -2.398 -10.797 -0.348 1 98.81 162 LYS B O 1
ATOM 2799 N N . THR B 1 163 ? -2.373 -12.906 -1.159 1 98.88 163 THR B N 1
ATOM 2800 C CA . THR B 1 163 ? -1.706 -12.523 -2.4 1 98.88 163 THR B CA 1
ATOM 2801 C C . THR B 1 163 ? -2.57 -11.562 -3.205 1 98.88 163 THR B C 1
ATOM 2803 O O . THR B 1 163 ? -2.104 -10.5 -3.617 1 98.88 163 THR B O 1
ATOM 2806 N N . LEU B 1 164 ? -3.838 -11.875 -3.381 1 98.88 164 LEU B N 1
ATOM 2807 C CA . LEU B 1 164 ? -4.727 -11.031 -4.168 1 98.88 164 LEU B CA 1
ATOM 2808 C C . LEU B 1 164 ? -4.965 -9.695 -3.469 1 98.88 164 LEU B C 1
ATOM 2810 O O . LEU B 1 164 ? -5.051 -8.648 -4.121 1 98.88 164 LEU B O 1
ATOM 2814 N N . THR B 1 165 ? -5.039 -9.695 -2.16 1 98.81 165 THR B N 1
ATOM 2815 C CA . THR B 1 165 ? -5.199 -8.453 -1.419 1 98.81 165 THR B CA 1
ATOM 2816 C C . THR B 1 165 ? -3.945 -7.59 -1.529 1 98.81 165 THR B C 1
ATOM 2818 O O . THR B 1 165 ? -4.031 -6.359 -1.575 1 98.81 165 THR B O 1
ATOM 2821 N N . ALA B 1 166 ? -2.775 -8.227 -1.639 1 98.88 166 ALA B N 1
ATOM 2822 C CA . ALA B 1 166 ? -1.551 -7.469 -1.88 1 98.88 166 ALA B CA 1
ATOM 2823 C C . ALA B 1 166 ? -1.626 -6.707 -3.201 1 98.88 166 ALA B C 1
ATOM 2825 O O . ALA B 1 166 ? -1.18 -5.562 -3.293 1 98.88 166 ALA B O 1
ATOM 2826 N N . PHE B 1 167 ? -2.207 -7.324 -4.195 1 98.88 167 PHE B N 1
ATOM 2827 C CA . PHE B 1 167 ? -2.396 -6.637 -5.465 1 98.88 167 PHE B CA 1
ATOM 2828 C C . PHE B 1 167 ? -3.324 -5.438 -5.297 1 98.88 167 PHE B C 1
ATOM 2830 O O . PHE B 1 167 ? -3.062 -4.363 -5.84 1 98.88 167 PHE B O 1
ATOM 2837 N N . LEU B 1 168 ? -4.379 -5.66 -4.539 1 98.75 168 LEU B N 1
ATOM 2838 C CA . LEU B 1 168 ? -5.297 -4.555 -4.281 1 98.75 168 LEU B CA 1
ATOM 2839 C C . LEU B 1 168 ? -4.566 -3.383 -3.635 1 98.75 168 LEU B C 1
ATOM 2841 O O . LEU B 1 168 ? -4.723 -2.236 -4.059 1 98.75 168 LEU B O 1
ATOM 2845 N N . HIS B 1 169 ? -3.773 -3.617 -2.645 1 98.69 169 HIS B N 1
ATOM 2846 C CA . HIS B 1 169 ? -3.014 -2.58 -1.956 1 98.69 169 HIS B CA 1
ATOM 2847 C C . HIS B 1 169 ? -2.053 -1.875 -2.908 1 98.69 169 HIS B C 1
ATOM 2849 O O . HIS B 1 169 ? -1.951 -0.646 -2.896 1 98.69 169 HIS B O 1
ATOM 2855 N N . SER B 1 170 ? -1.388 -2.631 -3.744 1 98.81 170 SER B N 1
ATOM 2856 C CA . SER B 1 170 ? -0.426 -2.059 -4.68 1 98.81 170 SER B CA 1
ATOM 2857 C C . SER B 1 170 ? -1.126 -1.249 -5.766 1 98.81 170 SER B C 1
ATOM 2859 O O . SER B 1 170 ? -0.652 -0.178 -6.152 1 98.81 170 SER B O 1
ATOM 2861 N N . ILE B 1 171 ? -2.252 -1.746 -6.234 1 98.5 171 ILE B N 1
ATOM 2862 C CA . ILE B 1 171 ? -3.025 -1.017 -7.234 1 98.5 171 ILE B CA 1
ATOM 2863 C C . ILE B 1 171 ? -3.49 0.318 -6.656 1 98.5 171 ILE B C 1
ATOM 2865 O O . ILE B 1 171 ? -3.396 1.354 -7.316 1 98.5 171 ILE B O 1
ATOM 2869 N N . SER B 1 172 ? -3.961 0.304 -5.441 1 97.44 172 SER B N 1
ATOM 2870 C CA . SER B 1 172 ? -4.379 1.535 -4.781 1 97.44 172 SER B CA 1
ATOM 2871 C C . SER B 1 172 ? -3.232 2.537 -4.699 1 97.44 172 SER B C 1
ATOM 2873 O O . SER B 1 172 ? -3.398 3.709 -5.039 1 97.44 172 SER B O 1
ATOM 2875 N N . LEU B 1 173 ? -2.113 2.084 -4.285 1 97.62 173 LEU B N 1
ATOM 2876 C CA . LEU B 1 173 ? -0.945 2.938 -4.105 1 97.62 173 LEU B CA 1
ATOM 2877 C C . LEU B 1 173 ? -0.474 3.506 -5.438 1 97.62 173 LEU B C 1
ATOM 2879 O O . LEU B 1 173 ? -0.179 4.699 -5.543 1 97.62 173 LEU B O 1
ATOM 2883 N N . ARG B 1 174 ? -0.421 2.688 -6.441 1 97.88 174 ARG B N 1
ATOM 2884 C CA . ARG B 1 174 ? 0.023 3.096 -7.77 1 97.88 174 ARG B CA 1
ATOM 2885 C C . ARG B 1 174 ? -0.956 4.082 -8.398 1 97.88 174 ARG B C 1
ATOM 2887 O O . ARG B 1 174 ? -0.544 5.031 -9.07 1 97.88 174 ARG B O 1
ATOM 2894 N N . ALA B 1 175 ? -2.207 3.848 -8.195 1 96.44 175 ALA B N 1
ATOM 2895 C CA . ALA B 1 175 ? -3.205 4.812 -8.648 1 96.44 175 ALA B CA 1
ATOM 2896 C C . ALA B 1 175 ? -2.992 6.172 -7.988 1 96.44 175 ALA B C 1
ATOM 2898 O O . ALA B 1 175 ? -3.061 7.207 -8.656 1 96.44 175 ALA B O 1
ATOM 2899 N N . ARG B 1 176 ? -2.734 6.102 -6.707 1 93.62 176 ARG B N 1
ATOM 2900 C CA . ARG B 1 176 ? -2.457 7.324 -5.961 1 93.62 176 ARG B CA 1
ATOM 2901 C C . ARG B 1 176 ? -1.246 8.055 -6.535 1 93.62 176 ARG B C 1
ATOM 2903 O O . ARG B 1 176 ? -1.195 9.289 -6.527 1 93.62 176 ARG B O 1
ATOM 2910 N N . ALA B 1 177 ? -0.326 7.309 -6.996 1 95.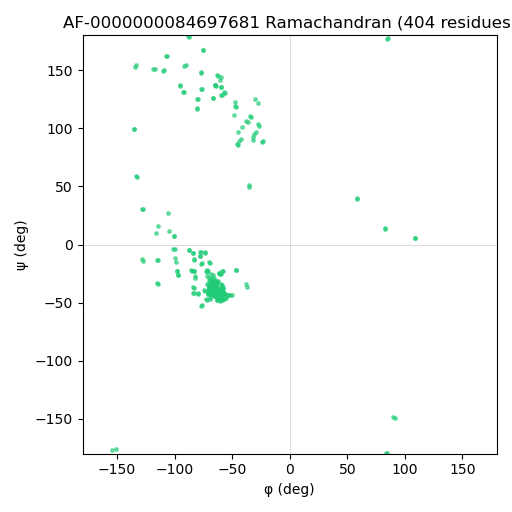06 177 ALA B N 1
ATOM 2911 C CA . ALA B 1 177 ? 0.904 7.855 -7.562 1 95.06 177 ALA B CA 1
ATOM 2912 C C . ALA B 1 177 ? 0.67 8.383 -8.977 1 95.06 177 ALA B C 1
ATOM 2914 O O . ALA B 1 177 ? 1.563 8.984 -9.578 1 95.06 177 ALA B O 1
ATOM 2915 N N . GLY B 1 178 ? -0.514 8.102 -9.57 1 93.69 178 GLY B N 1
ATOM 2916 C CA . GLY B 1 178 ? -0.862 8.719 -10.844 1 93.69 178 GLY B CA 1
ATOM 2917 C C . GLY B 1 178 ? -0.833 7.742 -12 1 93.69 178 GLY B C 1
ATOM 2918 O O . GLY B 1 178 ? -0.985 8.141 -13.156 1 93.69 178 GLY B O 1
ATOM 2919 N N . GLU B 1 179 ? -0.626 6.473 -11.727 1 95.81 179 GLU B N 1
ATOM 2920 C CA . GLU B 1 179 ? -0.667 5.504 -12.812 1 95.81 179 GLU B CA 1
ATOM 2921 C C . GLU B 1 179 ? -2.064 5.418 -13.422 1 95.81 179 GLU B C 1
ATOM 2923 O O . GLU B 1 179 ? -3.062 5.438 -12.703 1 95.81 179 GLU B O 1
ATOM 2928 N N . SER B 1 180 ? -2.113 5.359 -14.734 1 94.44 180 SER B N 1
ATOM 2929 C CA . SER B 1 180 ? -3.371 5.266 -15.469 1 94.44 180 SER B CA 1
ATOM 2930 C C . SER B 1 180 ? -3.959 3.861 -15.383 1 94.44 180 SER B C 1
ATOM 2932 O O . SER B 1 180 ? -3.275 2.92 -14.977 1 94.44 180 SER B O 1
ATOM 2934 N N . ALA B 1 181 ? -5.25 3.768 -15.805 1 95.31 181 ALA B N 1
ATOM 2935 C CA . ALA B 1 181 ? -5.891 2.455 -15.867 1 95.31 181 ALA B CA 1
ATOM 2936 C C . ALA B 1 181 ? -5.109 1.508 -16.781 1 95.31 181 ALA B C 1
ATOM 2938 O O . ALA B 1 181 ? -5 0.314 -16.484 1 95.31 181 ALA B O 1
ATOM 2939 N N . GLY B 1 182 ? -4.59 2.051 -17.859 1 95.44 182 GLY B N 1
ATOM 2940 C CA . GLY B 1 182 ? -3.795 1.249 -18.781 1 95.44 182 GLY B CA 1
ATOM 2941 C C . GLY B 1 182 ? -2.531 0.696 -18.156 1 95.44 182 GLY B C 1
ATOM 2942 O O . GLY B 1 182 ? -2.189 -0.471 -18.344 1 95.44 182 GLY B O 1
ATOM 2943 N N . GLN B 1 183 ? -1.871 1.496 -17.391 1 96.56 183 GLN B N 1
ATOM 2944 C CA . GLN B 1 183 ? -0.669 1.055 -16.703 1 96.56 183 GLN B CA 1
ATOM 2945 C C . GLN B 1 183 ? -1.008 0.036 -15.609 1 96.56 183 GLN B C 1
ATOM 2947 O O . GLN B 1 183 ? -0.309 -0.967 -15.453 1 96.56 183 GLN B O 1
ATOM 2952 N N . LEU B 1 184 ? -2.121 0.179 -14.961 1 98.19 184 LEU B N 1
ATOM 2953 C CA . LEU B 1 184 ? -2.529 -0.686 -13.859 1 98.19 184 LEU B CA 1
ATOM 2954 C C . LEU B 1 184 ? -3.037 -2.025 -14.375 1 98.19 184 LEU B C 1
ATOM 2956 O O . LEU B 1 184 ? -3.143 -2.992 -13.617 1 98.19 184 LEU B O 1
ATOM 2960 N N . ALA B 1 185 ? -3.352 -2.064 -15.672 1 98 185 ALA B N 1
ATOM 2961 C CA . ALA B 1 185 ? -3.75 -3.33 -16.281 1 98 185 ALA B CA 1
ATOM 2962 C C . ALA B 1 185 ? -2.641 -4.371 -16.156 1 98 185 ALA B C 1
ATOM 2964 O O . ALA B 1 185 ? -2.91 -5.574 -16.109 1 98 185 ALA B O 1
ATOM 2965 N N . GLU B 1 186 ? -1.39 -3.891 -16.031 1 98.25 186 GLU B N 1
ATOM 2966 C CA . GLU B 1 186 ? -0.266 -4.809 -15.867 1 98.25 186 GLU B CA 1
ATOM 2967 C C . GLU B 1 186 ? -0.32 -5.504 -14.508 1 98.25 186 GLU B C 1
ATOM 2969 O O . GLU B 1 186 ? 0.098 -6.652 -14.375 1 98.25 186 GLU B O 1
ATOM 2974 N N . MET B 1 187 ? -0.865 -4.844 -13.555 1 98.75 187 MET B N 1
ATOM 2975 C CA . MET B 1 187 ? -1.032 -5.473 -12.25 1 98.75 187 MET B CA 1
ATOM 2976 C C . MET B 1 187 ? -2.094 -6.566 -12.305 1 98.75 187 MET B C 1
ATOM 2978 O O . MET B 1 187 ? -1.964 -7.598 -11.648 1 98.75 187 MET B O 1
ATOM 2982 N N . VAL B 1 188 ? -3.127 -6.277 -13.07 1 98.81 188 VAL B N 1
ATOM 2983 C CA . VAL B 1 188 ? -4.164 -7.289 -13.25 1 98.81 188 VAL B CA 1
ATOM 2984 C C . VAL B 1 188 ? -3.578 -8.508 -13.961 1 98.81 188 VAL B C 1
ATOM 2986 O O . VAL B 1 188 ? -3.848 -9.648 -13.57 1 98.81 188 VAL B O 1
ATOM 2989 N N . ARG B 1 189 ? -2.727 -8.297 -14.945 1 98.62 189 ARG B N 1
ATOM 2990 C CA . ARG B 1 189 ? -2.07 -9.391 -15.641 1 98.62 189 ARG B CA 1
ATOM 2991 C C . ARG B 1 189 ? -1.189 -10.203 -14.695 1 98.62 189 ARG B C 1
ATOM 2993 O O . ARG B 1 189 ? -1.157 -11.43 -14.766 1 98.62 189 ARG B O 1
ATOM 3000 N N . ALA B 1 190 ? -0.51 -9.531 -13.844 1 98.69 190 ALA B N 1
ATOM 3001 C CA . ALA B 1 190 ? 0.311 -10.219 -12.852 1 98.69 190 ALA B CA 1
ATOM 3002 C C . ALA B 1 190 ? -0.549 -11.078 -11.93 1 98.69 190 ALA B C 1
ATOM 3004 O O . ALA B 1 190 ? -0.179 -12.211 -11.602 1 98.69 190 ALA B O 1
ATOM 3005 N N . GLY B 1 191 ? -1.695 -10.516 -11.477 1 98.75 191 GLY B N 1
ATOM 3006 C CA . GLY B 1 191 ? -2.625 -11.305 -10.688 1 98.75 191 GLY B CA 1
ATOM 3007 C C . GLY B 1 191 ? -3.143 -12.523 -11.422 1 98.75 191 GLY B C 1
ATOM 3008 O O . GLY B 1 191 ? -3.293 -13.594 -10.828 1 98.75 191 GLY B O 1
ATOM 3009 N N . GLN B 1 192 ? -3.367 -12.367 -12.695 1 98.31 192 GLN B N 1
ATOM 3010 C CA . GLN B 1 192 ? -3.826 -13.484 -13.516 1 98.31 192 GLN B CA 1
ATOM 3011 C C . GLN B 1 192 ? -2.766 -14.578 -13.602 1 98.31 192 GLN B C 1
ATOM 3013 O O . GLN B 1 192 ? -3.094 -15.766 -13.594 1 98.31 192 GLN B O 1
ATOM 3018 N N . MET B 1 193 ? -1.536 -14.18 -13.711 1 97.25 193 MET B N 1
ATOM 3019 C CA . MET B 1 193 ? -0.447 -15.148 -13.719 1 97.25 193 MET B CA 1
ATOM 3020 C C . MET B 1 193 ? -0.469 -16 -12.453 1 97.25 193 MET B C 1
ATOM 3022 O O . MET B 1 193 ? -0.334 -17.219 -12.516 1 97.25 193 MET B O 1
ATOM 3026 N N . VAL B 1 194 ? -0.716 -15.422 -11.312 1 98.19 194 VAL B N 1
ATOM 3027 C CA . VAL B 1 194 ? -0.781 -16.125 -10.031 1 98.19 194 VAL B CA 1
ATOM 3028 C C . VAL B 1 194 ? -1.989 -17.062 -10.023 1 98.19 194 VAL B C 1
ATOM 3030 O O . VAL B 1 194 ? -1.884 -18.219 -9.617 1 98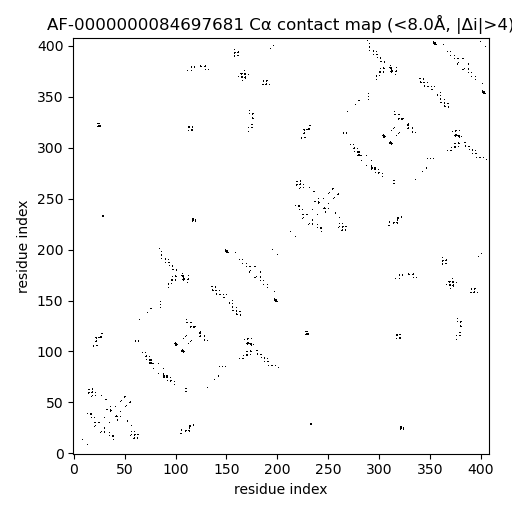.19 194 VAL B O 1
ATOM 3033 N N . LEU B 1 195 ? -3.115 -16.531 -10.531 1 98.06 195 LEU B N 1
ATOM 3034 C CA . LEU B 1 195 ? -4.344 -17.312 -10.539 1 98.06 195 LEU B CA 1
ATOM 3035 C C . LEU B 1 195 ? -4.199 -18.547 -11.422 1 98.06 195 LEU B C 1
ATOM 3037 O O . LEU B 1 195 ? -4.684 -19.625 -11.086 1 98.06 195 LEU B O 1
ATOM 3041 N N . GLN B 1 196 ? -3.516 -18.406 -12.523 1 95.69 196 GLN B N 1
ATOM 3042 C CA . GLN B 1 196 ? -3.314 -19.516 -13.445 1 95.69 196 GLN B CA 1
ATOM 3043 C C . GLN B 1 196 ? -2.516 -20.641 -12.789 1 95.69 196 GLN B C 1
ATOM 3045 O O . GLN B 1 196 ? -2.75 -21.812 -13.07 1 95.69 196 GLN B O 1
ATOM 3050 N N . SER B 1 197 ? -1.669 -20.281 -11.914 1 94.75 197 SER B N 1
ATOM 3051 C CA . SER B 1 197 ? -0.824 -21.281 -11.266 1 94.75 197 SER B CA 1
ATOM 3052 C C . SER B 1 197 ? -1.528 -21.891 -10.062 1 94.75 197 SER B C 1
ATOM 3054 O O . SER B 1 197 ? -1.206 -23.016 -9.656 1 94.75 197 SER B O 1
ATOM 3056 N N . ALA B 1 198 ? -2.541 -21.188 -9.469 1 96.31 198 ALA B N 1
ATOM 3057 C CA . ALA B 1 198 ? -3.141 -21.625 -8.211 1 96.31 198 ALA B CA 1
ATOM 3058 C C . ALA B 1 198 ? -4.441 -22.391 -8.453 1 96.31 198 ALA B C 1
ATOM 3060 O O . ALA B 1 198 ? -4.887 -23.156 -7.594 1 96.31 198 ALA B O 1
ATOM 3061 N N . LEU B 1 199 ? -5.035 -22.125 -9.617 1 95.88 199 LEU B N 1
ATOM 3062 C CA . LEU B 1 199 ? -6.367 -22.672 -9.859 1 95.88 199 LEU B CA 1
ATOM 3063 C C . LEU B 1 199 ? -6.32 -23.781 -10.906 1 95.88 199 LEU B C 1
ATOM 3065 O O . LEU B 1 199 ? -5.469 -23.75 -11.797 1 95.88 199 LEU B O 1
ATOM 3069 N N . THR B 1 200 ? -7.18 -24.672 -10.805 1 88.31 200 THR B N 1
ATOM 3070 C CA . THR B 1 200 ? -7.301 -25.781 -11.758 1 88.31 200 THR B CA 1
ATOM 3071 C C . THR B 1 200 ? -7.988 -25.297 -13.039 1 88.31 200 THR B C 1
ATOM 3073 O O . THR B 1 200 ? -8.82 -24.391 -13 1 88.31 200 THR B O 1
ATOM 3076 N N . SER B 1 201 ? -7.414 -25.672 -14.195 1 75.25 201 SER B N 1
ATOM 3077 C CA . SER B 1 201 ? -8.055 -25.344 -15.469 1 75.25 201 SER B CA 1
ATOM 3078 C C . SER B 1 201 ? -9.375 -26.094 -15.625 1 75.25 201 SER B C 1
ATOM 3080 O O . SER B 1 201 ? -9.508 -27.234 -15.203 1 75.25 201 SER B O 1
ATOM 3082 N N . PRO B 1 202 ? -10.492 -25.25 -15.906 1 60.41 202 PRO B N 1
ATOM 3083 C CA . PRO B 1 202 ? -11.734 -26 -16.109 1 60.41 202 PRO B CA 1
ATOM 3084 C C . PRO B 1 202 ? -11.547 -27.188 -17.047 1 60.41 202 PRO B C 1
ATOM 3086 O O . PRO B 1 202 ? -10.711 -27.156 -17.953 1 60.41 202 PRO B O 1
ATOM 3089 N N . ALA B 1 203 ? -11.773 -28.5 -16.594 1 48.78 203 ALA B N 1
ATOM 3090 C CA . ALA B 1 203 ? -11.844 -29.672 -17.453 1 48.78 203 ALA B CA 1
ATOM 3091 C C . ALA B 1 203 ? -12.461 -29.328 -18.797 1 48.78 203 ALA B C 1
ATOM 3093 O O . ALA B 1 203 ? -13.484 -28.641 -18.875 1 48.78 203 ALA B O 1
ATOM 3094 N N . ALA B 1 204 ? -11.594 -29.344 -19.875 1 42.06 204 ALA B N 1
ATOM 3095 C CA . ALA B 1 204 ? -12.242 -29.406 -21.188 1 42.06 204 ALA B CA 1
ATOM 3096 C C . ALA B 1 204 ? -13.352 -30.453 -21.188 1 42.06 204 ALA B C 1
ATOM 3098 O O . ALA B 1 204 ? -13.25 -31.484 -20.5 1 42.06 204 ALA B O 1
#

Foldseek 3Di:
DPPPPPPPPQPLLVLLQQLLQQCLVQAQPRDDLVNSCVSSVHDSVVCCVSQNDSVRSVVSSLVSLLVVLVVLLVVLQDDPDPPDANLNSLLSSLLSLLPVAQPPVGHGFRSLLVHLVVVVVPVVSVVSSVVSLVVQLVVQLVSCVVCLVFWPHSVCSSVLSVVSSVLSSVSRVVRNVPDHSVRNVVSSVVNSVVCVVTTDDPDD/DPPPPPPPPQPVLVLLQQLLQQCLVQAQPRDDLVNSCVSSVHDSVSCCVSQNDSVRSVVSSLVSLLVVLVVLLVVLQDDPDPPDANLNSLLSSLLSLLCSAQPPPGHGFRSLLVHLVVVVVPVVSVVSSVVSLVVQLVVQLVSCVVCLVFWPHSVCSSVLSVVSSVLSSVSRVVRNVPDHSVRNVVSSVVNSVVCVVTTDDPDD

pLDDT: mean 90.0, std 13.97, range [31.17, 98.88]

Sequence (408 aa):
MAQKGRPRNYDSAAALDKIMAQFWRKGYTATSLDELAAETDMRKPSLYAAFGNKERLYQLAMDRFGEIAQAHYSAALAPQTPGEPLAARLTRWLQATVTLYTGEHGPAGCMVLSTAAAEVYDPAIRKRLQEVIAAQEMMVLDCLNEEKTALHDPDCAPLLAKTLTAFLHSISLRARAGESAGQLAEMVRAGQMVLQSALTSPAAMAQKGRPRNYDSAAALDKIMAQFWRKGYTATSLDELAAETDMRKPSLYAAFGNKERLYQLAMDRFGEIAQAHYSAALAPQTPGEPLAARLTRWLQATVTLYTGEHGPAGCMVLSTAAAEVYDPAIRKRLQEVIAAQEMMVLDCLNEEKTALHDPDCAPLLAKTLTAFLHSISLRARAGESAGQLAEMVRAGQMVLQSALTSPAA